Protein 4D5B (pdb70)

InterPro domains:
  IPR011250 Outer membrane protein/outer membrane enzyme PagP, beta-barrel [SSF56925] (208-346)
  IPR031609 Cyclodextrin porin CymA [PF16941] (1-346)

Organism: Klebsiella oxytoca (NCBI:txid571)

Nearest PDB structures (foldseek):
  4v3g-assembly1_A  TM=9.998E-01  e=4.866E-52  Klebsiella oxytoca
  4v3h-assembly2_B  TM=9.814E-01  e=3.059E-52  Klebsiella oxytoca
  2qom-assembly1_A  TM=5.970E-01  e=1.852E-05  Escherichia coli O157:H7
  6wil-assembly1_A  TM=4.357E-01  e=5.370E-06  Acinetobacter baumannii ACICU
  3efm-assembly1_A  TM=3.732E-01  e=3.223E-03  Bordetella pertussis

Sequence (621 aa):
AFDESFFSSFGGHVGTSVVEYEDKVTRGFNNTDKKEKTIITNEVVFNFFYNNPQWNFMGFYSFKIENREQKEPGYYENEDGIKQLFSLNKGHDLGNGWATGLIYELEYTRSKVYSPDVSGLRKNLAEHSIRPYLTYWNNDYNMGFYSNLEYLLSSKEDRNAWGKRQEQGYSALFKPYKRFGNWEVGVEFYYQIKTTNDEKQPDGTINEKSDFNERYIEPIVQYSFDDAGTLYTTRVVRVGKNETKNTDRSGGGNAGINYFKDIRKATVVGYEQSIGESWVAKAEYEYANEVEKKSRLSGWEARNKSELTQHTFYAQALYRFESFFSSFGGHVGTSVEYEEDKVTRGFNNTDKKEKTITNEVFNFFYNNPQWNFMGFYSFKIENREQKEPGYYENEDGIKQLFSLNKGHDLGNGWATGLIYELEYTRSKVYSPDVSGLRKNLAEHSIRPYLTYWNNDYNMGFYSNLEYLLSSKEDRNAWGKRQEQGYSALFKPYKRFGNWEVVGVEFYYQIKTNDEKQPDGTINEKSDFNERYIEPIVQYSFDDAGTLYTRVRVGKNETKNTDRSGGGNAGINYFKDIRKATVVGYEQSSIGESWVAKAEYEYANEVEKKSRLSGWEARNKSELTQHTFYAQALYRF

B-factor: mean 30.57, std 13.97, range [12.93, 87.49]

Foldseek 3Di:
DVVCLVVQKWWWKKWKKKWKWKWKCFLQRWIKTKIKMKTFPMKTWIQRVSQQKIKIKIKIWMWMWIDTVPWIKIKIKIKIKIKIWGKADPDPFKIKTKMKMKMWMWMFMDMPVDDGQIKIKIKIKIKIWMWGAHPVQQKIKIKIKIWMWMWMQRDQQFIKIKTWMKIKIKIWHDDDQKIKIKIKMKIKMWIWTAGPVGQTQFTKIKMKIKMKIKMWGQDPVWWIKMKIKMWMKMKIATDQRHDDQCHRKMKIKTKIKMKIKIKTDDPDWKIKMKMKMWMKMKMFMPDDSPSGPHRIMMMIMIMIMIMMITID/DLVPVKWWWKKWKKKWKWKWKLFLQRWTKTKIKIKTWPIWTWIARVVQQKIKIKIWIWMWMWIDTPPKIKIKIKIKMKIKIWGKADPDPFKIKTKMKMKMKMWMFMDMPVDDGQIKIKIKIKIKIWMWGAHPVQQKIKIKIKIWMWMWMQRDQAWIKIKTWMKIKMKIWGDDDQKIKIKIKMKIKMWIWTAGPVGQTAFTKIKMKIKMKIKMWGQDDVWWIKIKIKMWMKMKIATDQRHDPQCHRKMKIKTKIKMKIKIKTADPDWKIKMKMKMWMKMKMFMPDDRPSGPHRIMMMIMIMIMIMMITID

Secondary structure (DSSP, 8-state):
-HHHHTT--EEEEEEEEEEEEEEEE-TTS-EEEEEEEEEEEEEEEEEETTTTEEEEEEEEEEEEEEEETTEEEEEEEEEEEEEEEEEEEEETTEEEEEEEEEEEEEEEEE-SS-EEEEEEEEEEEEEEEEEEEETTTTEEEEEEEEEEEEEEE-GGG-EEEEEEEEEEEEEEEEETTEEEEEEEEEEEEEEEEE-TTS-EEEEEEEEEEEEEEEEEEE-TTS-EEEEEEEEEEEEEEE-TT--TT-TT-EEEEEEEEEEEEEEEEETTTEEEEEEEEEEEEEEEESS--SS-S-S-EEEEEEEEEEEEEEE-/--TT--EEEEEEEEEEEEEEEE-TTS-EEEEEEEEEEEEEEEEEETTTTEEEEEEEEEEEEEEEETTEEEEEEEEEEEEEEEEEEEEETTEEEEEEEEEEEEEEEEE-SS-EEEEEEEEEEEEEEEEEEEETTTTEEEEEEEEEEEEEEE-GGG-EEEEEEEEEEEEEEEEETTEEEEEEEEEEEEEEEEE-TTS-EEEEEEEEEEEEEEEEEEEPTTS-EEEEEEEEEEEEEEE-TT--TT-TT-EEEEEEEEEEEEEEEEETTTEEEEEEEEEEEEEEEESS--SS-S-S-EEEEEEEEEEEEEEE-

Solvent-accessible surface area: 33215 Å² total; per-residue (Å²): 99,173,94,90,8,72,12,43,7,18,13,33,7,11,64,10,73,48,70,44,36,52,45,25,109,12,20,74,72,54,36,72,100,12,84,18,73,15,63,10,41,3,3,19,52,27,41,0,97,124,81,57,41,77,9,61,34,1,1,51,26,34,69,48,88,17,118,54,97,87,62,97,23,52,26,59,6,29,46,44,30,83,12,93,31,106,5,108,103,93,31,144,37,96,28,46,14,86,13,86,39,37,40,42,13,63,7,78,0,81,13,79,119,32,107,18,19,144,39,29,41,15,55,44,8,67,49,61,26,68,34,50,64,38,113,138,156,65,82,8,41,64,21,15,108,24,63,49,34,9,109,29,50,33,72,76,98,2,134,48,69,38,75,6,126,9,39,32,89,58,43,35,96,110,98,82,52,110,30,50,2,40,32,83,40,99,21,76,45,54,4,40,26,88,75,97,121,39,69,26,43,35,72,1,77,24,29,25,140,19,87,11,59,38,57,46,62,42,95,129,148,54,5,34,73,22,56,64,77,42,94,5,121,19,44,22,91,13,42,121,143,8,22,79,42,41,41,42,3,36,36,72,51,70,7,162,46,42,9,65,3,74,60,64,52,96,61,166,34,126,11,36,53,57,34,69,35,74,4,22,28,46,33,117,13,62,154,60,68,66,157,19,73,58,62,79,15,48,28,40,18,66,10,96,47,46,29,38,15,49,110,57,165,27,100,33,55,37,23,13,30,7,8,71,10,56,55,96,37,40,47,48,24,108,13,20,70,72,54,37,72,108,13,92,22,80,14,65,6,38,3,12,19,54,53,37,0,99,140,102,57,39,81,2,43,29,1,0,48,21,38,60,44,86,17,115,52,95,86,61,90,21,43,26,64,6,11,31,4,32,80,13,81,31,106,5,106,104,95,31,147,38,96,30,42,13,89,12,83,38,36,38,13,11,26,6,80,0,79,12,80,119,31,104,22,18,55,32,12,42,19,56,50,9,69,51,59,26,68,34,51,50,34,117,138,160,48,90,9,40,66,20,15,108,24,60,47,34,12,92,29,41,40,72,75,92,2,131,43,69,38,69,5,124,9,42,30,93,41,44,39,104,106,96,83,52,109,33,46,3,37,33,89,38,103,20,76,38,58,4,41,25,86,73,98,118,37,68,40,43,34,90,3,73,26,30,26,141,22,74,11,57,29,52,46,60,48,89,112,158,54,5,33,77,21,55,61,72,44,63,3,121,14,55,22,98,14,40,124,105,8,21,79,47,41,40,32,5,38,35,84,52,59,7,119,46,43,5,71,4,73,62,60,59,97,66,168,38,118,17,33,55,42,31,82,36,80,4,30,27,41,34,101,14,60,149,71,66,72,152,20,72,60,38,76,14,50,29,40,23,78,14,97,43,30,24,38,17,58,111,62

Radius of gyration: 30.23 Å; Cα contacts (8 Å, |Δi|>4): 1893; chains: 2; bounding box: 74×42×84 Å

Structure (mmCIF, N/CA/C/O backbone):
data_4D5B
#
_entry.id   4D5B
#
_cell.length_a   140.559
_cell.length_b   77.397
_cell.length_c   110.792
_cell.angle_alpha   90.00
_cell.angle_beta   90.00
_cell.angle_gamma   90.00
#
_symmetry.space_group_name_H-M   'P 21 21 2'
#
loop_
_entity.id
_entity.type
_entity.pdbx_description
1 polymer CYMA
2 branched Cyclohexakis-(1-4)-(alpha-D-glucopyranose)
3 non-polymer (HYDROXYETHYLOXY)TRI(ETHYLOXY)OCTANE
4 water water
#
loop_
_atom_site.group_PDB
_atom_site.id
_atom_site.type_symbol
_atom_site.label_atom_id
_atom_site.label_alt_id
_atom_site.label_comp_id
_atom_site.label_asym_id
_atom_site.label_entity_id
_atom_site.label_seq_id
_atom_site.pdbx_PDB_ins_code
_atom_site.Cartn_x
_atom_site.Cartn_y
_atom_site.Cartn_z
_atom_site.occupancy
_atom_site.B_iso_or_equiv
_atom_site.auth_seq_id
_atom_site.auth_comp_id
_atom_site.auth_asym_id
_atom_site.auth_atom_id
_atom_site.pdbx_PDB_model_num
ATOM 1 N N . ALA A 1 28 ? 144.635 34.972 7.169 1.00 56.28 13 ALA A N 1
ATOM 2 C CA . ALA A 1 28 ? 143.497 35.716 7.699 1.00 59.05 13 ALA A CA 1
ATOM 3 C C . ALA A 1 28 ? 143.237 35.350 9.155 1.00 68.73 13 ALA A C 1
ATOM 4 O O . ALA A 1 28 ? 143.399 34.196 9.552 1.00 67.58 13 ALA A O 1
ATOM 6 N N . PHE A 1 29 ? 142.827 36.339 9.945 1.00 71.00 14 PHE A N 1
ATOM 7 C CA . PHE A 1 29 ? 142.623 36.151 11.378 1.00 65.63 14 PHE A CA 1
ATOM 8 C C . PHE A 1 29 ? 141.458 35.216 11.683 1.00 67.97 14 PHE A C 1
ATOM 9 O O . PHE A 1 29 ? 141.543 34.372 12.580 1.00 62.12 14 PHE A O 1
ATOM 17 N N . ASP A 1 30 ? 140.362 35.387 10.952 1.00 68.81 15 ASP A N 1
ATOM 18 C CA . ASP A 1 30 ? 139.155 34.619 11.218 1.00 64.04 15 ASP A CA 1
ATOM 19 C C . ASP A 1 30 ? 139.378 33.140 10.916 1.00 57.76 15 ASP A C 1
ATOM 20 O O . ASP A 1 30 ? 138.960 32.278 11.690 1.00 65.78 15 ASP A O 1
ATOM 25 N N . GLU A 1 31 ? 140.055 32.844 9.808 1.00 46.06 16 GLU A N 1
ATOM 26 C CA . GLU A 1 31 ? 140.290 31.457 9.427 1.00 43.75 16 GLU A CA 1
ATOM 27 C C . GLU A 1 31 ? 141.445 30.821 10.205 1.00 39.96 16 GLU A C 1
ATOM 28 O O . GLU A 1 31 ? 141.554 29.595 10.260 1.00 37.54 16 GLU A O 1
ATOM 34 N N . SER A 1 32 ? 142.305 31.641 10.805 1.00 42.93 17 SER A N 1
ATOM 35 C CA . SER A 1 32 ? 143.405 31.104 11.609 1.00 40.86 17 SER A CA 1
ATOM 36 C C . SER A 1 32 ? 142.837 30.391 12.828 1.00 37.27 17 SER A C 1
ATOM 37 O O . SER A 1 32 ? 143.425 29.448 13.349 1.00 33.94 17 SER A O 1
ATOM 40 N N . PHE A 1 33 ? 141.673 30.852 13.264 1.00 33.79 18 PHE A N 1
ATOM 41 C CA . PHE A 1 33 ? 140.984 30.282 14.407 1.00 36.18 18 PHE A CA 1
ATOM 42 C C . PHE A 1 33 ? 140.625 28.807 14.192 1.00 31.29 18 PHE A C 1
ATOM 43 O O . PHE A 1 33 ? 140.471 28.047 15.145 1.00 32.56 18 PHE A O 1
ATOM 51 N N . PHE A 1 34 ? 140.499 28.408 12.933 1.00 26.23 19 PHE A N 1
ATOM 52 C CA . PHE A 1 34 ? 140.076 27.051 12.600 1.00 27.96 19 PHE A CA 1
ATOM 53 C C . PHE A 1 34 ? 141.235 26.157 12.169 1.00 29.29 19 PHE A C 1
ATOM 54 O O . PHE A 1 34 ? 141.026 25.007 11.797 1.00 29.96 19 PHE A O 1
ATOM 62 N N . SER A 1 35 ? 142.452 26.690 12.216 1.00 25.45 20 SER A N 1
ATOM 63 C CA A SER A 1 35 ? 143.620 25.946 11.761 0.51 32.07 20 SER A CA 1
ATOM 64 C CA B SER A 1 35 ? 143.621 25.948 11.762 0.49 32.06 20 SER A CA 1
ATOM 65 C C . SER A 1 35 ? 144.319 25.267 12.925 1.00 34.13 20 SER A C 1
ATOM 66 O O . SER A 1 35 ? 145.484 25.546 13.212 1.00 40.11 20 SER A O 1
ATOM 71 N N . PHE A 1 36 ? 143.604 24.383 13.603 1.00 26.65 21 PHE A N 1
ATOM 72 C CA . PHE A 1 36 ? 144.201 23.683 14.723 1.00 22.72 21 PHE A CA 1
ATOM 73 C C . PHE A 1 36 ? 144.057 22.193 14.529 1.00 26.11 21 PHE A C 1
ATOM 74 O O . PHE A 1 36 ? 143.176 21.726 13.807 1.00 30.56 21 PHE A O 1
ATOM 82 N N . GLY A 1 37 ? 144.972 21.459 15.139 1.00 25.70 22 GLY A N 1
ATOM 83 C CA . GLY A 1 37 ? 144.863 20.027 15.253 1.00 23.52 22 GLY A CA 1
ATOM 84 C C . GLY A 1 37 ? 145.195 19.717 16.699 1.00 26.03 22 GLY A C 1
ATOM 85 O O . GLY A 1 37 ? 145.276 20.627 17.536 1.00 24.89 22 GLY A O 1
ATOM 86 N N . GLY A 1 38 ? 145.387 18.446 17.006 1.00 22.90 23 GLY A N 1
ATOM 87 C CA . GLY A 1 38 ? 145.747 18.075 18.361 1.00 20.28 23 GLY A CA 1
ATOM 88 C C . GLY A 1 38 ? 145.150 16.734 18.689 1.00 21.85 23 GLY A C 1
ATOM 89 O O . GLY A 1 38 ? 145.050 15.871 17.817 1.00 21.99 23 GLY A O 1
ATOM 90 N N . HIS A 1 39 ? 144.749 16.545 19.940 1.00 18.37 24 HIS A N 1
ATOM 91 C CA . HIS A 1 39 ? 144.112 15.290 20.313 1.00 18.47 24 HIS A CA 1
ATOM 92 C C . HIS A 1 39 ? 143.202 15.483 21.511 1.00 20.59 24 HIS A C 1
ATOM 93 O O . HIS A 1 39 ? 143.321 16.465 22.232 1.00 18.71 24 HIS A O 1
ATOM 100 N N . VAL A 1 40 ? 142.276 14.550 21.699 1.00 17.21 25 VAL A N 1
ATOM 101 C CA . VAL A 1 40 ? 141.562 14.455 22.960 1.00 16.96 25 VAL A CA 1
ATOM 102 C C . VAL A 1 40 ? 141.797 13.058 23.491 1.00 18.31 25 VAL A C 1
ATOM 103 O O . VAL A 1 40 ? 141.940 12.092 22.731 1.00 20.90 25 VAL A O 1
ATOM 107 N N . GLY A 1 41 ? 141.852 12.928 24.799 1.00 16.11 26 GLY A N 1
ATOM 108 C CA . GLY A 1 41 ? 142.231 11.638 25.331 1.00 21.28 26 GLY A CA 1
ATOM 109 C C . GLY A 1 41 ? 141.735 11.406 26.728 1.00 19.17 26 GLY A C 1
ATOM 110 O O . GLY A 1 41 ? 141.072 12.256 27.321 1.00 17.43 26 GLY A O 1
ATOM 111 N N . THR A 1 42 ? 142.058 10.224 27.235 1.00 18.02 27 THR A N 1
ATOM 112 C CA . THR A 1 42 ? 141.722 9.830 28.586 1.00 17.70 27 THR A CA 1
ATOM 113 C C . THR A 1 42 ? 142.870 8.964 29.094 1.00 20.42 27 THR A C 1
ATOM 114 O O . THR A 1 42 ? 143.615 8.381 28.307 1.00 17.98 27 THR A O 1
ATOM 118 N N . SER A 1 43 ? 143.056 8.905 30.404 1.00 15.67 28 SER A N 1
ATOM 119 C CA . SER A 1 43 ? 144.088 8.032 30.935 1.00 14.73 28 SER A CA 1
ATOM 120 C C . SER A 1 43 ? 143.730 7.571 32.328 1.00 17.62 28 SER A C 1
ATOM 121 O O . SER A 1 43 ? 142.815 8.094 32.964 1.00 16.06 28 SER A O 1
ATOM 124 N N . VAL A 1 44 ? 144.447 6.559 32.790 1.00 16.20 29 VAL A N 1
ATOM 125 C CA A VAL A 1 44 ? 144.309 6.104 34.166 0.68 17.24 29 VAL A CA 1
ATOM 126 C CA B VAL A 1 44 ? 144.306 6.069 34.157 0.32 17.34 29 VAL A CA 1
ATOM 127 C C . VAL A 1 44 ? 145.700 5.824 34.715 1.00 18.01 29 VAL A C 1
ATOM 128 O O . VAL A 1 44 ? 146.581 5.336 34.006 1.00 15.95 29 VAL A O 1
ATOM 135 N N . GLU A 1 45 ? 145.910 6.181 35.973 1.00 16.40 30 GLU A N 1
ATOM 136 C CA . GLU A 1 45 ? 147.200 5.985 36.599 1.00 17.01 30 GLU A CA 1
ATOM 137 C C . GLU A 1 45 ? 146.951 5.320 37.938 1.00 18.80 30 GLU A C 1
ATOM 138 O O . GLU A 1 45 ? 146.046 5.726 38.665 1.00 19.77 30 GLU A O 1
ATOM 144 N N . TYR A 1 46 ? 147.712 4.272 38.236 1.00 14.13 31 TYR A N 1
ATOM 145 C CA . TYR A 1 46 ? 147.595 3.589 39.525 1.00 14.73 31 TYR A CA 1
ATOM 146 C C . TYR A 1 46 ? 148.946 3.624 40.208 1.00 17.12 31 TYR A C 1
ATOM 147 O O . TYR A 1 46 ? 149.947 3.220 39.615 1.00 15.64 31 TYR A O 1
ATOM 156 N N . GLU A 1 47 ? 148.984 4.133 41.442 1.00 15.65 32 GLU A N 1
ATOM 157 C CA . GLU A 1 47 ? 150.233 4.206 42.186 1.00 15.18 32 GLU A CA 1
ATOM 158 C C . GLU A 1 47 ? 150.139 3.353 43.441 1.00 20.97 32 GLU A C 1
ATOM 159 O O . GLU A 1 47 ? 149.172 3.457 44.199 1.00 19.27 32 GLU A O 1
ATOM 165 N N . ASP A 1 48 ? 151.137 2.504 43.646 1.00 14.13 33 ASP A N 1
ATOM 166 C CA . ASP A 1 48 ? 151.214 1.669 44.841 1.00 16.13 33 ASP A CA 1
ATOM 167 C C . ASP A 1 48 ? 152.480 2.066 45.587 1.00 18.30 33 ASP A C 1
ATOM 168 O O . ASP A 1 48 ? 153.578 1.869 45.064 1.00 17.81 33 ASP A O 1
ATOM 173 N N . LYS A 1 49 ? 152.332 2.627 46.796 1.00 15.43 34 LYS A N 1
ATOM 174 C CA . LYS A 1 49 ? 153.467 3.138 47.558 1.00 17.10 34 LYS A CA 1
ATOM 175 C C . LYS A 1 49 ? 153.575 2.443 48.884 1.00 16.53 34 LYS A C 1
ATOM 176 O O . LYS A 1 49 ? 152.564 2.219 49.545 1.00 19.20 34 LYS A O 1
ATOM 182 N N . VAL A 1 50 ? 154.794 2.115 49.288 1.00 14.58 35 VAL A N 1
ATOM 183 C CA . VAL A 1 50 ? 155.013 1.710 50.673 1.00 16.21 35 VAL A CA 1
ATOM 184 C C . VAL A 1 50 ? 156.175 2.518 51.188 1.00 19.14 35 VAL A C 1
ATOM 185 O O . VAL A 1 50 ? 157.240 2.544 50.568 1.00 17.65 35 VAL A O 1
ATOM 189 N N . THR A 1 51 ? 155.968 3.195 52.313 1.00 15.76 36 THR A N 1
ATOM 190 C CA . THR A 1 51 ? 157.039 3.953 52.946 1.00 15.62 36 THR A CA 1
ATOM 191 C C . THR A 1 51 ? 157.302 3.344 54.310 1.00 18.64 36 THR A C 1
ATOM 192 O O . THR A 1 51 ? 156.406 3.308 55.154 1.00 20.55 36 THR A O 1
ATOM 196 N N . ARG A 1 52 ? 158.505 2.822 54.516 1.00 16.80 37 ARG A N 1
ATOM 197 C CA . ARG A 1 52 ? 158.867 2.368 55.846 1.00 17.12 37 ARG A CA 1
ATOM 198 C C . ARG A 1 52 ? 159.656 3.508 56.452 1.00 17.97 37 ARG A C 1
ATOM 199 O O . ARG A 1 52 ? 160.786 3.785 56.037 1.00 17.75 37 ARG A O 1
ATOM 207 N N . GLY A 1 53 ? 159.039 4.206 57.404 1.00 19.94 38 GLY A N 1
ATOM 208 C CA . GLY A 1 53 ? 159.570 5.482 57.864 1.00 20.26 38 GLY A CA 1
ATOM 209 C C . GLY A 1 53 ? 160.592 5.365 58.978 1.00 20.93 38 GLY A C 1
ATOM 210 O O . GLY A 1 53 ? 161.129 4.290 59.251 1.00 17.49 38 GLY A O 1
ATOM 211 N N . PHE A 1 54 ? 160.858 6.489 59.631 1.00 18.50 39 PHE A N 1
ATOM 212 C CA . PHE A 1 54 ? 161.812 6.529 60.738 1.00 17.54 39 PHE A CA 1
ATOM 213 C C . PHE A 1 54 ? 161.301 5.736 61.931 1.00 22.84 39 PHE A C 1
ATOM 214 O O . PHE A 1 54 ? 162.076 5.378 62.815 1.00 21.98 39 PHE A O 1
ATOM 222 N N . ASN A 1 55 ? 159.997 5.466 61.944 1.00 21.92 40 ASN A N 1
ATOM 223 C CA . ASN A 1 55 ? 159.407 4.636 62.995 1.00 24.38 40 ASN A CA 1
ATOM 224 C C . ASN A 1 55 ? 159.537 3.139 62.707 1.00 24.64 40 ASN A C 1
ATOM 225 O O . ASN A 1 55 ? 159.097 2.299 63.502 1.00 23.96 40 ASN A O 1
ATOM 230 N N . ASN A 1 56 ? 160.153 2.821 61.570 1.00 23.52 41 ASN A N 1
ATOM 231 C CA . ASN A 1 56 ? 160.346 1.450 61.097 1.00 20.43 41 ASN A CA 1
ATOM 232 C C . ASN A 1 56 ? 159.036 0.679 60.927 1.00 24.69 41 ASN A C 1
ATOM 233 O O . ASN A 1 56 ? 158.996 -0.545 61.068 1.00 28.67 41 ASN A O 1
ATOM 238 N N . THR A 1 57 ? 157.965 1.398 60.603 1.00 21.60 42 THR A N 1
ATOM 239 C CA . THR A 1 57 ? 156.704 0.751 60.260 1.00 24.92 42 THR A CA 1
ATOM 240 C C . THR A 1 57 ? 156.254 1.183 58.867 1.00 23.08 42 THR A C 1
ATOM 241 O O . THR A 1 57 ? 156.699 2.218 58.346 1.00 21.71 42 THR A O 1
ATOM 245 N N . ASP A 1 58 ? 155.369 0.395 58.261 1.00 20.49 43 ASP A N 1
ATOM 246 C CA . ASP A 1 58 ? 154.969 0.650 56.874 1.00 19.95 43 ASP A CA 1
ATOM 247 C C . ASP A 1 58 ? 153.722 1.522 56.743 1.00 22.76 43 ASP A C 1
ATOM 248 O O . ASP A 1 58 ? 152.669 1.221 57.318 1.00 24.47 43 ASP A O 1
ATOM 253 N N . LYS A 1 59 ? 153.855 2.600 55.980 1.00 17.77 44 LYS A N 1
ATOM 254 C CA . LYS A 1 59 ? 152.720 3.406 55.569 1.00 17.92 44 LYS A CA 1
ATOM 255 C C . LYS A 1 59 ? 152.411 3.023 54.122 1.00 20.29 44 LYS A C 1
ATOM 256 O O . LYS A 1 59 ? 153.250 3.206 53.239 1.00 20.45 44 LYS A O 1
ATOM 262 N N . LYS A 1 60 ? 151.227 2.464 53.891 1.00 16.09 45 LYS A N 1
ATOM 263 C CA . LYS A 1 60 ? 150.885 1.946 52.576 1.00 16.85 45 LYS A CA 1
ATOM 264 C C . LYS A 1 60 ? 149.861 2.851 51.927 1.00 19.77 45 LYS A C 1
ATOM 265 O O . LYS A 1 60 ? 148.836 3.177 52.521 1.00 21.71 45 LYS A O 1
ATOM 271 N N . GLU A 1 61 ? 150.142 3.270 50.700 1.00 15.36 46 GLU A N 1
ATOM 272 C CA . GLU A 1 61 ? 149.247 4.179 50.024 1.00 15.67 46 GLU A CA 1
ATOM 273 C C . GLU A 1 61 ? 148.949 3.676 48.632 1.00 20.02 46 GLU A C 1
ATOM 274 O O . GLU A 1 61 ? 149.849 3.228 47.922 1.00 20.83 46 GLU A O 1
ATOM 280 N N . LYS A 1 62 ? 147.684 3.761 48.251 1.00 15.95 47 LYS A N 1
ATOM 281 C CA . LYS A 1 62 ? 147.293 3.429 46.890 1.00 16.61 47 LYS A CA 1
ATOM 282 C C . LYS A 1 62 ? 146.523 4.600 46.321 1.00 17.90 47 LYS A C 1
ATOM 283 O O . LYS A 1 62 ? 145.630 5.134 46.982 1.00 18.02 47 LYS A O 1
ATOM 289 N N . THR A 1 63 ? 146.877 5.018 45.108 1.00 16.91 48 THR A N 1
ATOM 290 C CA . THR A 1 63 ? 146.222 6.163 44.491 1.00 15.21 48 THR A CA 1
ATOM 291 C C . THR A 1 63 ? 145.765 5.798 43.090 1.00 19.12 48 THR A C 1
ATOM 292 O O . THR A 1 63 ? 146.492 5.141 42.344 1.00 20.66 48 THR A O 1
ATOM 296 N N A ILE A 1 64 ? 144.562 6.232 42.740 0.42 15.98 49 ILE A N 1
ATOM 297 N N B ILE A 1 64 ? 144.549 6.187 42.743 0.58 16.01 49 ILE A N 1
ATOM 298 C CA A ILE A 1 64 ? 144.044 6.050 41.386 0.42 17.92 49 ILE A CA 1
ATOM 299 C CA B ILE A 1 64 ? 144.109 6.041 41.357 0.58 15.67 49 ILE A CA 1
ATOM 300 C C A ILE A 1 64 ? 143.693 7.414 40.809 0.42 22.29 49 ILE A C 1
ATOM 301 C C B ILE A 1 64 ? 143.756 7.425 40.835 0.58 22.48 49 ILE A C 1
ATOM 302 O O A ILE A 1 64 ? 142.952 8.180 41.432 0.42 19.53 49 ILE A O 1
ATOM 303 O O B ILE A 1 64 ? 143.100 8.219 41.519 0.58 18.48 49 ILE A O 1
ATOM 312 N N . THR A 1 65 ? 144.230 7.723 39.629 1.00 17.10 50 THR A N 1
ATOM 313 C CA . THR A 1 65 ? 143.969 9.010 39.001 1.00 14.97 50 THR A CA 1
ATOM 314 C C . THR A 1 65 ? 143.257 8.729 37.693 1.00 20.25 50 THR A C 1
ATOM 315 O O . THR A 1 65 ? 143.804 8.064 36.821 1.00 19.43 50 THR A O 1
ATOM 319 N N . ASN A 1 66 ? 142.022 9.198 37.592 1.00 16.94 51 ASN A N 1
ATOM 320 C CA . ASN A 1 66 ? 141.207 9.009 36.395 1.00 16.75 51 ASN A CA 1
ATOM 321 C C . ASN A 1 66 ? 141.192 10.314 35.621 1.00 18.06 51 ASN A C 1
ATOM 322 O O . ASN A 1 66 ? 140.566 11.290 36.037 1.00 17.26 51 ASN A O 1
ATOM 327 N N . GLU A 1 67 ? 141.922 10.351 34.509 1.00 15.97 52 GLU A N 1
ATOM 328 C CA . GLU A 1 67 ? 141.918 11.544 33.683 1.00 17.43 52 GLU A CA 1
ATOM 329 C C . GLU A 1 67 ? 140.753 11.422 32.720 1.00 20.83 52 GLU A C 1
ATOM 330 O O . GLU A 1 67 ? 140.832 10.734 31.702 1.00 19.81 52 GLU A O 1
ATOM 336 N N . VAL A 1 68 ? 139.648 12.061 33.082 1.00 17.82 53 VAL A N 1
ATOM 337 C CA A VAL A 1 68 ? 138.425 11.839 32.316 0.53 18.49 53 VAL A CA 1
ATOM 338 C CA B VAL A 1 68 ? 138.377 11.971 32.372 0.47 19.93 53 VAL A CA 1
ATOM 339 C C . VAL A 1 68 ? 138.478 12.533 30.962 1.00 19.48 53 VAL A C 1
ATOM 340 O O . VAL A 1 68 ? 137.797 12.094 30.016 1.00 23.64 53 VAL A O 1
ATOM 347 N N . PHE A 1 69 ? 139.298 13.568 30.838 1.00 17.19 54 PHE A N 1
ATOM 348 C CA . PHE A 1 69 ? 139.431 14.289 29.584 1.00 19.38 54 PHE A CA 1
ATOM 349 C C . PHE A 1 69 ? 140.743 15.028 29.554 1.00 22.13 54 PHE A C 1
ATOM 350 O O . PHE A 1 69 ? 141.115 15.715 30.512 1.00 19.28 54 PHE A O 1
ATOM 358 N N . ASN A 1 70 ? 141.468 14.879 28.459 1.00 18.73 55 ASN A N 1
ATOM 359 C CA . ASN A 1 70 ? 142.504 15.845 28.199 1.00 22.01 55 ASN A CA 1
ATOM 360 C C . ASN A 1 70 ? 142.368 16.308 26.766 1.00 23.38 55 ASN A C 1
ATOM 361 O O . ASN A 1 70 ? 141.780 15.622 25.911 1.00 22.48 55 ASN A O 1
ATOM 366 N N . PHE A 1 71 ? 142.872 17.503 26.521 1.00 20.63 56 PHE A N 1
ATOM 367 C CA . PHE A 1 71 ? 142.706 18.153 25.235 1.00 19.31 56 PHE A CA 1
ATOM 368 C C . PHE A 1 71 ? 144.008 18.862 24.921 1.00 19.94 56 PHE A C 1
ATOM 369 O O . PHE A 1 71 ? 144.396 19.786 25.632 1.00 18.27 56 PHE A O 1
ATOM 377 N N . PHE A 1 72 ? 144.697 18.388 23.885 1.00 18.58 57 PHE A N 1
ATOM 378 C CA . PHE A 1 72 ? 145.891 19.041 23.368 1.00 19.46 57 PHE A CA 1
ATOM 379 C C . PHE A 1 72 ? 145.513 19.803 22.110 1.00 18.46 57 PHE A C 1
ATOM 380 O O . PHE A 1 72 ? 144.924 19.239 21.192 1.00 18.95 57 PHE A O 1
ATOM 388 N N . TYR A 1 73 ? 145.851 21.089 22.084 1.00 17.23 58 TYR A N 1
ATOM 389 C CA . TYR A 1 73 ? 145.456 22.001 21.018 1.00 21.21 58 TYR A CA 1
ATOM 390 C C . TYR A 1 73 ? 146.723 22.545 20.364 1.00 22.37 58 TYR A C 1
ATOM 391 O O . TYR A 1 73 ? 147.595 23.072 21.044 1.00 22.52 58 TYR A O 1
ATOM 400 N N . ASN A 1 74 ? 146.849 22.396 19.053 1.00 20.77 59 ASN A N 1
ATOM 401 C CA . ASN A 1 74 ? 148.051 22.843 18.375 1.00 21.46 59 ASN A CA 1
ATOM 402 C C . ASN A 1 74 ? 147.690 23.680 17.155 1.00 24.35 59 ASN A C 1
ATOM 403 O O . ASN A 1 74 ? 147.093 23.189 16.214 1.00 25.71 59 ASN A O 1
ATOM 408 N N . ASN A 1 75 ? 148.040 24.955 17.198 1.00 25.78 60 ASN A N 1
ATOM 409 C CA . ASN A 1 75 ? 147.709 25.864 16.119 1.00 30.29 60 ASN A CA 1
ATOM 410 C C . ASN A 1 75 ? 148.997 26.396 15.543 1.00 27.27 60 ASN A C 1
ATOM 411 O O . ASN A 1 75 ? 149.535 27.389 16.030 1.00 30.04 60 ASN A O 1
ATOM 416 N N . PRO A 1 76 ? 149.504 25.729 14.500 1.00 32.68 61 PRO A N 1
ATOM 417 C CA . PRO A 1 76 ? 150.792 26.093 13.910 1.00 35.04 61 PRO A CA 1
ATOM 418 C C . PRO A 1 76 ? 150.736 27.473 13.273 1.00 37.07 61 PRO A C 1
ATOM 419 O O . PRO A 1 76 ? 151.771 28.102 13.103 1.00 42.02 61 PRO A O 1
ATOM 423 N N . GLN A 1 77 ? 149.533 27.932 12.940 1.00 38.21 62 GLN A N 1
ATOM 424 C CA . GLN A 1 77 ? 149.346 29.261 12.376 1.00 49.89 62 GLN A CA 1
ATOM 425 C C . GLN A 1 77 ? 149.707 30.312 13.415 1.00 46.70 62 GLN A C 1
ATOM 426 O O . GLN A 1 77 ? 150.328 31.323 13.096 1.00 43.85 62 GLN A O 1
ATOM 432 N N . TRP A 1 78 ? 149.310 30.063 14.660 1.00 36.89 63 TRP A N 1
ATOM 433 C CA . TRP A 1 78 ? 149.643 30.943 15.770 1.00 28.55 63 TRP A CA 1
ATOM 434 C C . TRP A 1 78 ? 150.981 30.559 16.438 1.00 34.90 63 TRP A C 1
ATOM 435 O O . TRP A 1 78 ? 151.489 31.308 17.268 1.00 36.77 63 TRP A O 1
ATOM 446 N N . ASN A 1 79 ? 151.535 29.401 16.069 1.00 32.52 64 ASN A N 1
ATOM 447 C CA . ASN A 1 79 ? 152.605 28.734 16.829 1.00 35.98 64 ASN A CA 1
ATOM 448 C C . ASN A 1 79 ? 152.270 28.745 18.312 1.00 31.76 64 ASN A C 1
ATOM 449 O O . ASN A 1 79 ? 153.049 29.210 19.158 1.00 31.60 64 ASN A O 1
ATOM 454 N N . PHE A 1 80 ? 151.076 28.253 18.599 1.00 27.57 65 PHE A N 1
ATOM 455 C CA . PHE A 1 80 ? 150.558 28.196 19.947 1.00 26.12 65 PHE A CA 1
ATOM 456 C C . PHE A 1 80 ? 150.089 26.781 20.229 1.00 30.95 65 PHE A C 1
ATOM 457 O O . PHE A 1 80 ? 149.425 26.163 19.393 1.00 27.85 65 PHE A O 1
ATOM 465 N N . MET A 1 81 ? 150.436 26.269 21.406 1.00 22.19 66 MET A N 1
ATOM 466 C CA . MET A 1 81 ? 149.944 24.978 21.851 1.00 22.03 66 MET A CA 1
ATOM 467 C C . MET A 1 81 ? 149.241 25.179 23.193 1.00 26.83 66 MET A C 1
ATOM 468 O O . MET A 1 81 ? 149.699 25.963 24.028 1.00 25.80 66 MET A O 1
ATOM 473 N N . GLY A 1 82 ? 148.129 24.485 23.400 1.00 22.03 67 GLY A N 1
ATOM 474 C CA . GLY A 1 82 ? 147.436 24.561 24.678 1.00 21.76 67 GLY A CA 1
ATOM 475 C C . GLY A 1 82 ? 147.099 23.170 25.165 1.00 22.67 67 GLY A C 1
ATOM 476 O O . GLY A 1 82 ? 147.015 22.228 24.368 1.00 20.00 67 GLY A O 1
ATOM 477 N N . PHE A 1 83 ? 146.920 23.025 26.473 1.00 17.26 68 PHE A N 1
ATOM 478 C CA . PHE A 1 83 ? 146.560 21.737 27.026 1.00 16.32 68 PHE A CA 1
ATOM 479 C C . PHE A 1 83 ? 145.610 21.927 28.187 1.00 20.70 68 PHE A C 1
ATOM 480 O O . PHE A 1 83 ? 145.795 22.829 29.003 1.00 22.27 68 PHE A O 1
ATOM 488 N N . TYR A 1 84 ? 144.578 21.090 28.242 1.00 17.04 69 TYR A N 1
ATOM 489 C CA . TYR A 1 84 ? 143.651 21.085 29.361 1.00 16.13 69 TYR A CA 1
ATOM 490 C C . TYR A 1 84 ? 143.453 19.663 29.826 1.00 18.60 69 TYR A C 1
ATOM 491 O O . TYR A 1 84 ? 143.328 18.760 29.003 1.00 19.90 69 TYR A O 1
ATOM 500 N N . SER A 1 85 ? 143.393 19.471 31.140 1.00 16.73 70 SER A N 1
ATOM 501 C CA . SER A 1 85 ? 143.127 18.156 31.702 1.00 15.03 70 SER A CA 1
ATOM 502 C C . SER A 1 85 ? 142.189 18.255 32.892 1.00 17.19 70 SER A C 1
ATOM 503 O O . SER A 1 85 ? 142.342 19.148 33.726 1.00 17.13 70 SER A O 1
ATOM 506 N N . PHE A 1 86 ? 141.248 17.319 32.976 1.00 15.11 71 PHE A N 1
ATOM 507 C CA . PHE A 1 86 ? 140.370 17.181 34.136 1.00 14.86 71 PHE A CA 1
ATOM 508 C C . PHE A 1 86 ? 140.607 15.804 34.756 1.00 16.82 71 PHE A C 1
ATOM 509 O O . PHE A 1 86 ? 140.381 14.781 34.096 1.00 15.85 71 PHE A O 1
ATOM 517 N N . LYS A 1 87 ? 141.064 15.767 36.010 1.00 14.10 72 LYS A N 1
ATOM 518 C CA . LYS A 1 87 ? 141.356 14.499 36.697 1.00 14.37 72 LYS A CA 1
ATOM 519 C C . LYS A 1 87 ? 140.559 14.321 37.991 1.00 19.73 72 LYS A C 1
ATOM 520 O O . LYS A 1 87 ? 140.356 15.272 38.739 1.00 18.69 72 LYS A O 1
ATOM 526 N N . ILE A 1 88 ? 140.157 13.083 38.254 1.00 14.71 73 ILE A N 1
ATOM 527 C CA . ILE A 1 88 ? 139.568 12.707 39.535 1.00 15.74 73 ILE A CA 1
ATOM 528 C C . ILE A 1 88 ? 140.570 11.815 40.245 1.00 19.78 73 ILE A C 1
ATOM 529 O O . ILE A 1 88 ? 141.037 10.839 39.662 1.00 19.58 73 ILE A O 1
ATOM 534 N N . GLU A 1 89 ? 140.921 12.168 41.485 1.00 16.69 74 GLU A N 1
ATOM 535 C CA . GLU A 1 89 ? 141.960 11.466 42.232 1.00 18.15 74 GLU A CA 1
ATOM 536 C C . GLU A 1 89 ? 141.401 10.846 43.507 1.00 19.87 74 GLU A C 1
ATOM 537 O O . GLU A 1 89 ? 140.622 11.479 44.214 1.00 20.26 74 GLU A O 1
ATOM 543 N N . ASN A 1 90 ? 141.817 9.617 43.801 1.00 15.68 75 ASN A N 1
ATOM 544 C CA . ASN A 1 90 ? 141.442 8.960 45.051 1.00 16.84 75 ASN A CA 1
ATOM 545 C C . ASN A 1 90 ? 142.648 8.290 45.670 1.00 19.84 75 ASN A C 1
ATOM 546 O O . ASN A 1 90 ? 143.317 7.490 45.015 1.00 19.08 75 ASN A O 1
ATOM 551 N N . ARG A 1 91 ? 142.926 8.621 46.924 1.00 14.96 76 ARG A N 1
ATOM 552 C CA . ARG A 1 91 ? 144.071 8.053 47.634 1.00 14.87 76 ARG A CA 1
ATOM 553 C C . ARG A 1 91 ? 143.606 7.365 48.911 1.00 19.15 76 ARG A C 1
ATOM 554 O O . ARG A 1 91 ? 142.740 7.880 49.624 1.00 18.12 76 ARG A O 1
ATOM 562 N N . GLU A 1 92 ? 144.173 6.197 49.191 1.00 15.50 77 GLU A N 1
ATOM 563 C CA . GLU A 1 92 ? 143.906 5.505 50.452 1.00 16.05 77 GLU A CA 1
ATOM 564 C C . GLU A 1 92 ? 145.218 5.216 51.148 1.00 19.36 77 GLU A C 1
ATOM 565 O O . GLU A 1 92 ? 146.111 4.612 50.562 1.00 18.49 77 GLU A O 1
ATOM 571 N N . GLN A 1 93 ? 145.330 5.669 52.396 1.00 17.14 78 GLN A N 1
ATOM 572 C CA . GLN A 1 93 ? 146.521 5.475 53.211 1.00 16.65 78 GLN A CA 1
ATOM 573 C C . GLN A 1 93 ? 146.207 4.571 54.395 1.00 17.66 78 GLN A C 1
ATOM 574 O O . GLN A 1 93 ? 145.188 4.762 55.080 1.00 18.65 78 GLN A O 1
ATOM 580 N N . LYS A 1 94 ? 147.065 3.577 54.629 1.00 17.09 79 LYS A N 1
ATOM 581 C CA . LYS A 1 94 ? 146.892 2.655 55.753 1.00 18.70 79 LYS A CA 1
ATOM 582 C C . LYS A 1 94 ? 148.202 2.443 56.482 1.00 20.37 79 LYS A C 1
ATOM 583 O O . LYS A 1 94 ? 149.243 2.280 55.860 1.00 20.61 79 LYS A O 1
ATOM 589 N N . GLU A 1 95 ? 148.143 2.415 57.806 1.00 20.37 80 GLU A N 1
ATOM 590 C CA . GLU A 1 95 ? 149.318 2.111 58.608 1.00 19.84 80 GLU A CA 1
ATOM 591 C C . GLU A 1 95 ? 148.841 1.632 59.969 1.00 23.70 80 GLU A C 1
ATOM 592 O O . GLU A 1 95 ? 147.648 1.685 60.237 1.00 23.63 80 GLU A O 1
ATOM 598 N N . PRO A 1 96 ? 149.763 1.144 60.820 1.00 24.76 81 PRO A N 1
ATOM 599 C CA . PRO A 1 96 ? 149.322 0.739 62.164 1.00 32.88 81 PRO A CA 1
ATOM 600 C C . PRO A 1 96 ? 148.591 1.853 62.911 1.00 26.67 81 PRO A C 1
ATOM 601 O O . PRO A 1 96 ? 149.142 2.941 63.108 1.00 27.77 81 PRO A O 1
ATOM 605 N N . GLY A 1 97 ? 147.342 1.588 63.272 1.00 27.08 82 GLY A N 1
ATOM 606 C CA . GLY A 1 97 ? 146.578 2.499 64.105 1.00 33.63 82 GLY A CA 1
ATOM 607 C C . GLY A 1 97 ? 146.034 3.742 63.431 1.00 33.04 82 GLY A C 1
ATOM 608 O O . GLY A 1 97 ? 145.552 4.650 64.111 1.00 29.02 82 GLY A O 1
ATOM 609 N N . TYR A 1 98 ? 146.098 3.798 62.103 1.00 26.06 83 TYR A N 1
ATOM 610 C CA . TYR A 1 98 ? 145.645 4.991 61.402 1.00 23.33 83 TYR A CA 1
ATOM 611 C C . TYR A 1 98 ? 145.269 4.692 59.958 1.00 24.05 83 TYR A C 1
ATOM 612 O O . TYR A 1 98 ? 145.835 3.802 59.325 1.00 24.63 83 TYR A O 1
ATOM 621 N N . TYR A 1 99 ? 144.284 5.425 59.457 1.00 19.91 84 TYR A N 1
ATOM 622 C CA . TYR A 1 99 ? 143.998 5.420 58.027 1.00 18.96 84 TYR A CA 1
ATOM 623 C C . TYR A 1 99 ? 143.608 6.822 57.603 1.00 20.42 84 TYR A C 1
ATOM 624 O O . TYR A 1 99 ? 143.176 7.637 58.414 1.00 20.00 84 TYR A O 1
ATOM 633 N N . GLU A 1 100 ? 143.695 7.073 56.309 1.00 18.28 85 GLU A N 1
ATOM 634 C CA . GLU A 1 100 ? 143.312 8.349 55.763 1.00 19.83 85 GLU A CA 1
ATOM 635 C C . GLU A 1 100 ? 142.875 8.137 54.318 1.00 20.22 85 GLU A C 1
ATOM 636 O O . GLU A 1 100 ? 143.562 7.453 53.562 1.00 21.43 85 GLU A O 1
ATOM 642 N N . ASN A 1 101 ? 141.723 8.689 53.946 1.00 17.42 86 ASN A N 1
ATOM 643 C CA . ASN A 1 101 ? 141.289 8.658 52.549 1.00 19.09 86 ASN A CA 1
ATOM 644 C C . ASN A 1 101 ? 141.161 10.072 52.029 1.00 18.84 86 ASN A C 1
ATOM 645 O O . ASN A 1 101 ? 140.703 10.956 52.752 1.00 21.74 86 ASN A O 1
ATOM 650 N N . GLU A 1 102 ? 141.587 10.302 50.790 1.00 16.64 87 GLU A N 1
ATOM 651 C CA . GLU A 1 102 ? 141.509 11.638 50.229 1.00 15.92 87 GLU A CA 1
ATOM 652 C C . GLU A 1 102 ? 140.953 11.544 48.824 1.00 21.66 87 GLU A C 1
ATOM 653 O O . GLU A 1 102 ? 141.457 10.771 48.002 1.00 22.58 87 GLU A O 1
ATOM 659 N N . ASP A 1 103 ? 139.910 12.317 48.541 1.00 17.86 88 ASP A N 1
ATOM 660 C CA . ASP A 1 103 ? 139.397 12.332 47.179 1.00 20.98 88 ASP A CA 1
ATOM 661 C C . ASP A 1 103 ? 139.447 13.751 46.638 1.00 21.07 88 ASP A C 1
ATOM 662 O O . ASP A 1 103 ? 139.157 14.711 47.347 1.00 19.98 88 ASP A O 1
ATOM 667 N N . GLY A 1 104 ? 139.845 13.883 45.378 1.00 18.44 89 GLY A N 1
ATOM 668 C CA . GLY A 1 104 ? 140.094 15.201 44.831 1.00 19.16 89 GLY A CA 1
ATOM 669 C C . GLY A 1 104 ? 139.745 15.349 43.365 1.00 18.85 89 GLY A C 1
ATOM 670 O O . GLY A 1 104 ? 139.504 14.370 42.653 1.00 19.64 89 GLY A O 1
ATOM 671 N N . ILE A 1 105 ? 139.684 16.600 42.939 1.00 14.81 90 ILE A N 1
ATOM 672 C CA . ILE A 1 105 ? 139.529 16.952 41.522 1.00 14.72 90 ILE A CA 1
ATOM 673 C C . ILE A 1 105 ? 140.669 17.895 41.150 1.00 17.84 90 ILE A C 1
ATOM 674 O O . ILE A 1 105 ? 140.959 18.863 41.880 1.00 16.86 90 ILE A O 1
ATOM 679 N N . LYS A 1 106 ? 141.328 17.607 40.031 1.00 15.14 91 LYS A N 1
ATOM 680 C CA . LYS A 1 106 ? 142.482 18.381 39.607 1.00 18.84 91 LYS A CA 1
ATOM 681 C C . LYS A 1 106 ? 142.287 18.881 38.182 1.00 19.36 91 LYS A C 1
ATOM 682 O O . LYS A 1 106 ? 141.971 18.103 37.274 1.00 18.84 91 LYS A O 1
ATOM 688 N N . GLN A 1 107 ? 142.444 20.187 37.983 1.00 15.01 92 GLN A N 1
ATOM 689 C CA . GLN A 1 107 ? 142.399 20.731 36.630 1.00 15.48 92 GLN A CA 1
ATOM 690 C C . GLN A 1 107 ? 143.715 21.378 36.264 1.00 18.09 92 GLN A C 1
ATOM 691 O O . GLN A 1 107 ? 144.283 22.136 37.057 1.00 17.74 92 GLN A O 1
ATOM 697 N N . LEU A 1 108 ? 144.171 21.096 35.047 1.00 15.10 93 LEU A N 1
ATOM 698 C CA . LEU A 1 108 ? 145.411 21.666 34.528 1.00 14.21 93 LEU A CA 1
ATOM 699 C C . LEU A 1 108 ? 145.135 22.500 33.287 1.00 17.07 93 LEU A C 1
ATOM 700 O O . LEU A 1 108 ? 144.420 22.054 32.373 1.00 15.55 93 LEU A O 1
ATOM 705 N N . PHE A 1 109 ? 145.706 23.703 33.272 1.00 15.89 94 PHE A N 1
ATOM 706 C CA . PHE A 1 109 ? 145.632 24.643 32.148 1.00 16.56 94 PHE A CA 1
ATOM 707 C C . PHE A 1 109 ? 147.052 24.980 31.728 1.00 20.04 94 PHE A C 1
ATOM 708 O O . PHE A 1 109 ? 147.836 25.468 32.541 1.00 20.91 94 PHE A O 1
ATOM 716 N N . SER A 1 110 ? 147.389 24.727 30.472 1.00 17.45 95 SER A N 1
ATOM 717 C CA . SER A 1 110 ? 148.755 24.935 30.013 1.00 19.96 95 SER A CA 1
ATOM 718 C C . SER A 1 110 ? 148.757 25.700 28.698 1.00 22.29 95 SER A C 1
ATOM 719 O O . SER A 1 110 ? 148.067 25.317 27.750 1.00 21.59 95 SER A O 1
ATOM 722 N N . LEU A 1 111 ? 149.534 26.777 28.653 1.00 18.50 96 LEU A N 1
ATOM 723 C CA . LEU A 1 111 ? 149.659 27.599 27.452 1.00 18.84 96 LEU A CA 1
ATOM 724 C C . LEU A 1 111 ? 151.112 27.634 27.022 1.00 25.49 96 LEU A C 1
ATOM 725 O O . LEU A 1 111 ? 152.001 27.839 27.844 1.00 24.31 96 LEU A O 1
ATOM 730 N N . ASN A 1 112 ? 151.358 27.445 25.732 1.00 21.11 97 ASN A N 1
ATOM 731 C CA . ASN A 1 112 ? 152.720 27.452 25.219 1.00 20.23 97 ASN A CA 1
ATOM 732 C C . ASN A 1 112 ? 152.793 28.298 23.958 1.00 24.08 97 ASN A C 1
ATOM 733 O O . ASN A 1 112 ? 152.292 27.897 22.913 1.00 24.57 97 ASN A O 1
ATOM 738 N N . LYS A 1 113 ? 153.409 29.468 24.058 1.00 20.87 98 LYS A N 1
ATOM 739 C CA . LYS A 1 113 ? 153.590 30.313 22.884 1.00 21.92 98 LYS A CA 1
ATOM 740 C C . LYS A 1 113 ? 155.013 30.179 22.416 1.00 27.42 98 LYS A C 1
ATOM 741 O O . LYS A 1 113 ? 155.957 30.516 23.140 1.00 23.29 98 LYS A O 1
ATOM 747 N N . GLY A 1 114 ? 155.174 29.675 21.202 1.00 28.18 99 GLY A N 1
ATOM 748 C CA . GLY A 1 114 ? 156.498 29.405 20.705 1.00 27.35 99 GLY A CA 1
ATOM 749 C C . GLY A 1 114 ? 156.882 30.327 19.585 1.00 36.02 99 GLY A C 1
ATOM 750 O O . GLY A 1 114 ? 156.058 31.060 19.031 1.00 31.41 99 GLY A O 1
ATOM 751 N N . HIS A 1 115 ? 158.158 30.289 19.250 1.00 29.24 100 HIS A N 1
ATOM 752 C CA . HIS A 1 115 ? 158.634 31.077 18.156 1.00 37.34 100 HIS A CA 1
ATOM 753 C C . HIS A 1 115 ? 159.787 30.410 17.439 1.00 31.62 100 HIS A C 1
ATOM 754 O O . HIS A 1 115 ? 160.818 30.106 18.046 1.00 27.85 100 HIS A O 1
ATOM 761 N N . ASP A 1 116 ? 159.604 30.197 16.138 1.00 29.11 101 ASP A N 1
ATOM 762 C CA . ASP A 1 116 ? 160.639 29.620 15.304 1.00 32.37 101 ASP A CA 1
ATOM 763 C C . ASP A 1 116 ? 161.692 30.673 14.983 1.00 37.65 101 ASP A C 1
ATOM 764 O O . ASP A 1 116 ? 161.392 31.714 14.392 1.00 38.38 101 ASP A O 1
ATOM 769 N N . LEU A 1 117 ? 162.929 30.398 15.376 1.00 28.83 102 LEU A N 1
ATOM 770 C CA . LEU A 1 117 ? 164.013 31.348 15.183 1.00 29.45 102 LEU A CA 1
ATOM 771 C C . LEU A 1 117 ? 164.825 31.081 13.921 1.00 34.67 102 LEU A C 1
ATOM 772 O O . LEU A 1 117 ? 165.689 31.876 13.564 1.00 37.03 102 LEU A O 1
ATOM 777 N N . GLY A 1 118 ? 164.551 29.968 13.250 1.00 32.29 103 GLY A N 1
ATOM 778 C CA . GLY A 1 118 ? 165.303 29.607 12.059 1.00 35.24 103 GLY A CA 1
ATOM 779 C C . GLY A 1 118 ? 166.567 28.820 12.373 1.00 38.78 103 GLY A C 1
ATOM 780 O O . GLY A 1 118 ? 167.052 28.825 13.506 1.00 35.99 103 GLY A O 1
ATOM 781 N N . ASN A 1 119 ? 167.086 28.128 11.362 1.00 32.43 104 ASN A N 1
ATOM 782 C CA . ASN A 1 119 ? 168.333 27.370 11.471 1.00 31.38 104 ASN A CA 1
ATOM 783 C C . ASN A 1 119 ? 168.328 26.329 12.595 1.00 28.99 104 ASN A C 1
ATOM 784 O O . ASN A 1 119 ? 169.373 26.021 13.161 1.00 34.68 104 ASN A O 1
ATOM 789 N N . GLY A 1 120 ? 167.151 25.801 12.903 1.00 27.02 105 GLY A N 1
ATOM 790 C CA . GLY A 1 120 ? 167.018 24.745 13.895 1.00 25.35 105 GLY A CA 1
ATOM 791 C C . GLY A 1 120 ? 166.765 25.232 15.307 1.00 27.78 105 GLY A C 1
ATOM 792 O O . GLY A 1 120 ? 166.571 24.415 16.219 1.00 24.73 105 GLY A O 1
ATOM 793 N N . TRP A 1 121 ? 166.771 26.549 15.500 1.00 27.07 106 TRP A N 1
ATOM 794 C CA . TRP A 1 121 ? 166.536 27.129 16.828 1.00 25.00 106 TRP A CA 1
ATOM 795 C C . TRP A 1 121 ? 165.083 27.538 17.039 1.00 24.58 106 TRP A C 1
ATOM 796 O O . TRP A 1 121 ? 164.414 28.006 16.118 1.00 25.84 106 TRP A O 1
ATOM 807 N N . ALA A 1 122 ? 164.595 27.388 18.263 1.00 22.85 107 ALA A N 1
ATOM 808 C CA . ALA A 1 122 ? 163.283 27.908 18.592 1.00 22.68 107 ALA A CA 1
ATOM 809 C C . ALA A 1 122 ? 163.229 28.257 20.072 1.00 24.08 107 ALA A C 1
ATOM 810 O O . ALA A 1 122 ? 164.038 27.783 20.869 1.00 22.10 107 ALA A O 1
ATOM 812 N N . THR A 1 123 ? 162.276 29.097 20.435 1.00 23.24 108 THR A N 1
ATOM 813 C CA . THR A 1 123 ? 162.155 29.513 21.826 1.00 21.79 108 THR A CA 1
ATOM 814 C C . THR A 1 123 ? 160.697 29.705 22.141 1.00 23.27 108 THR A C 1
ATOM 815 O O . THR A 1 123 ? 159.842 29.555 21.275 1.00 30.70 108 THR A O 1
ATOM 819 N N . GLY A 1 124 ? 160.393 30.005 23.394 1.00 23.32 109 GLY A N 1
ATOM 820 C CA . GLY A 1 124 ? 159.017 30.261 23.727 1.00 18.13 109 GLY A CA 1
ATOM 821 C C . GLY A 1 124 ? 158.820 30.355 25.217 1.00 18.09 109 GLY A C 1
ATOM 822 O O . GLY A 1 124 ? 159.787 30.343 25.984 1.00 17.55 109 GLY A O 1
ATOM 823 N N . LEU A 1 125 ? 157.557 30.449 25.611 1.00 17.25 110 LEU A N 1
ATOM 824 C CA . LEU A 1 125 ? 157.202 30.543 27.019 1.00 18.80 110 LEU A CA 1
ATOM 825 C C . LEU A 1 125 ? 156.025 29.644 27.321 1.00 19.33 110 LEU A C 1
ATOM 826 O O . LEU A 1 125 ? 155.014 29.660 26.612 1.00 20.36 110 LEU A O 1
ATOM 831 N N . ILE A 1 126 ? 156.158 28.873 28.390 1.00 17.86 111 ILE A N 1
ATOM 832 C CA . ILE A 1 126 ? 155.075 28.055 28.892 1.00 17.85 111 ILE A CA 1
ATOM 833 C C . ILE A 1 126 ? 154.532 28.671 30.168 1.00 19.00 111 ILE A C 1
ATOM 834 O O . ILE A 1 126 ? 155.298 29.106 31.035 1.00 19.38 111 ILE A O 1
ATOM 839 N N . TYR A 1 127 ? 153.214 28.728 30.273 1.00 16.95 112 TYR A N 1
ATOM 840 C CA . TYR A 1 127 ? 152.560 29.148 31.502 1.00 18.88 112 TYR A CA 1
ATOM 841 C C . TYR A 1 127 ? 151.575 28.060 31.873 1.00 24.93 112 TYR A C 1
ATOM 842 O O . TYR A 1 127 ? 150.670 27.750 31.094 1.00 20.79 112 TYR A O 1
ATOM 851 N N . GLU A 1 128 ? 151.764 27.471 33.048 1.00 18.43 113 GLU A N 1
ATOM 852 C CA . GLU A 1 128 ? 150.935 26.353 33.483 1.00 18.70 113 GLU A CA 1
ATOM 853 C C . GLU A 1 128 ? 150.302 26.640 34.831 1.00 21.32 113 GLU A C 1
ATOM 854 O O . GLU A 1 128 ? 150.982 27.102 35.752 1.00 19.62 113 GLU A O 1
ATOM 860 N N . LEU A 1 129 ? 149.003 26.369 34.939 1.00 18.07 114 LEU A N 1
ATOM 861 C CA . LEU A 1 129 ? 148.271 26.527 36.189 1.00 18.25 114 LEU A CA 1
ATOM 862 C C . LEU A 1 129 ? 147.600 25.215 36.525 1.00 19.81 114 LEU A C 1
ATOM 863 O O . LEU A 1 129 ? 146.880 24.671 35.693 1.00 18.20 114 LEU A O 1
ATOM 868 N N . GLU A 1 130 ? 147.799 24.712 37.736 1.00 18.04 115 GLU A N 1
ATOM 869 C CA . GLU A 1 130 ? 147.151 23.456 38.114 1.00 17.47 115 GLU A CA 1
ATOM 870 C C . GLU A 1 130 ? 146.436 23.661 39.439 1.00 18.48 115 GLU A C 1
ATOM 871 O O . GLU A 1 130 ? 147.052 24.104 40.409 1.00 17.95 115 GLU A O 1
ATOM 877 N N . TYR A 1 131 ? 145.136 23.379 39.465 1.00 16.38 116 TYR A N 1
ATOM 878 C CA . TYR A 1 131 ? 144.332 23.568 40.680 1.00 15.58 116 TYR A CA 1
ATOM 879 C C . TYR A 1 131 ? 143.749 22.251 41.163 1.00 18.57 116 TYR A C 1
ATOM 880 O O . TYR A 1 131 ? 143.170 21.493 40.381 1.00 17.97 116 TYR A O 1
ATOM 889 N N . THR A 1 132 ? 143.888 21.987 42.455 1.00 15.66 117 THR A N 1
ATOM 890 C CA . THR A 1 132 ? 143.353 20.771 43.049 1.00 15.36 117 THR A CA 1
ATOM 891 C C . THR A 1 132 ? 142.466 21.111 44.242 1.00 20.33 117 THR A C 1
ATOM 892 O O . THR A 1 132 ? 142.812 21.935 45.087 1.00 19.46 117 THR A O 1
ATOM 896 N N . ARG A 1 133 ? 141.303 20.486 44.293 1.00 15.21 118 ARG A N 1
ATOM 897 C CA . ARG A 1 133 ? 140.432 20.605 45.449 1.00 18.06 118 ARG A CA 1
ATOM 898 C C . ARG A 1 133 ? 140.208 19.212 45.994 1.00 17.20 118 ARG A C 1
ATOM 899 O O . ARG A 1 133 ? 139.866 18.309 45.219 1.00 19.80 118 ARG A O 1
ATOM 907 N N . SER A 1 134 ? 140.412 18.998 47.294 1.00 15.60 119 SER A N 1
ATOM 908 C CA . SER A 1 134 ? 140.188 17.664 47.833 1.00 17.54 119 SER A CA 1
ATOM 909 C C . SER A 1 134 ? 139.611 17.683 49.244 1.00 19.55 119 SER A C 1
ATOM 910 O O . SER A 1 134 ? 139.548 18.739 49.891 1.00 19.18 119 SER A O 1
ATOM 913 N N . LYS A 1 135 ? 139.181 16.507 49.693 1.00 18.56 120 LYS A N 1
ATOM 914 C CA . LYS A 1 135 ? 138.661 16.321 51.044 1.00 18.23 120 LYS A CA 1
ATOM 915 C C . LYS A 1 135 ? 139.323 15.109 51.668 1.00 19.01 120 LYS A C 1
ATOM 916 O O . LYS A 1 135 ? 139.523 14.096 50.995 1.00 19.54 120 LYS A O 1
ATOM 922 N N . VAL A 1 136 ? 139.644 15.220 52.952 1.00 19.42 121 VAL A N 1
ATOM 923 C CA . VAL A 1 136 ? 140.347 14.171 53.675 1.00 19.22 121 VAL A CA 1
ATOM 924 C C . VAL A 1 136 ? 139.460 13.589 54.766 1.00 21.65 121 VAL A C 1
ATOM 925 O O . VAL A 1 136 ? 138.764 14.325 55.464 1.00 20.33 121 VAL A O 1
ATOM 929 N N . TYR A 1 137 ? 139.493 12.264 54.896 1.00 19.82 122 TYR A N 1
ATOM 930 C CA . TYR A 1 137 ? 138.708 11.541 55.893 1.00 21.10 122 TYR A CA 1
ATOM 931 C C . TYR A 1 137 ? 139.621 10.629 56.690 1.00 23.84 122 TYR A C 1
ATOM 932 O O . TYR A 1 137 ? 140.430 9.902 56.117 1.00 23.07 122 TYR A O 1
ATOM 941 N N . SER A 1 138 ? 139.486 10.663 58.011 1.00 20.83 123 SER A N 1
ATOM 942 C CA . SER A 1 138 ? 140.338 9.870 58.885 1.00 20.34 123 SER A CA 1
ATOM 943 C C . SER A 1 138 ? 139.570 9.598 60.173 1.00 25.51 123 SER A C 1
ATOM 944 O O . SER A 1 138 ? 138.430 10.041 60.309 1.00 27.14 123 SER A O 1
ATOM 947 N N . PRO A 1 139 ? 140.175 8.871 61.124 1.00 22.97 124 PRO A N 1
ATOM 948 C CA . PRO A 1 139 ? 139.439 8.769 62.397 1.00 25.88 124 PRO A CA 1
ATOM 949 C C . PRO A 1 139 ? 139.321 10.103 63.137 1.00 29.15 124 PRO A C 1
ATOM 950 O O . PRO A 1 139 ? 138.540 10.196 64.087 1.00 30.16 124 PRO A O 1
ATOM 954 N N . ASP A 1 140 ? 140.065 11.116 62.700 1.00 26.49 125 ASP A N 1
ATOM 955 C CA . ASP A 1 140 ? 140.169 12.375 63.428 1.00 28.67 125 ASP A CA 1
ATOM 956 C C . ASP A 1 140 ? 139.558 13.572 62.689 1.00 31.28 125 ASP A C 1
ATOM 957 O O . ASP A 1 140 ? 139.252 14.598 63.309 1.00 29.71 125 ASP A O 1
ATOM 962 N N . VAL A 1 141 ? 139.395 13.459 61.375 1.00 26.79 126 VAL A N 1
ATOM 963 C CA . VAL A 1 141 ? 138.738 14.517 60.607 1.00 23.75 126 VAL A CA 1
ATOM 964 C C . VAL A 1 141 ? 137.737 13.918 59.635 1.00 29.96 126 VAL A C 1
ATOM 965 O O . VAL A 1 141 ? 137.888 12.783 59.175 1.00 26.21 126 VAL A O 1
ATOM 969 N N . SER A 1 142 ? 136.700 14.686 59.335 1.00 25.22 127 SER A N 1
ATOM 970 C CA . SER A 1 142 ? 135.669 14.223 58.427 1.00 26.52 127 SER A CA 1
ATOM 971 C C . SER A 1 142 ? 135.433 15.261 57.348 1.00 26.84 127 SER A C 1
ATOM 972 O O . SER A 1 142 ? 134.685 16.212 57.549 1.00 30.64 127 SER A O 1
ATOM 975 N N . GLY A 1 143 ? 136.090 15.086 56.208 1.00 25.79 128 GLY A N 1
ATOM 976 C CA . GLY A 1 143 ? 135.924 16.005 55.100 1.00 28.55 128 GLY A CA 1
ATOM 977 C C . GLY A 1 143 ? 136.711 17.296 55.215 1.00 27.69 128 GLY A C 1
ATOM 978 O O . GLY A 1 143 ? 136.259 18.347 54.752 1.00 26.66 128 GLY A O 1
ATOM 979 N N . LEU A 1 144 ? 137.895 17.227 55.818 1.00 20.01 129 LEU A N 1
ATOM 980 C CA . LEU A 1 144 ? 138.771 18.390 55.858 1.00 21.37 129 LEU A CA 1
ATOM 981 C C . LEU A 1 144 ? 139.136 18.800 54.439 1.00 23.35 129 LEU A C 1
ATOM 982 O O . LEU A 1 144 ? 139.578 17.964 53.636 1.00 20.93 129 LEU A O 1
ATOM 987 N N . ARG A 1 145 ? 138.965 20.085 54.142 1.00 19.23 130 ARG A N 1
ATOM 988 C CA . ARG A 1 145 ? 139.140 20.589 52.775 1.00 18.62 130 ARG A CA 1
ATOM 989 C C . ARG A 1 145 ? 140.539 21.126 52.504 1.00 20.27 130 ARG A C 1
ATOM 990 O O . ARG A 1 145 ? 141.121 21.860 53.316 1.00 20.04 130 ARG A O 1
ATOM 998 N N . LYS A 1 146 ? 141.077 20.741 51.351 1.00 17.86 131 LYS A N 1
ATOM 999 C CA . LYS A 1 146 ? 142.363 21.237 50.883 1.00 20.46 131 LYS A CA 1
ATOM 1000 C C . LYS A 1 146 ? 142.205 21.885 49.510 1.00 21.74 131 LYS A C 1
ATOM 1001 O O . LYS A 1 146 ? 141.588 21.308 48.607 1.00 21.36 131 LYS A O 1
ATOM 1007 N N . ASN A 1 147 ? 142.748 23.088 49.370 1.00 17.26 132 ASN A N 1
ATOM 1008 C CA . ASN A 1 147 ? 142.797 23.787 48.091 1.00 17.97 132 ASN A CA 1
ATOM 1009 C C . ASN A 1 147 ? 144.251 24.035 47.712 1.00 20.66 132 ASN A C 1
ATOM 1010 O O . ASN A 1 147 ? 145.008 24.642 48.485 1.00 19.38 132 ASN A O 1
ATOM 1015 N N . LEU A 1 148 ? 144.633 23.587 46.522 1.00 17.20 133 LEU A N 1
ATOM 1016 C CA . LEU A 1 148 ? 146.011 23.726 46.056 1.00 17.45 133 LEU A CA 1
ATOM 1017 C C . LEU A 1 148 ? 146.056 24.456 44.723 1.00 19.12 133 LEU A C 1
ATOM 1018 O O . LEU A 1 148 ? 145.305 24.119 43.794 1.00 18.47 133 LEU A O 1
ATOM 1023 N N . ALA A 1 149 ? 146.957 25.433 44.616 1.00 16.09 134 ALA A N 1
ATOM 1024 C CA . ALA A 1 149 ? 147.174 26.130 43.354 1.00 19.01 134 ALA A CA 1
ATOM 1025 C C . ALA A 1 149 ? 148.664 26.113 43.045 1.00 18.93 134 ALA A C 1
ATOM 1026 O O . ALA A 1 149 ? 149.480 26.509 43.882 1.00 18.97 134 ALA A O 1
ATOM 1028 N N . GLU A 1 150 ? 149.021 25.630 41.860 1.00 17.01 135 GLU A N 1
ATOM 1029 C CA . GLU A 1 150 ? 150.424 25.578 41.464 1.00 17.13 135 GLU A CA 1
ATOM 1030 C C . GLU A 1 150 ? 150.602 26.328 40.155 1.00 20.27 135 GLU A C 1
ATOM 1031 O O . GLU A 1 150 ? 149.820 26.138 39.222 1.00 22.71 135 GLU A O 1
ATOM 1037 N N . HIS A 1 151 ? 151.613 27.193 40.099 1.00 15.94 136 HIS A N 1
ATOM 1038 C CA . HIS A 1 151 ? 151.870 27.994 38.897 1.00 17.14 136 HIS A CA 1
ATOM 1039 C C . HIS A 1 151 ? 153.278 27.719 38.428 1.00 19.96 136 HIS A C 1
ATOM 1040 O O . HIS A 1 151 ? 154.209 27.779 39.231 1.00 21.27 136 HIS A O 1
ATOM 1047 N N . SER A 1 152 ? 153.443 27.440 37.134 1.00 15.54 137 SER A N 1
ATOM 1048 C CA . SER A 1 152 ? 154.762 27.188 36.573 1.00 14.19 137 SER A CA 1
ATOM 1049 C C . SER A 1 152 ? 154.965 28.121 35.390 1.00 21.40 137 SER A C 1
ATOM 1050 O O . SER A 1 152 ? 154.137 28.148 34.490 1.00 20.20 137 SER A O 1
ATOM 1053 N N . ILE A 1 153 ? 156.048 28.888 35.396 1.00 13.91 138 ILE A N 1
ATOM 1054 C CA . ILE A 1 153 ? 156.391 29.717 34.235 1.00 14.85 138 ILE A CA 1
ATOM 1055 C C . ILE A 1 153 ? 157.736 29.279 33.693 1.00 17.34 138 ILE A C 1
ATOM 1056 O O . ILE A 1 153 ? 158.741 29.294 34.417 1.00 14.89 138 ILE A O 1
ATOM 1061 N N . ARG A 1 154 ? 157.766 28.859 32.422 1.00 14.57 139 ARG A N 1
ATOM 1062 C CA . ARG A 1 154 ? 158.960 28.225 31.877 1.00 14.65 139 ARG A CA 1
ATOM 1063 C C . ARG A 1 154 ? 159.364 28.775 30.513 1.00 18.28 139 ARG A C 1
ATOM 1064 O O . ARG A 1 154 ? 158.847 28.345 29.484 1.00 18.32 139 ARG A O 1
ATOM 1072 N N . PRO A 1 155 ? 160.324 29.703 30.505 1.00 15.51 140 PRO A N 1
ATOM 1073 C CA . PRO A 1 155 ? 160.955 30.065 29.235 1.00 16.06 140 PRO A CA 1
ATOM 1074 C C . PRO A 1 155 ? 161.803 28.896 28.752 1.00 19.87 140 PRO A C 1
ATOM 1075 O O . PRO A 1 155 ? 162.482 28.233 29.548 1.00 18.16 140 PRO A O 1
ATOM 1079 N N . TYR A 1 156 ? 161.749 28.619 27.460 1.00 16.74 141 TYR A N 1
ATOM 1080 C CA . TYR A 1 156 ? 162.501 27.488 26.945 1.00 16.87 141 TYR A CA 1
ATOM 1081 C C . TYR A 1 156 ? 163.239 27.829 25.664 1.00 19.10 141 TYR A C 1
ATOM 1082 O O . TYR A 1 156 ? 162.929 28.808 24.977 1.00 19.16 141 TYR A O 1
ATOM 1091 N N . LEU A 1 157 ? 164.236 27.004 25.371 1.00 17.23 142 LEU A N 1
ATOM 1092 C CA . LEU A 1 157 ? 165.079 27.155 24.200 1.00 19.06 142 LEU A CA 1
ATOM 1093 C C . LEU A 1 157 ? 165.365 25.771 23.634 1.00 21.21 142 LEU A C 1
ATOM 1094 O O . LEU A 1 157 ? 165.848 24.880 24.358 1.00 18.10 142 LEU A O 1
ATOM 1099 N N . THR A 1 158 ? 165.060 25.578 22.352 1.00 18.37 143 THR A N 1
ATOM 1100 C CA . THR A 1 158 ? 165.290 24.279 21.716 1.00 20.07 143 THR A CA 1
ATOM 1101 C C . THR A 1 158 ? 166.177 24.420 20.491 1.00 22.72 143 THR A C 1
ATOM 1102 O O . THR A 1 158 ? 166.212 25.467 19.833 1.00 19.87 143 THR A O 1
ATOM 1106 N N . TYR A 1 159 ? 166.893 23.349 20.187 1.00 19.34 144 TYR A N 1
ATOM 1107 C CA . TYR A 1 159 ? 167.751 23.324 19.012 1.00 20.17 144 TYR A CA 1
ATOM 1108 C C . TYR A 1 159 ? 167.670 21.963 18.365 1.00 26.78 144 TYR A C 1
ATOM 1109 O O . TYR A 1 159 ? 167.668 20.938 19.045 1.00 21.49 144 TYR A O 1
ATOM 1118 N N . TRP A 1 160 ? 167.600 21.950 17.043 1.00 21.84 145 TRP A N 1
ATOM 1119 C CA . TRP A 1 160 ? 167.682 20.696 16.319 1.00 23.72 145 TRP A CA 1
ATOM 1120 C C . TRP A 1 160 ? 168.570 20.881 15.107 1.00 26.61 145 TRP A C 1
ATOM 1121 O O . TRP A 1 160 ? 168.334 21.766 14.281 1.00 26.07 145 TRP A O 1
ATOM 1132 N N . ASN A 1 161 ? 169.604 20.056 15.020 1.00 22.28 146 ASN A N 1
ATOM 1133 C CA . ASN A 1 161 ? 170.506 20.093 13.877 1.00 23.31 146 ASN A CA 1
ATOM 1134 C C . ASN A 1 161 ? 170.217 18.920 12.960 1.00 26.95 146 ASN A C 1
ATOM 1135 O O . ASN A 1 161 ? 170.449 17.761 13.323 1.00 24.58 146 ASN A O 1
ATOM 1140 N N . ASN A 1 162 ? 169.709 19.217 11.770 1.00 26.41 147 ASN A N 1
ATOM 1141 C CA . ASN A 1 162 ? 169.267 18.161 10.879 1.00 28.87 147 ASN A CA 1
ATOM 1142 C C . ASN A 1 162 ? 170.422 17.380 10.270 1.00 33.91 147 ASN A C 1
ATOM 1143 O O . ASN A 1 162 ? 170.266 16.210 9.932 1.00 36.97 147 ASN A O 1
ATOM 1148 N N . ASP A 1 163 ? 171.578 18.025 10.120 1.00 28.43 148 ASP A N 1
ATOM 1149 C CA . ASP A 1 163 ? 172.736 17.369 9.520 1.00 27.41 148 ASP A CA 1
ATOM 1150 C C . ASP A 1 163 ? 173.375 16.353 10.467 1.00 25.70 148 ASP A C 1
ATOM 1151 O O . ASP A 1 163 ? 173.875 15.319 10.025 1.00 27.87 148 ASP A O 1
ATOM 1156 N N . TYR A 1 164 ? 173.373 16.663 11.760 1.00 24.70 149 TYR A N 1
ATOM 1157 C CA . TYR A 1 164 ? 173.923 15.765 12.777 1.00 23.83 149 TYR A CA 1
ATOM 1158 C C . TYR A 1 164 ? 172.871 14.839 13.390 1.00 25.77 149 TYR A C 1
ATOM 1159 O O . TYR A 1 164 ? 173.222 13.862 14.068 1.00 25.17 149 TYR A O 1
ATOM 1168 N N . ASN A 1 165 ? 171.596 15.141 13.139 1.00 23.74 150 ASN A N 1
ATOM 1169 C CA . ASN A 1 165 ? 170.475 14.467 13.804 1.00 23.00 150 ASN A CA 1
ATOM 1170 C C . ASN A 1 165 ? 170.658 14.487 15.317 1.00 25.33 150 ASN A C 1
ATOM 1171 O O . ASN A 1 165 ? 170.467 13.472 16.009 1.00 25.62 150 ASN A O 1
ATOM 1176 N N . MET A 1 166 ? 171.008 15.666 15.825 1.00 21.62 151 MET A N 1
ATOM 1177 C CA . MET A 1 166 ? 171.22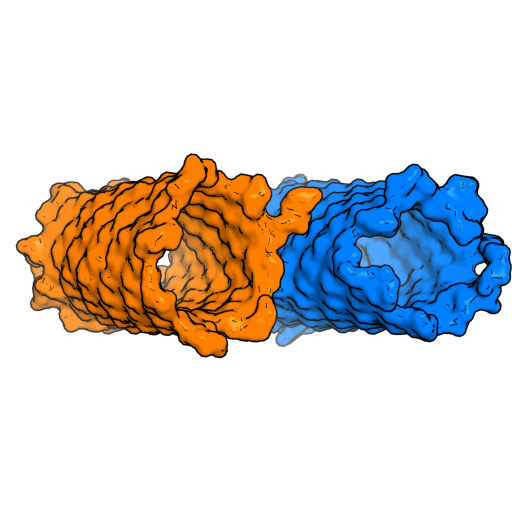8 15.883 17.255 1.00 20.29 151 MET A CA 1
ATOM 1178 C C . MET A 1 166 ? 170.604 17.210 17.654 1.00 21.05 151 MET A C 1
ATOM 1179 O O . MET A 1 166 ? 170.513 18.138 16.841 1.00 22.45 151 MET A O 1
ATOM 1184 N N . GLY A 1 167 ? 170.211 17.328 18.909 1.00 20.97 152 GLY A N 1
ATOM 1185 C CA . GLY A 1 167 ? 169.671 18.588 19.371 1.00 23.48 152 GLY A CA 1
ATOM 1186 C C . GLY A 1 167 ? 169.566 18.630 20.868 1.00 22.04 152 GLY A C 1
ATOM 1187 O O . GLY A 1 167 ? 170.137 17.784 21.571 1.00 19.19 152 GLY A O 1
ATOM 1188 N N . PHE A 1 168 ? 168.856 19.631 21.376 1.00 18.89 153 PHE A N 1
ATOM 1189 C CA . PHE A 1 168 ? 168.559 19.647 22.803 1.00 18.34 153 PHE A CA 1
ATOM 1190 C C . PHE A 1 168 ? 167.272 20.392 23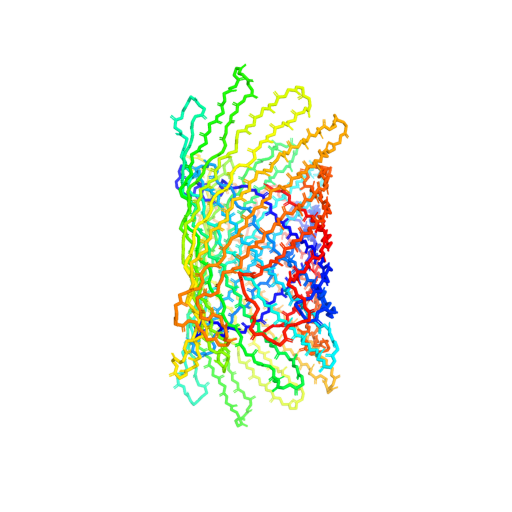.100 1.00 18.93 153 PHE A C 1
ATOM 1191 O O . PHE A 1 168 ? 166.817 21.227 22.315 1.00 20.61 153 PHE A O 1
ATOM 1199 N N . TYR A 1 169 ? 166.687 20.045 24.243 1.00 19.42 154 TYR A N 1
ATOM 1200 C CA . TYR A 1 169 ? 165.620 20.813 24.864 1.00 19.99 154 TYR A CA 1
ATOM 1201 C C . TYR A 1 169 ? 166.206 21.456 26.112 1.00 18.10 154 TYR A C 1
ATOM 1202 O O . TYR A 1 169 ? 166.994 20.833 26.807 1.00 18.73 154 TYR A O 1
ATOM 1211 N N . SER A 1 170 ? 165.850 22.703 26.397 1.00 16.78 155 SER A N 1
ATOM 1212 C CA . SER A 1 170 ? 166.285 23.301 27.650 1.00 16.41 155 SER A CA 1
ATOM 1213 C C . SER A 1 170 ? 165.230 24.279 28.134 1.00 19.01 155 SER A C 1
ATOM 1214 O O . SER A 1 170 ? 164.511 24.868 27.335 1.00 18.87 155 SER A O 1
ATOM 1217 N N . ASN A 1 171 ? 165.113 24.434 29.447 1.00 17.25 156 ASN A N 1
ATOM 1218 C CA . ASN A 1 171 ? 164.221 25.456 29.969 1.00 17.80 156 ASN A CA 1
ATOM 1219 C C . ASN A 1 171 ? 164.661 25.922 31.348 1.00 16.68 156 ASN A C 1
ATOM 1220 O O . ASN A 1 171 ? 165.442 25.264 32.035 1.00 17.34 156 ASN A O 1
ATOM 1225 N N . LEU A 1 172 ? 164.152 27.078 31.725 1.00 15.03 157 LEU A N 1
ATOM 1226 C CA . LEU A 1 172 ? 164.185 27.519 33.113 1.00 14.74 157 LEU A CA 1
ATOM 1227 C C . LEU A 1 172 ? 162.768 27.456 33.651 1.00 19.43 157 LEU A C 1
ATOM 1228 O O . LEU A 1 172 ? 161.814 27.297 32.888 1.00 17.30 157 LEU A O 1
ATOM 1233 N N . GLU A 1 173 ? 162.617 27.584 34.964 1.00 15.69 158 GLU A N 1
ATOM 1234 C CA . GLU A 1 173 ? 161.283 27.524 35.556 1.00 15.50 158 GLU A CA 1
ATOM 1235 C C . GLU A 1 173 ? 161.211 28.343 36.822 1.00 17.81 158 GLU A C 1
ATOM 1236 O O . GLU A 1 173 ? 162.131 28.302 37.643 1.00 16.62 158 GLU A O 1
ATOM 1242 N N . TYR A 1 174 ? 160.118 29.091 36.966 1.00 14.35 159 TYR A N 1
ATOM 1243 C CA . TYR A 1 174 ? 159.702 29.600 38.260 1.00 14.88 159 TYR A CA 1
ATOM 1244 C C . TYR A 1 174 ? 158.468 28.826 38.671 1.00 16.66 159 TYR A C 1
ATOM 1245 O O . TYR A 1 174 ? 157.537 28.696 37.884 1.00 15.40 159 TYR A O 1
ATOM 1254 N N . LEU A 1 175 ? 158.467 28.305 39.893 1.00 13.91 160 LEU A N 1
ATOM 1255 C CA . LEU A 1 175 ? 157.356 27.467 40.361 1.00 14.56 160 LEU A CA 1
ATOM 1256 C C . LEU A 1 175 ? 156.843 27.966 41.691 1.00 20.72 160 LEU A C 1
ATOM 1257 O O . LEU A 1 175 ? 157.624 28.170 42.619 1.00 18.62 160 LEU A O 1
ATOM 1262 N N . LEU A 1 176 ? 155.537 28.199 41.777 1.00 15.77 161 LEU A N 1
ATOM 1263 C CA . LEU A 1 176 ? 154.928 28.665 43.020 1.00 14.18 161 LEU A CA 1
ATOM 1264 C C . LEU A 1 176 ? 153.788 27.730 43.365 1.00 17.88 161 LEU A C 1
ATOM 1265 O O . LEU A 1 176 ? 152.920 27.478 42.532 1.00 19.06 161 LEU A O 1
ATOM 1270 N N A SER A 1 177 ? 153.780 27.216 44.589 0.28 16.62 162 SER A N 1
ATOM 1271 N N B SER A 1 177 ? 153.794 27.228 44.597 0.72 15.87 162 SER A N 1
ATOM 1272 C CA A SER A 1 177 ? 152.702 26.337 45.019 0.28 16.98 162 SER A CA 1
ATOM 1273 C CA B SER A 1 177 ? 152.752 26.328 45.068 0.72 17.03 162 SER A CA 1
ATOM 1274 C C A SER A 1 177 ? 152.128 26.819 46.342 0.28 19.23 162 SER A C 1
ATOM 1275 C C B SER A 1 177 ? 152.141 26.910 46.333 0.72 20.74 162 SER A C 1
ATOM 1276 O O A SER A 1 177 ? 152.857 26.986 47.316 0.28 19.09 162 SER A O 1
ATOM 1277 O O B SER A 1 177 ? 152.864 27.257 47.259 0.72 19.14 162 SER A O 1
ATOM 1282 N N . LYS A 1 178 ? 150.818 27.043 46.363 1.00 17.25 163 LYS A N 1
ATOM 1283 C CA . LYS A 1 178 ? 150.140 27.548 47.546 1.00 15.92 163 LYS A CA 1
ATOM 1284 C C . LYS A 1 178 ? 149.001 26.613 47.908 1.00 19.68 163 LYS A C 1
ATOM 1285 O O . LYS A 1 178 ? 148.127 26.356 47.085 1.00 19.42 163 LYS A O 1
ATOM 1291 N N . GLU A 1 179 ? 149.016 26.116 49.139 1.00 19.05 164 GLU A N 1
ATOM 1292 C CA . GLU A 1 179 ? 148.009 25.173 49.595 1.00 18.45 164 GLU A CA 1
ATOM 1293 C C . GLU A 1 179 ? 147.351 25.649 50.882 1.00 19.98 164 GLU A C 1
ATOM 1294 O O . GLU A 1 179 ? 148.029 26.026 51.843 1.00 19.58 164 GLU A O 1
ATOM 1300 N N . ASP A 1 180 ? 146.028 25.624 50.903 1.00 16.71 165 ASP A N 1
ATOM 1301 C CA . ASP A 1 180 ? 145.275 25.972 52.108 1.00 18.27 165 ASP A CA 1
ATOM 1302 C C . ASP A 1 180 ? 144.616 24.696 52.607 1.00 19.51 165 ASP A C 1
ATOM 1303 O O . ASP A 1 180 ? 143.816 24.096 51.889 1.00 22.16 165 ASP A O 1
ATOM 1308 N N . ARG A 1 181 ? 144.973 24.271 53.820 1.00 18.46 166 ARG A N 1
ATOM 1309 C CA . ARG A 1 181 ? 144.456 23.022 54.380 1.00 18.61 166 ARG A CA 1
ATOM 1310 C C . ARG A 1 181 ? 143.575 23.299 55.587 1.00 22.03 166 ARG A C 1
ATOM 1311 O O . ARG A 1 181 ? 143.404 22.439 56.449 1.00 20.91 166 ARG A O 1
ATOM 1319 N N . ASN A 1 182 ? 143.027 24.508 55.632 1.00 20.80 167 ASN A N 1
ATOM 1320 C CA . ASN A 1 182 ? 142.091 24.910 56.679 1.00 22.49 167 ASN A CA 1
ATOM 1321 C C . ASN A 1 182 ? 142.644 24.607 58.063 1.00 24.16 167 ASN A C 1
ATOM 1322 O O . ASN A 1 182 ? 143.679 25.164 58.421 1.00 24.06 167 ASN A O 1
ATOM 1327 N N . ALA A 1 183 ? 142.009 23.722 58.830 1.00 20.91 168 ALA A N 1
ATOM 1328 C CA . ALA A 1 183 ? 142.480 23.483 60.209 1.00 25.37 168 ALA A CA 1
ATOM 1329 C C . ALA A 1 183 ? 143.935 23.015 60.280 1.00 27.47 168 ALA A C 1
ATOM 1330 O O . ALA A 1 183 ? 144.591 23.192 61.307 1.00 26.01 168 ALA A O 1
ATOM 1332 N N . TRP A 1 184 ? 144.452 22.433 59.199 1.00 20.90 169 TRP A N 1
ATOM 1333 C CA . TRP A 1 184 ? 145.847 21.987 59.195 1.00 24.12 169 TRP A CA 1
ATOM 1334 C C . TRP A 1 184 ? 146.800 23.065 58.694 1.00 28.27 169 TRP A C 1
ATOM 1335 O O . TRP A 1 184 ? 147.992 22.810 58.537 1.00 30.95 169 TRP A O 1
ATOM 1346 N N . GLY A 1 185 ? 146.281 24.265 58.445 1.00 21.45 170 GLY A N 1
ATOM 1347 C CA . GLY A 1 185 ? 147.146 25.393 58.135 1.00 22.20 170 GLY A CA 1
ATOM 1348 C C . GLY A 1 185 ? 147.422 25.602 56.658 1.00 23.33 170 GLY A C 1
ATOM 1349 O O . GLY A 1 185 ? 146.718 25.058 55.802 1.00 22.60 170 GLY A O 1
ATOM 1350 N N . LYS A 1 186 ? 148.441 26.406 56.368 1.00 18.05 171 LYS A N 1
ATOM 1351 C CA . LYS A 1 186 ? 148.798 26.771 54.996 1.00 18.31 171 LYS A CA 1
ATOM 1352 C C . LYS A 1 186 ? 150.238 26.414 54.670 1.00 18.78 171 LYS A C 1
ATOM 1353 O O . LYS A 1 186 ? 151.112 26.450 55.536 1.00 18.22 171 LYS A O 1
ATOM 1359 N N . ARG A 1 187 ? 150.497 26.090 53.409 1.00 16.54 172 ARG A N 1
ATOM 1360 C CA . ARG A 1 187 ? 151.856 25.780 52.991 1.00 16.71 172 ARG A CA 1
ATOM 1361 C C . ARG A 1 187 ? 152.163 26.455 51.657 1.00 19.30 172 ARG A C 1
ATOM 1362 O O . ARG A 1 187 ? 151.354 26.438 50.720 1.00 20.61 172 ARG A O 1
ATOM 1370 N N . GLN A 1 188 ? 153.336 27.064 51.575 1.00 14.54 173 GLN A N 1
ATOM 1371 C CA . GLN A 1 188 ? 153.745 27.698 50.330 1.00 16.31 173 GLN A CA 1
ATOM 1372 C C . GLN A 1 188 ? 155.137 27.222 49.962 1.00 20.00 173 GLN A C 1
ATOM 1373 O O . GLN A 1 188 ? 156.038 27.221 50.805 1.00 18.41 173 GLN A O 1
ATOM 1379 N N . GLU A 1 189 ? 155.317 26.814 48.713 1.00 17.23 174 GLU A N 1
ATOM 1380 C CA . GLU A 1 189 ? 156.645 26.489 48.217 1.00 16.85 174 GLU A CA 1
ATOM 1381 C C . GLU A 1 189 ? 156.937 27.383 47.020 1.00 18.34 174 GLU A C 1
ATOM 1382 O O . GLU A 1 189 ? 156.061 27.609 46.179 1.00 18.19 174 GLU A O 1
ATOM 1388 N N . GLN A 1 190 ? 158.156 27.899 46.944 1.00 14.96 175 GLN A N 1
ATOM 1389 C CA . GLN A 1 190 ? 158.498 28.803 45.856 1.00 13.98 175 GLN A CA 1
ATOM 1390 C C . GLN A 1 190 ? 159.927 28.558 45.420 1.00 17.19 175 GLN A C 1
ATOM 1391 O O . GLN A 1 190 ? 160.814 28.419 46.250 1.00 17.06 175 GLN A O 1
ATOM 1397 N N . GLY A 1 191 ? 160.172 28.518 44.121 1.00 16.60 176 GLY A N 1
ATOM 1398 C CA . GLY A 1 191 ? 161.541 28.275 43.695 1.00 17.61 176 GLY A CA 1
ATOM 1399 C C . GLY A 1 191 ? 161.738 28.214 42.202 1.00 19.00 176 GLY A C 1
ATOM 1400 O O . GLY A 1 191 ? 160.900 28.680 41.437 1.00 16.97 176 GLY A O 1
ATOM 1401 N N . TYR A 1 192 ? 162.863 27.633 41.802 1.00 13.01 177 TYR A N 1
ATOM 1402 C CA . TYR A 1 192 ? 163.305 27.671 40.413 1.00 13.30 177 TYR A CA 1
ATOM 1403 C C . TYR A 1 192 ? 163.859 26.330 40.008 1.00 18.37 177 TYR A C 1
ATOM 1404 O O . TYR A 1 192 ? 164.349 25.564 40.848 1.00 17.56 177 TYR A O 1
ATOM 1413 N N . SER A 1 193 ? 163.822 26.054 38.713 1.00 15.21 178 SER A N 1
ATOM 1414 C CA . SER A 1 193 ? 164.542 24.895 38.216 1.00 14.75 178 SER A CA 1
ATOM 1415 C C . SER A 1 193 ? 165.115 25.173 36.839 1.00 16.22 178 SER A C 1
ATOM 1416 O O . SER A 1 193 ? 164.791 26.175 36.182 1.00 16.20 178 SER A O 1
ATOM 1419 N N . ALA A 1 194 ? 166.008 24.283 36.430 1.00 17.47 179 ALA A N 1
ATOM 1420 C CA . ALA A 1 194 ? 166.650 24.369 35.133 1.00 14.81 179 ALA A CA 1
ATOM 1421 C C . ALA A 1 194 ? 166.777 22.955 34.611 1.00 17.17 179 ALA A C 1
ATOM 1422 O O . ALA A 1 194 ? 167.055 22.019 35.376 1.00 17.75 179 ALA A O 1
ATOM 1424 N N . LEU A 1 195 ? 166.535 22.792 33.317 1.00 17.00 180 LEU A N 1
ATOM 1425 C CA . LEU A 1 195 ? 166.602 21.475 32.709 1.00 14.94 180 LEU A CA 1
ATOM 1426 C C . LEU A 1 195 ? 167.332 21.569 31.381 1.00 15.68 180 LEU A C 1
ATOM 1427 O O . LEU A 1 195 ? 167.112 22.500 30.603 1.00 16.74 180 LEU A O 1
ATOM 1432 N N . PHE A 1 196 ? 168.209 20.602 31.135 1.00 17.21 181 PHE A N 1
ATOM 1433 C CA . PHE A 1 196 ? 168.935 20.534 29.862 1.00 16.53 181 PHE A CA 1
ATOM 1434 C C . PHE A 1 196 ? 168.917 19.086 29.388 1.00 17.99 181 PHE A C 1
ATOM 1435 O O . PHE A 1 196 ? 169.324 18.191 30.127 1.00 17.96 181 PHE A O 1
ATOM 1443 N N . LYS A 1 197 ? 168.419 18.853 28.173 1.00 16.88 182 LYS A N 1
ATOM 1444 C CA . LYS A 1 197 ? 168.265 17.487 27.662 1.00 16.60 182 LYS A CA 1
ATOM 1445 C C . LYS A 1 197 ? 168.787 17.411 26.234 1.00 17.89 182 LYS A C 1
ATOM 1446 O O . LYS A 1 197 ? 168.042 17.635 25.278 1.00 18.74 182 LYS A O 1
ATOM 1452 N N . PRO A 1 198 ? 170.082 17.114 26.085 1.00 18.96 183 PRO A N 1
ATOM 1453 C CA . PRO A 1 198 ? 170.623 16.814 24.757 1.00 19.23 183 PRO A CA 1
ATOM 1454 C C . PRO A 1 198 ? 170.166 15.433 24.303 1.00 17.69 183 PRO A C 1
ATOM 1455 O O . PRO A 1 198 ? 169.940 14.546 25.133 1.00 19.80 183 PRO A O 1
ATOM 1459 N N . TYR A 1 199 ? 169.990 15.262 22.999 1.00 18.57 184 TYR A N 1
ATOM 1460 C CA . TYR A 1 199 ? 169.570 13.971 22.469 1.00 21.72 184 TYR A CA 1
ATOM 1461 C C . TYR A 1 199 ? 170.069 13.789 21.046 1.00 22.18 184 TYR A C 1
ATOM 1462 O O . TYR A 1 199 ? 170.422 14.753 20.361 1.00 21.01 184 TYR A O 1
ATOM 1471 N N . LYS A 1 200 ? 170.111 12.530 20.619 1.00 21.05 185 LYS A N 1
ATOM 1472 C CA . LYS A 1 200 ? 170.632 12.166 19.312 1.00 23.04 185 LYS A CA 1
ATOM 1473 C C . LYS A 1 200 ? 169.765 11.071 18.703 1.00 24.31 185 LYS A C 1
ATOM 1474 O O . LYS A 1 200 ? 169.285 10.179 19.415 1.00 25.49 185 LYS A O 1
ATOM 1480 N N . ARG A 1 201 ? 169.547 11.145 17.394 1.00 21.99 186 ARG A N 1
ATOM 1481 C CA . ARG A 1 201 ? 168.819 10.101 16.687 1.00 26.14 186 ARG A CA 1
ATOM 1482 C C . ARG A 1 201 ? 169.732 9.408 15.698 1.00 27.40 186 ARG A C 1
ATOM 1483 O O . ARG A 1 201 ? 170.544 10.055 15.033 1.00 30.28 186 ARG A O 1
ATOM 1491 N N . PHE A 1 202 ? 169.601 8.093 15.600 1.00 25.49 187 PHE A N 1
ATOM 1492 C CA . PHE A 1 202 ? 170.360 7.336 14.616 1.00 29.59 187 PHE A CA 1
ATOM 1493 C C . PHE A 1 202 ? 169.577 6.084 14.250 1.00 32.22 187 PHE A C 1
ATOM 1494 O O . PHE A 1 202 ? 169.248 5.272 15.112 1.00 30.15 187 PHE A O 1
ATOM 1502 N N . GLY A 1 203 ? 169.260 5.948 12.965 1.00 36.02 188 GLY A N 1
ATOM 1503 C CA . GLY A 1 203 ? 168.388 4.880 12.510 1.00 34.44 188 GLY A CA 1
ATOM 1504 C C . GLY A 1 203 ? 167.054 4.977 13.227 1.00 30.44 188 GLY A C 1
ATOM 1505 O O . GLY A 1 203 ? 166.436 6.036 13.258 1.00 32.46 188 GLY A O 1
ATOM 1506 N N . ASN A 1 204 ? 166.618 3.878 13.827 1.00 25.08 189 ASN A N 1
ATOM 1507 C CA . ASN A 1 204 ? 165.356 3.883 14.553 1.00 26.22 189 ASN A CA 1
ATOM 1508 C C . ASN A 1 204 ? 165.522 4.193 16.043 1.00 25.33 189 ASN A C 1
ATOM 1509 O O . ASN A 1 204 ? 164.559 4.106 16.813 1.00 22.79 189 ASN A O 1
ATOM 1514 N N . TRP A 1 205 ? 166.742 4.543 16.441 1.00 22.82 190 TRP A N 1
ATOM 1515 C CA . TRP A 1 205 ? 167.058 4.818 17.845 1.00 22.98 190 TRP A CA 1
ATOM 1516 C C . TRP A 1 205 ? 167.024 6.302 18.190 1.00 25.34 190 TRP A C 1
ATOM 1517 O O . TRP A 1 205 ? 167.362 7.150 17.371 1.00 24.11 190 TRP A O 1
ATOM 1528 N N . GLU A 1 206 ? 166.653 6.611 19.423 1.00 20.91 191 GLU A N 1
ATOM 1529 C CA . GLU A 1 206 ? 166.922 7.938 19.947 1.00 21.08 191 GLU A CA 1
ATOM 1530 C C . GLU A 1 206 ? 167.464 7.780 21.362 1.00 23.88 191 GLU A C 1
ATOM 1531 O O . GLU A 1 206 ? 166.950 6.978 22.157 1.00 22.67 191 GLU A O 1
ATOM 1537 N N . VAL A 1 207 ? 168.530 8.507 21.665 1.00 20.87 192 VAL A N 1
ATOM 1538 C CA . VAL A 1 207 ? 169.090 8.474 23.006 1.00 20.01 192 VAL A CA 1
ATOM 1539 C C . VAL A 1 207 ? 169.213 9.899 23.511 1.00 20.74 192 VAL A C 1
ATOM 1540 O O . VAL A 1 207 ? 169.593 10.792 22.763 1.00 23.33 192 VAL A O 1
ATOM 1544 N N . GLY A 1 208 ? 168.871 10.119 24.775 1.00 19.14 193 GLY A N 1
ATOM 1545 C CA . GLY A 1 208 ? 169.011 11.443 25.356 1.00 19.44 193 GLY A CA 1
ATOM 1546 C C . GLY A 1 208 ? 169.396 11.348 26.821 1.00 21.27 193 GLY A C 1
ATOM 1547 O O . GLY A 1 208 ? 169.366 10.265 27.411 1.00 19.45 193 GLY A O 1
ATOM 1548 N N . VAL A 1 209 ? 169.771 12.477 27.410 1.00 19.09 194 VAL A N 1
ATOM 1549 C CA . VAL A 1 209 ? 170.038 12.514 28.842 1.00 18.45 194 VAL A CA 1
ATOM 1550 C C . VAL A 1 209 ? 169.468 13.799 29.403 1.00 18.38 194 VAL A C 1
ATOM 1551 O O . VAL A 1 209 ? 169.806 14.884 28.946 1.00 20.46 194 VAL A O 1
ATOM 1555 N N . GLU A 1 210 ? 168.604 13.674 30.401 1.00 17.22 195 GLU A N 1
ATOM 1556 C CA . GLU A 1 210 ? 168.028 14.837 31.033 1.00 17.84 195 GLU A CA 1
ATOM 1557 C C . GLU A 1 210 ? 168.849 15.198 32.278 1.00 20.97 195 GLU A C 1
ATOM 1558 O O . GLU A 1 210 ? 169.087 14.340 33.135 1.00 21.54 195 GLU A O 1
ATOM 1564 N N . PHE A 1 211 ? 169.308 16.445 32.346 1.00 18.15 196 PHE A N 1
ATOM 1565 C CA . PHE A 1 211 ? 169.982 16.980 33.526 1.00 18.38 196 PHE A CA 1
ATOM 1566 C C . PHE A 1 211 ? 169.052 17.985 34.175 1.00 19.67 196 PHE A C 1
ATOM 1567 O O . PHE A 1 211 ? 168.543 18.858 33.484 1.00 20.92 196 PHE A O 1
ATOM 1575 N N . TYR A 1 212 ? 168.844 17.885 35.485 1.00 17.20 197 TYR A N 1
ATOM 1576 C CA . TYR A 1 212 ? 167.860 18.730 36.165 1.00 17.61 197 TYR A CA 1
ATOM 1577 C C . TYR A 1 212 ? 168.379 19.260 37.496 1.00 16.90 197 TYR A C 1
ATOM 1578 O O . TYR A 1 212 ? 169.038 18.535 38.227 1.00 16.70 197 TYR A O 1
ATOM 1587 N N . TYR A 1 213 ? 168.071 20.517 37.795 1.00 17.40 198 TYR A N 1
ATOM 1588 C CA . TYR A 1 213 ? 168.446 21.135 39.069 1.00 17.58 198 TYR A CA 1
ATOM 1589 C C . TYR A 1 213 ? 167.289 21.986 39.547 1.00 19.65 198 TYR A C 1
ATOM 1590 O O . TYR A 1 213 ? 166.702 22.722 38.763 1.00 18.80 198 TYR A O 1
ATOM 1599 N N . GLN A 1 214 ? 166.955 21.894 40.826 1.00 16.53 199 GLN A N 1
ATOM 1600 C CA . GLN A 1 214 ? 165.850 22.678 41.373 1.00 16.32 199 GLN A CA 1
ATOM 1601 C C . GLN A 1 214 ? 166.228 23.236 42.732 1.00 19.04 199 GLN A C 1
ATOM 1602 O O . GLN A 1 214 ? 166.902 22.552 43.500 1.00 16.21 199 GLN A O 1
ATOM 1608 N N . ILE A 1 215 ? 165.813 24.472 43.022 1.00 17.07 200 ILE A N 1
ATOM 1609 C CA . ILE A 1 215 ? 165.950 25.003 44.377 1.00 17.14 200 ILE A CA 1
ATOM 1610 C C . ILE A 1 215 ? 164.590 25.522 44.813 1.00 20.63 200 ILE A C 1
ATOM 1611 O O . ILE A 1 215 ? 163.818 26.003 43.984 1.00 21.59 200 ILE A O 1
ATOM 1616 N N . LYS A 1 216 ? 164.261 25.417 46.095 1.00 16.28 201 LYS A N 1
ATOM 1617 C CA . LYS A 1 216 ? 163.012 26.016 46.535 1.00 16.24 201 LYS A CA 1
ATOM 1618 C C . LYS A 1 216 ? 163.026 26.280 48.025 1.00 16.90 201 LYS A C 1
ATOM 1619 O O . LYS A 1 216 ? 163.856 25.735 48.771 1.00 18.23 201 LYS A O 1
ATOM 1625 N N A THR A 1 217 ? 162.085 27.108 48.461 0.43 16.46 202 THR A N 1
ATOM 1626 N N B THR A 1 217 ? 162.128 27.159 48.449 0.57 16.51 202 THR A N 1
ATOM 1627 C CA A THR A 1 217 ? 161.924 27.416 49.872 0.43 18.28 202 THR A CA 1
ATOM 1628 C CA B THR A 1 217 ? 161.905 27.406 49.863 0.57 16.43 202 THR A CA 1
ATOM 1629 C C A THR A 1 217 ? 160.536 26.973 50.326 0.43 18.38 202 THR A C 1
ATOM 1630 C C B THR A 1 217 ? 160.571 26.779 50.235 0.57 17.49 202 THR A C 1
ATOM 1631 O O A THR A 1 217 ? 159.542 27.253 49.651 0.43 20.62 202 THR A O 1
ATOM 1632 O O B THR A 1 217 ? 159.650 26.747 49.418 0.57 19.49 202 THR A O 1
ATOM 1639 N N . ASN A 1 218 ? 160.482 26.273 51.457 1.00 16.62 203 ASN A N 1
ATOM 1640 C CA . ASN A 1 218 ? 159.230 25.744 51.993 1.00 16.07 203 ASN A CA 1
ATOM 1641 C C . ASN A 1 218 ? 158.794 26.544 53.192 1.00 19.12 203 ASN A C 1
ATOM 1642 O O . ASN A 1 218 ? 159.600 26.773 54.108 1.00 19.04 203 ASN A O 1
ATOM 1647 N N . ASP A 1 219 ? 157.524 26.932 53.223 1.00 16.19 204 ASP A N 1
ATOM 1648 C CA . ASP A 1 219 ? 156.992 27.639 54.392 1.00 18.04 204 ASP A CA 1
ATOM 1649 C C . ASP A 1 219 ? 155.640 27.070 54.774 1.00 19.78 204 ASP A C 1
ATOM 1650 O O . ASP A 1 219 ? 154.693 27.135 53.988 1.00 20.94 204 ASP A O 1
ATOM 1655 N N . GLU A 1 220 ? 155.545 26.505 55.974 1.00 16.96 205 GLU A N 1
ATOM 1656 C CA . GLU A 1 220 ? 154.272 25.938 56.408 1.00 17.50 205 GLU A CA 1
ATOM 1657 C C . GLU A 1 220 ? 153.926 26.459 57.794 1.00 18.15 205 GLU A C 1
ATOM 1658 O O . GLU A 1 220 ? 154.765 26.442 58.684 1.00 18.38 205 GLU A O 1
ATOM 1664 N N . LYS A 1 221 ? 152.700 26.940 57.960 1.00 19.13 206 LYS A N 1
ATOM 1665 C CA . LYS A 1 221 ? 152.258 27.484 59.244 1.00 21.01 206 LYS A CA 1
ATOM 1666 C C . LYS A 1 221 ? 150.903 26.934 59.644 1.00 22.05 206 LYS A C 1
ATOM 1667 O O . LYS A 1 221 ? 150.081 26.583 58.798 1.00 22.40 206 LYS A O 1
ATOM 1673 N N . GLN A 1 222 ? 150.679 26.864 60.950 1.00 21.61 207 GLN A N 1
ATOM 1674 C CA . GLN A 1 222 ? 149.373 26.557 61.503 1.00 25.12 207 GLN A CA 1
ATOM 1675 C C . GLN A 1 222 ? 148.448 27.763 61.364 1.00 24.60 207 GLN A C 1
ATOM 1676 O O . GLN A 1 222 ? 148.919 28.864 61.084 1.00 26.62 207 GLN A O 1
ATOM 1682 N N . PRO A 1 223 ? 147.132 27.567 61.557 1.00 26.49 208 PRO A N 1
ATOM 1683 C CA . PRO A 1 223 ? 146.224 28.713 61.441 1.00 29.55 208 PRO A CA 1
ATOM 1684 C C . PRO A 1 223 ? 146.564 29.879 62.377 1.00 34.43 208 PRO A C 1
ATOM 1685 O O . PRO A 1 223 ? 146.337 31.024 61.992 1.00 38.36 208 PRO A O 1
ATOM 1689 N N . ASP A 1 224 ? 147.120 29.613 63.558 1.00 30.46 209 ASP A N 1
ATOM 1690 C CA . ASP A 1 224 ? 147.435 30.714 64.471 1.00 36.79 209 ASP A CA 1
ATOM 1691 C C . ASP A 1 224 ? 148.817 31.319 64.211 1.00 37.06 209 ASP A C 1
ATOM 1692 O O . ASP A 1 224 ? 149.274 32.177 64.961 1.00 36.93 209 ASP A O 1
ATOM 1697 N N . GLY A 1 225 ? 149.478 30.858 63.153 1.00 31.56 210 GLY A N 1
ATOM 1698 C CA . GLY A 1 225 ? 150.753 31.418 62.744 1.00 33.77 210 GLY A CA 1
ATOM 1699 C C . GLY A 1 225 ? 151.974 30.633 63.196 1.00 30.67 210 GLY A C 1
ATOM 1700 O O . GLY A 1 225 ? 153.095 30.944 62.794 1.00 29.59 210 GLY A O 1
ATOM 1701 N N . THR A 1 226 ? 151.762 29.630 64.046 1.00 26.71 211 THR A N 1
ATOM 1702 C CA . THR A 1 226 ? 152.852 28.776 64.504 1.00 25.12 211 THR A CA 1
ATOM 1703 C C . THR A 1 226 ? 153.544 28.136 63.312 1.00 26.75 211 THR A C 1
ATOM 1704 O O . THR A 1 226 ? 152.883 27.574 62.444 1.00 22.67 211 THR A O 1
ATOM 1708 N N . ILE A 1 227 ? 154.870 28.229 63.262 1.00 22.39 212 ILE A N 1
ATOM 1709 C CA . ILE A 1 227 ? 155.611 27.664 62.129 1.00 19.41 212 ILE A CA 1
ATOM 1710 C C . ILE A 1 227 ? 155.815 26.162 62.280 1.00 23.72 212 ILE A C 1
ATOM 1711 O O . ILE A 1 227 ? 156.380 25.684 63.271 1.00 23.92 212 ILE A O 1
ATOM 1716 N N . ASN A 1 228 ? 155.332 25.413 61.294 1.00 18.58 213 ASN A N 1
ATOM 1717 C CA . ASN A 1 228 ? 155.622 23.992 61.210 1.00 20.19 213 ASN A CA 1
ATOM 1718 C C . ASN A 1 228 ? 156.949 23.756 60.514 1.00 23.23 213 ASN A C 1
ATOM 1719 O O . ASN A 1 228 ? 157.740 22.924 60.948 1.00 21.55 213 ASN A O 1
ATOM 1724 N N . GLU A 1 229 ? 157.172 24.466 59.411 1.00 18.13 214 GLU A N 1
ATOM 1725 C CA . GLU A 1 229 ? 158.393 24.293 58.642 1.00 19.03 214 GLU A CA 1
ATOM 1726 C C . GLU A 1 229 ? 158.822 25.591 57.981 1.00 19.06 214 GLU A C 1
ATOM 1727 O O . GLU A 1 229 ? 158.008 26.334 57.432 1.00 19.23 214 GLU A O 1
ATOM 1733 N N . LYS A 1 230 ? 160.116 25.861 58.054 1.00 16.42 215 LYS A N 1
ATOM 1734 C CA . LYS A 1 230 ? 160.739 26.884 57.233 1.00 16.53 215 LYS A CA 1
ATOM 1735 C C . LYS A 1 230 ? 162.061 26.288 56.794 1.00 20.94 215 LYS A C 1
ATOM 1736 O O . LYS A 1 230 ? 162.952 26.086 57.620 1.00 19.87 215 LYS A O 1
ATOM 1742 N N . SER A 1 231 ? 162.190 25.969 55.513 1.00 16.66 216 SER A N 1
ATOM 1743 C CA . SER A 1 231 ? 163.347 25.203 55.064 1.00 16.90 216 SER A CA 1
ATOM 1744 C C . SER A 1 231 ? 163.732 25.547 53.638 1.00 16.98 216 SER A C 1
ATOM 1745 O O . SER A 1 231 ? 162.941 26.130 52.894 1.00 18.49 216 SER A O 1
ATOM 1748 N N . ASP A 1 232 ? 164.969 25.204 53.291 1.00 16.32 217 ASP A N 1
ATOM 1749 C CA . ASP A 1 232 ? 165.491 25.374 51.942 1.00 17.77 217 ASP A CA 1
ATOM 1750 C C . ASP A 1 232 ? 165.752 24.011 51.331 1.00 20.68 217 ASP A C 1
ATOM 1751 O O . ASP A 1 232 ? 166.268 23.122 51.998 1.00 20.14 217 ASP A O 1
ATOM 1756 N N . PHE A 1 233 ? 165.425 23.864 50.054 1.00 15.60 218 PHE A N 1
ATOM 1757 C CA . PHE A 1 233 ? 165.498 22.573 49.387 1.00 15.99 218 PHE A CA 1
ATOM 1758 C C . PHE A 1 233 ? 166.282 22.683 48.088 1.00 17.20 218 PHE A C 1
ATOM 1759 O O . PHE A 1 233 ? 166.223 23.715 47.403 1.00 15.97 218 PHE A O 1
ATOM 1767 N N . ASN A 1 234 ? 167.023 21.635 47.743 1.00 15.48 219 ASN A N 1
ATOM 1768 C CA . ASN A 1 234 ? 167.527 21.546 46.380 1.00 16.13 219 ASN A CA 1
ATOM 1769 C C . ASN A 1 234 ? 167.557 20.096 45.915 1.00 16.63 219 ASN A C 1
ATOM 1770 O O . ASN A 1 234 ? 167.660 19.177 46.723 1.00 15.64 219 ASN A O 1
ATOM 1775 N N . GLU A 1 235 ? 167.414 19.902 44.611 1.00 15.08 220 GLU A N 1
ATOM 1776 C CA . GLU A 1 235 ? 167.380 18.563 44.031 1.00 15.15 220 GLU A CA 1
ATOM 1777 C C . GLU A 1 235 ? 168.173 18.578 42.742 1.00 17.37 220 GLU A C 1
ATOM 1778 O O . GLU A 1 235 ? 168.172 19.578 42.024 1.00 17.48 220 GLU A O 1
ATOM 1784 N N . ARG A 1 236 ? 168.869 17.486 42.450 1.00 15.41 221 ARG A N 1
ATOM 1785 C CA . ARG A 1 236 ? 169.464 17.325 41.133 1.00 15.93 221 ARG A CA 1
ATOM 1786 C C . ARG A 1 236 ? 169.242 15.901 40.671 1.00 15.51 221 ARG A C 1
ATOM 1787 O O . ARG A 1 236 ? 169.196 14.977 41.489 1.00 17.60 221 ARG A O 1
ATOM 1795 N N . TYR A 1 237 ? 169.093 15.700 39.367 1.00 15.35 222 TYR A N 1
ATOM 1796 C CA . TYR A 1 237 ? 169.104 14.322 38.871 1.00 15.10 222 TYR A CA 1
ATOM 1797 C C . TYR A 1 237 ? 169.668 14.283 37.465 1.00 15.71 222 TYR A C 1
ATOM 1798 O O . TYR A 1 237 ? 169.777 15.313 36.782 1.00 16.25 222 TYR A O 1
ATOM 1807 N N . ILE A 1 238 ? 170.056 13.077 37.073 1.00 15.83 223 ILE A N 1
ATOM 1808 C CA . ILE A 1 238 ? 170.474 12.777 35.708 1.00 16.34 223 ILE A CA 1
ATOM 1809 C C . ILE A 1 238 ? 169.616 11.605 35.264 1.00 16.79 223 ILE A C 1
ATOM 1810 O O . ILE A 1 238 ? 169.458 10.621 36.006 1.00 16.62 223 ILE A O 1
ATOM 1815 N N . GLU A 1 239 ? 169.060 11.699 34.064 1.00 15.44 224 GLU A N 1
ATOM 1816 C CA . GLU A 1 239 ? 168.140 10.669 33.585 1.00 14.83 224 GLU A CA 1
ATOM 1817 C C . GLU A 1 239 ? 168.341 10.345 32.108 1.00 16.48 224 GLU A C 1
ATOM 1818 O O . GLU A 1 239 ? 167.759 11.003 31.242 1.00 16.82 224 GLU A O 1
ATOM 1824 N N . PRO A 1 240 ? 169.163 9.327 31.823 1.00 17.16 225 PRO A N 1
ATOM 1825 C CA . PRO A 1 240 ? 169.284 8.811 30.453 1.00 17.96 225 PRO A CA 1
ATOM 1826 C C . PRO A 1 240 ? 167.972 8.220 29.957 1.00 17.34 225 PRO A C 1
ATOM 1827 O O . PRO A 1 240 ? 167.191 7.660 30.749 1.00 17.39 225 PRO A O 1
ATOM 1831 N N . ILE A 1 241 ? 167.735 8.349 28.657 1.00 17.44 226 ILE A N 1
ATOM 1832 C CA . ILE A 1 241 ? 166.546 7.794 28.029 1.00 15.68 226 ILE A CA 1
ATOM 1833 C C . ILE A 1 241 ? 166.956 7.132 26.725 1.00 17.70 226 ILE A C 1
ATOM 1834 O O . ILE A 1 241 ? 167.753 7.676 25.962 1.00 19.55 226 ILE A O 1
ATOM 1839 N N . VAL A 1 242 ? 166.430 5.939 26.492 1.00 16.18 227 VAL A N 1
ATOM 1840 C CA . VAL A 1 242 ? 166.694 5.229 25.247 1.00 18.00 227 VAL A CA 1
ATOM 1841 C C . VAL A 1 242 ? 165.363 4.835 24.630 1.00 21.24 227 VAL A C 1
ATOM 1842 O O . VAL A 1 242 ? 164.506 4.290 25.319 1.00 20.00 227 VAL A O 1
ATOM 1846 N N . GLN A 1 243 ? 165.171 5.116 23.343 1.00 17.76 228 GLN A N 1
ATOM 1847 C CA . GLN A 1 243 ? 163.958 4.644 22.699 1.00 18.90 228 GLN A CA 1
ATOM 1848 C C . GLN A 1 243 ? 164.247 4.023 21.348 1.00 18.68 228 GLN A C 1
ATOM 1849 O O . GLN A 1 243 ? 165.237 4.357 20.686 1.00 20.15 228 GLN A O 1
ATOM 1855 N N . TYR A 1 244 ? 163.372 3.106 20.954 1.00 18.85 229 TYR A N 1
ATOM 1856 C CA . TYR A 1 244 ? 163.487 2.438 19.671 1.00 19.69 229 TYR A CA 1
ATOM 1857 C C . TYR A 1 244 ? 162.128 2.416 18.988 1.00 21.55 229 TYR A C 1
ATOM 1858 O O . TYR A 1 244 ? 161.138 1.993 19.578 1.00 20.66 229 TYR A O 1
ATOM 1867 N N . SER A 1 245 ? 162.081 2.868 17.739 1.00 21.46 230 SER A N 1
ATOM 1868 C CA . SER A 1 245 ? 160.840 2.870 16.983 1.00 23.49 230 SER A CA 1
ATOM 1869 C C . SER A 1 245 ? 160.813 1.731 15.980 1.00 24.78 230 SER A C 1
ATOM 1870 O O . SER A 1 245 ? 161.632 1.678 15.060 1.00 26.87 230 SER A O 1
ATOM 1873 N N . PHE A 1 246 ? 159.867 0.819 16.158 1.00 23.51 231 PHE A N 1
ATOM 1874 C CA . PHE A 1 246 ? 159.743 -0.330 15.270 1.00 24.83 231 PHE A CA 1
ATOM 1875 C C . PHE A 1 246 ? 159.090 0.096 13.967 1.00 29.84 231 PHE A C 1
ATOM 1876 O O . PHE A 1 246 ? 158.128 0.865 13.978 1.00 33.86 231 PHE A O 1
ATOM 1884 N N . ASP A 1 247 ? 159.615 -0.401 12.850 1.00 31.27 232 ASP A N 1
ATOM 1885 C CA . ASP A 1 247 ? 159.072 -0.069 11.534 1.00 32.85 232 ASP A CA 1
ATOM 1886 C C . ASP A 1 247 ? 157.586 -0.379 11.431 1.00 40.44 232 ASP A C 1
ATOM 1887 O O . ASP A 1 247 ? 156.796 0.459 11.001 1.00 47.06 232 ASP A O 1
ATOM 1892 N N . ASP A 1 248 ? 157.191 -1.581 11.830 1.00 34.58 233 ASP A N 1
ATOM 1893 C CA . ASP A 1 248 ? 155.804 -1.964 11.594 1.00 57.19 233 ASP A CA 1
ATOM 1894 C C . ASP A 1 248 ? 154.871 -1.590 12.739 1.00 51.86 233 ASP A C 1
ATOM 1895 O O . ASP A 1 248 ? 153.715 -2.018 12.756 1.00 52.41 233 ASP A O 1
ATOM 1900 N N . ALA A 1 249 ? 155.353 -0.782 13.680 1.00 44.58 234 ALA A N 1
ATOM 1901 C CA . ALA A 1 249 ? 154.537 -0.478 14.851 1.00 45.90 234 ALA A CA 1
ATOM 1902 C C . ALA A 1 249 ? 155.002 0.725 15.675 1.00 39.48 234 ALA A C 1
ATOM 1903 O O . ALA A 1 249 ? 155.294 1.793 15.135 1.00 43.76 234 ALA A O 1
ATOM 1905 N N . GLY A 1 250 ? 155.056 0.556 16.994 1.00 32.68 235 GLY A N 1
ATOM 1906 C CA . GLY A 1 250 ? 155.225 1.693 17.866 1.00 26.02 235 GLY A CA 1
ATOM 1907 C C . GLY A 1 250 ? 156.631 1.957 18.362 1.00 28.43 235 GLY A C 1
ATOM 1908 O O . GLY A 1 250 ? 157.625 1.504 17.782 1.00 28.70 235 GLY A O 1
ATOM 1909 N N . THR A 1 251 ? 156.699 2.703 19.454 1.00 23.06 236 THR A N 1
ATOM 1910 C CA . THR A 1 251 ? 157.952 3.125 20.049 1.00 21.62 236 THR A CA 1
ATOM 1911 C C . THR A 1 251 ? 158.086 2.592 21.469 1.00 20.53 236 THR A C 1
ATOM 1912 O O . THR A 1 251 ? 157.245 2.867 22.315 1.00 20.54 236 THR A O 1
ATOM 1916 N N . LEU A 1 252 ? 159.162 1.850 21.704 1.00 19.80 237 LEU A N 1
ATOM 1917 C CA . LEU A 1 252 ? 159.493 1.324 23.027 1.00 18.97 237 LEU A CA 1
ATOM 1918 C C . LEU A 1 252 ? 160.543 2.209 23.687 1.00 18.53 237 LEU A C 1
ATOM 1919 O O . LEU A 1 252 ? 161.517 2.595 23.036 1.00 19.91 237 LEU A O 1
ATOM 1924 N N . TYR A 1 253 ? 160.375 2.538 24.969 1.00 17.40 238 TYR A N 1
ATOM 1925 C CA . TYR A 1 253 ? 161.352 3.410 25.598 1.00 16.66 238 TYR A CA 1
ATOM 1926 C C . TYR A 1 253 ? 161.612 3.041 27.052 1.00 17.63 238 TYR A C 1
ATOM 1927 O O . TYR A 1 253 ? 160.784 2.410 27.716 1.00 16.82 238 TYR A O 1
ATOM 1936 N N . THR A 1 254 ? 162.798 3.412 27.514 1.00 18.52 239 THR A N 1
ATOM 1937 C CA A THR A 1 254 ? 163.212 3.205 28.897 0.37 16.98 239 THR A CA 1
ATOM 1938 C CA B THR A 1 254 ? 163.143 3.233 28.917 0.63 15.68 239 THR A CA 1
ATOM 1939 C C . THR A 1 254 ? 163.911 4.453 29.415 1.00 20.10 239 THR A C 1
ATOM 1940 O O . THR A 1 254 ? 164.654 5.097 28.664 1.00 19.65 239 THR A O 1
ATOM 1947 N N . ARG A 1 255 ? 163.680 4.799 30.679 1.00 17.01 240 ARG A N 1
ATOM 1948 C CA . ARG A 1 255 ? 164.349 5.937 31.304 1.00 17.57 240 ARG A CA 1
ATOM 1949 C C . ARG A 1 255 ? 164.841 5.461 32.651 1.00 19.31 240 ARG A C 1
ATOM 1950 O O . ARG A 1 255 ? 164.148 4.716 33.331 1.00 20.10 240 ARG A O 1
ATOM 1958 N N . VAL A 1 256 ? 166.037 5.866 33.033 1.00 15.62 241 VAL A N 1
ATOM 1959 C CA A VAL A 1 256 ? 166.553 5.544 34.356 0.67 14.46 241 VAL A CA 1
ATOM 1960 C CA B VAL A 1 256 ? 166.522 5.558 34.374 0.33 14.46 241 VAL A CA 1
ATOM 1961 C C . VAL A 1 256 ? 167.034 6.836 35.011 1.00 17.64 241 VAL A C 1
ATOM 1962 O O . VAL A 1 256 ? 167.818 7.575 34.408 1.00 18.13 241 VAL A O 1
ATOM 1969 N N . ARG A 1 257 ? 166.572 7.107 36.228 1.00 14.60 242 ARG A N 1
ATOM 1970 C CA . ARG A 1 257 ? 166.943 8.345 36.908 1.00 14.58 242 ARG A CA 1
ATOM 1971 C C . ARG A 1 257 ? 167.788 8.042 38.132 1.00 15.31 242 ARG A C 1
ATOM 1972 O O . ARG A 1 257 ? 167.468 7.145 38.912 1.00 16.21 242 ARG A O 1
ATOM 1980 N N . VAL A 1 258 ? 168.863 8.795 38.301 1.00 14.98 243 VAL A N 1
ATOM 1981 C CA . VAL A 1 258 ? 169.595 8.787 39.562 1.00 15.67 243 VAL A CA 1
ATOM 1982 C C . VAL A 1 258 ? 169.634 10.220 40.064 1.00 16.76 243 VAL A C 1
ATOM 1983 O O . VAL A 1 258 ? 170.040 11.131 39.332 1.00 16.61 243 VAL A O 1
ATOM 1987 N N . GLY A 1 259 ? 169.191 10.429 41.297 1.00 15.28 244 GLY A N 1
ATOM 1988 C CA . GLY A 1 259 ? 169.096 11.784 41.821 1.00 20.14 244 GLY A CA 1
ATOM 1989 C C . GLY A 1 259 ? 169.357 11.889 43.308 1.00 17.52 244 GLY A C 1
ATOM 1990 O O . GLY A 1 259 ? 169.495 10.886 44.012 1.00 16.07 244 GLY A O 1
ATOM 1991 N N . LYS A 1 260 ? 169.441 13.126 43.781 1.00 15.75 245 LYS A N 1
ATOM 1992 C CA . LYS A 1 260 ? 169.612 13.399 45.209 1.00 16.01 245 LYS A CA 1
ATOM 1993 C C . LYS A 1 260 ? 168.860 14.664 45.526 1.00 18.77 245 LYS A C 1
ATOM 1994 O O . LYS A 1 260 ? 168.803 15.589 44.693 1.00 16.65 245 LYS A O 1
ATOM 2000 N N . ASN A 1 261 ? 168.280 14.740 46.721 1.00 16.40 246 ASN A N 1
ATOM 2001 C CA . ASN A 1 261 ? 167.850 16.047 47.184 1.00 15.22 246 ASN A CA 1
ATOM 2002 C C . ASN A 1 261 ? 168.118 16.227 48.677 1.00 16.97 246 ASN A C 1
ATOM 2003 O O . ASN A 1 261 ? 168.526 15.291 49.377 1.00 16.24 246 ASN A O 1
ATOM 2008 N N . GLU A 1 262 ? 167.964 17.460 49.135 1.00 15.57 247 GLU A N 1
ATOM 2009 C CA . GLU A 1 262 ? 168.207 17.766 50.533 1.00 16.21 247 GLU A CA 1
ATOM 2010 C C . GLU A 1 262 ? 167.308 18.899 50.967 1.00 19.55 247 GLU A C 1
ATOM 2011 O O . GLU A 1 262 ? 167.026 19.828 50.201 1.00 18.58 247 GLU A O 1
ATOM 2017 N N . THR A 1 263 ? 166.831 18.789 52.196 1.00 15.83 248 THR A N 1
ATOM 2018 C CA . THR A 1 263 ? 165.967 19.797 52.783 1.00 16.95 248 THR A CA 1
ATOM 2019 C C . THR A 1 263 ? 166.651 20.269 54.049 1.00 18.16 248 THR A C 1
ATOM 2020 O O . THR A 1 263 ? 166.907 19.459 54.948 1.00 18.57 248 THR A O 1
ATOM 2024 N N . LYS A 1 264 ? 166.956 21.561 54.133 1.00 16.80 249 LYS A N 1
ATOM 2025 C CA . LYS A 1 264 ? 167.672 22.084 55.298 1.00 17.88 249 LYS A CA 1
ATOM 2026 C C . LYS A 1 264 ? 166.770 23.024 56.073 1.00 17.65 249 LYS A C 1
ATOM 2027 O O . LYS A 1 264 ? 166.414 24.099 55.588 1.00 17.43 249 LYS A O 1
ATOM 2033 N N . ASN A 1 265 ? 166.386 22.614 57.278 1.00 17.90 250 ASN A N 1
ATOM 2034 C CA . ASN A 1 265 ? 165.483 23.412 58.091 1.00 17.92 250 ASN A CA 1
ATOM 2035 C C . ASN A 1 265 ? 166.201 24.542 58.809 1.00 18.75 250 ASN A C 1
ATOM 2036 O O . ASN A 1 265 ? 167.286 24.338 59.340 1.00 21.46 250 ASN A O 1
ATOM 2041 N N . THR A 1 266 ? 165.584 25.719 58.842 1.00 19.49 251 THR A N 1
ATOM 2042 C CA . THR A 1 266 ? 166.078 26.807 59.678 1.00 20.78 251 THR A CA 1
ATOM 2043 C C . THR A 1 266 ? 165.779 26.490 61.140 1.00 20.62 251 THR A C 1
ATOM 2044 O O . THR A 1 266 ? 165.119 25.494 61.447 1.00 22.70 251 THR A O 1
ATOM 2048 N N . ASP A 1 267 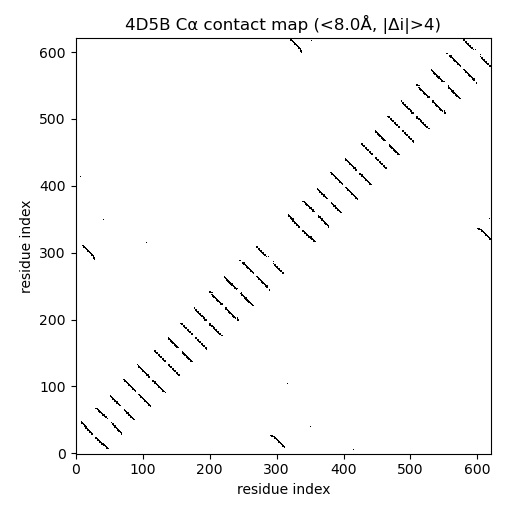? 166.244 27.347 62.041 1.00 22.04 252 ASP A N 1
ATOM 2049 C CA . ASP A 1 267 ? 166.008 27.111 63.456 1.00 27.31 252 ASP A CA 1
ATOM 2050 C C . ASP A 1 267 ? 164.564 27.436 63.856 1.00 30.72 252 ASP A C 1
ATOM 2051 O O . ASP A 1 267 ? 164.195 27.276 65.015 1.00 27.74 252 ASP A O 1
ATOM 2056 N N . ARG A 1 268 ? 163.742 27.867 62.897 1.00 27.12 253 ARG A N 1
ATOM 2057 C CA . ARG A 1 268 ? 162.346 28.187 63.192 1.00 26.76 253 ARG A CA 1
ATOM 2058 C C . ARG A 1 268 ? 161.360 27.036 62.960 1.00 26.94 253 ARG A C 1
ATOM 2059 O O . ARG A 1 268 ? 160.202 27.131 63.374 1.00 25.98 253 ARG A O 1
ATOM 2067 N N . SER A 1 269 ? 161.799 25.960 62.302 1.00 21.93 254 SER A N 1
ATOM 2068 C CA . SER A 1 269 ? 160.914 24.815 62.072 1.00 21.67 254 SER A CA 1
ATOM 2069 C C . SER A 1 269 ? 160.456 24.188 63.369 1.00 21.06 254 SER A C 1
ATOM 2070 O O . SER A 1 269 ? 161.175 24.224 64.374 1.00 23.68 254 SER A O 1
ATOM 2073 N N . GLY A 1 270 ? 159.252 23.629 63.347 1.00 21.65 255 GLY A N 1
ATOM 2074 C CA . GLY A 1 270 ? 158.660 23.047 64.536 1.00 26.27 255 GLY A CA 1
ATOM 2075 C C . GLY A 1 270 ? 158.807 21.540 64.571 1.00 23.64 255 GLY A C 1
ATOM 2076 O O . GLY A 1 270 ? 159.464 20.959 63.701 1.00 24.62 255 GLY A O 1
ATOM 2077 N N . GLY A 1 271 ? 158.225 20.918 65.598 1.00 27.66 256 GLY A N 1
ATOM 2078 C CA . GLY A 1 271 ? 158.103 19.468 65.661 1.00 33.40 256 GLY A CA 1
ATOM 2079 C C . GLY A 1 271 ? 159.408 18.703 65.766 1.00 30.96 256 GLY A C 1
ATOM 2080 O O . GLY A 1 271 ? 159.479 17.523 65.418 1.00 29.73 256 GLY A O 1
ATOM 2081 N N . GLY A 1 272 ? 160.449 19.379 66.238 1.00 26.79 257 GLY A N 1
ATOM 2082 C CA . GLY A 1 272 ? 161.740 18.748 66.420 1.00 24.73 257 GLY A CA 1
ATOM 2083 C C . GLY A 1 272 ? 162.635 18.902 65.210 1.00 23.08 257 GLY A C 1
ATOM 2084 O O . GLY A 1 272 ? 163.760 18.402 65.195 1.00 25.18 257 GLY A O 1
ATOM 2085 N N . ASN A 1 273 ? 162.147 19.600 64.191 1.00 19.39 258 ASN A N 1
ATOM 2086 C CA . ASN A 1 273 ? 162.928 19.764 62.973 1.00 18.56 258 ASN A CA 1
ATOM 2087 C C . ASN A 1 273 ? 163.785 21.029 62.903 1.00 18.78 258 ASN A C 1
ATOM 2088 O O . ASN A 1 273 ? 164.461 21.241 61.900 1.00 18.79 258 ASN A O 1
ATOM 2093 N N . ALA A 1 274 ? 163.788 21.845 63.958 1.00 20.44 259 ALA A N 1
ATOM 2094 C CA . ALA A 1 274 ? 164.633 23.044 63.959 1.00 20.39 259 ALA A CA 1
ATOM 2095 C C . ALA A 1 274 ? 166.093 22.654 63.692 1.00 20.51 259 ALA A C 1
ATOM 2096 O O . ALA A 1 274 ? 166.661 21.828 64.408 1.00 21.25 259 ALA A O 1
ATOM 2098 N N . GLY A 1 275 ? 166.675 23.234 62.644 1.00 20.22 260 GLY A N 1
ATOM 2099 C CA . GLY A 1 275 ? 168.067 22.994 62.296 1.00 22.04 260 GLY A CA 1
ATOM 2100 C C . GLY A 1 275 ? 168.398 21.608 61.775 1.00 22.75 260 GLY A C 1
ATOM 2101 O O . GLY A 1 275 ? 169.572 21.261 61.626 1.00 23.71 260 GLY A O 1
ATOM 2102 N N . ILE A 1 276 ? 167.371 20.815 61.482 1.00 18.09 261 ILE A N 1
ATOM 2103 C CA . ILE A 1 276 ? 167.575 19.448 61.010 1.00 17.53 261 ILE A CA 1
ATOM 2104 C C . ILE A 1 276 ? 167.635 19.396 59.489 1.00 19.55 261 ILE A C 1
ATOM 2105 O O . ILE A 1 276 ? 166.842 20.057 58.815 1.00 18.50 261 ILE A O 1
ATOM 2110 N N . ASN A 1 277 ? 168.579 18.621 58.961 1.00 16.78 262 ASN A N 1
ATOM 2111 C CA . ASN A 1 277 ? 168.699 18.431 57.519 1.00 17.82 262 ASN A CA 1
ATOM 2112 C C . ASN A 1 277 ? 168.281 17.024 57.113 1.00 17.58 262 ASN A C 1
ATOM 2113 O O . ASN A 1 277 ? 168.590 16.049 57.797 1.00 17.31 262 ASN A O 1
ATOM 2118 N N . TYR A 1 278 ? 167.582 16.935 55.983 1.00 16.33 263 TYR A N 1
ATOM 2119 C CA . TYR A 1 278 ? 167.166 15.664 55.408 1.00 14.80 263 TYR A CA 1
ATOM 2120 C C . TYR A 1 278 ? 167.908 15.449 54.099 1.00 18.65 263 TYR A C 1
ATOM 2121 O O . TYR A 1 278 ? 167.989 16.366 53.278 1.00 19.12 263 TYR A O 1
ATOM 2130 N N . PHE A 1 279 ? 168.446 14.250 53.910 1.00 16.26 264 PHE A N 1
ATOM 2131 C CA . PHE A 1 279 ? 169.179 13.923 52.689 1.00 17.36 264 PHE A CA 1
ATOM 2132 C C . PHE A 1 279 ? 168.542 12.707 52.031 1.00 17.01 264 PHE A C 1
ATOM 2133 O O . PHE A 1 279 ? 168.388 11.665 52.669 1.00 17.56 264 PHE A O 1
ATOM 2141 N N . LYS A 1 280 ? 168.188 12.828 50.755 1.00 15.46 265 LYS A N 1
ATOM 2142 C CA . LYS A 1 280 ? 167.478 11.751 50.076 1.00 15.17 265 LYS A CA 1
ATOM 2143 C C . LYS A 1 280 ? 168.203 11.304 48.808 1.00 16.32 265 LYS A C 1
ATOM 2144 O O . LYS A 1 280 ? 168.630 12.139 48.009 1.00 16.93 265 LYS A O 1
ATOM 2150 N N . ASP A 1 281 ? 168.339 9.987 48.644 1.00 14.97 266 ASP A N 1
ATOM 2151 C CA . ASP A 1 281 ? 168.839 9.381 47.403 1.00 15.47 266 ASP A CA 1
ATOM 2152 C C . ASP A 1 281 ? 167.683 8.829 46.590 1.00 16.57 266 ASP A C 1
ATOM 2153 O O . ASP A 1 281 ? 166.824 8.134 47.136 1.00 16.55 266 ASP A O 1
ATOM 2158 N N . ILE A 1 282 ? 167.678 9.105 45.286 1.00 14.25 267 ILE A N 1
ATOM 2159 C CA . ILE A 1 282 ? 166.531 8.779 44.426 1.00 14.41 267 ILE A CA 1
ATOM 2160 C C . ILE A 1 282 ? 166.959 7.877 43.263 1.00 15.81 267 ILE A C 1
ATOM 2161 O O . ILE A 1 282 ? 167.949 8.163 42.588 1.00 15.16 267 ILE A O 1
ATOM 2166 N N . ARG A 1 283 ? 166.228 6.784 43.046 1.00 12.93 268 ARG A N 1
ATOM 2167 C CA . ARG A 1 283 ? 166.459 5.928 41.876 1.00 14.56 268 ARG A CA 1
ATOM 2168 C C . ARG A 1 283 ? 165.126 5.597 41.244 1.00 16.09 268 ARG A C 1
ATOM 2169 O O . ARG A 1 283 ? 164.194 5.216 41.949 1.00 16.27 268 ARG A O 1
ATOM 2177 N N . LYS A 1 284 ? 165.019 5.764 39.925 1.00 13.82 269 LYS A N 1
ATOM 2178 C CA . LYS A 1 284 ? 163.793 5.394 39.217 1.00 14.02 269 LYS A CA 1
ATOM 2179 C C . LYS A 1 284 ? 164.123 4.665 37.926 1.00 16.00 269 LYS A C 1
ATOM 2180 O O . LYS A 1 284 ? 165.178 4.884 37.316 1.00 15.62 269 LYS A O 1
ATOM 2186 N N . ALA A 1 285 ? 163.216 3.790 37.513 1.00 13.84 270 ALA A N 1
ATOM 2187 C CA . ALA A 1 285 ? 163.335 3.147 36.214 1.00 13.02 270 ALA A CA 1
ATOM 2188 C C . ALA A 1 285 ? 161.958 3.074 35.598 1.00 19.94 270 ALA A C 1
ATOM 2189 O O . ALA A 1 285 ? 161.001 2.678 36.263 1.00 18.10 270 ALA A O 1
ATOM 2191 N N . THR A 1 286 ? 161.865 3.456 34.326 1.00 15.48 271 THR A N 1
ATOM 2192 C CA . THR A 1 286 ? 160.605 3.500 33.604 1.00 15.43 271 THR A CA 1
ATOM 2193 C C . THR A 1 286 ? 160.710 2.691 32.324 1.00 15.25 271 THR A C 1
ATOM 2194 O O . THR A 1 286 ? 161.745 2.727 31.678 1.00 17.20 271 THR A O 1
ATOM 2198 N N . VAL A 1 287 ? 159.661 1.952 31.975 1.00 14.26 272 VAL A N 1
ATOM 2199 C CA A VAL A 1 287 ? 159.585 1.347 30.651 0.31 14.04 272 VAL A CA 1
ATOM 2200 C CA B VAL A 1 287 ? 159.572 1.294 30.670 0.69 14.30 272 VAL A CA 1
ATOM 2201 C C . VAL A 1 287 ? 158.191 1.590 30.098 1.00 16.99 272 VAL A C 1
ATOM 2202 O O . VAL A 1 287 ? 157.184 1.469 30.808 1.00 16.82 272 VAL A O 1
ATOM 2209 N N . GLY A 1 288 ? 158.127 1.976 28.828 1.00 13.79 273 GLY A N 1
ATOM 2210 C CA . GLY A 1 288 ? 156.850 2.316 28.247 1.00 16.62 273 GLY A CA 1
ATOM 2211 C C . GLY A 1 288 ? 156.789 1.988 26.771 1.00 18.26 273 GLY A C 1
ATOM 2212 O O . GLY A 1 288 ? 157.801 1.713 26.139 1.00 16.69 273 GLY A O 1
ATOM 2213 N N . TYR A 1 289 ? 155.582 2.008 26.230 1.00 15.32 274 TYR A N 1
ATOM 2214 C CA . TYR A 1 289 ? 155.390 1.707 24.816 1.00 15.16 274 TYR A CA 1
ATOM 2215 C C . TYR A 1 289 ? 154.217 2.514 24.311 1.00 17.91 274 TYR A C 1
ATOM 2216 O O . TYR A 1 289 ? 153.179 2.591 24.971 1.00 18.65 274 TYR A O 1
ATOM 2225 N N . GLU A 1 290 ? 154.386 3.124 23.141 1.00 17.15 275 GLU A N 1
ATOM 2226 C CA . GLU A 1 290 ? 153.326 3.919 22.528 1.00 19.77 275 GLU A CA 1
ATOM 2227 C C . GLU A 1 290 ? 153.164 3.469 21.088 1.00 24.42 275 GLU A C 1
ATOM 2228 O O . GLU A 1 290 ? 154.151 3.223 20.401 1.00 22.64 275 GLU A O 1
ATOM 2234 N N . GLN A 1 291 ? 151.923 3.329 20.637 1.00 19.67 276 GLN A N 1
ATOM 2235 C CA . GLN A 1 291 ? 151.688 2.897 19.263 1.00 22.73 276 GLN A CA 1
ATOM 2236 C C . GLN A 1 291 ? 150.438 3.510 18.657 1.00 22.94 276 GLN A C 1
ATOM 2237 O O . GLN A 1 291 ? 149.397 3.608 19.318 1.00 21.11 276 GLN A O 1
ATOM 2243 N N . SER A 1 292 ? 150.536 3.904 17.388 1.00 20.53 277 SER A N 1
ATOM 2244 C CA . SER A 1 292 ? 149.370 4.366 16.650 1.00 25.46 277 SER A CA 1
ATOM 2245 C C . SER A 1 292 ? 148.470 3.193 16.310 1.00 31.04 277 SER A C 1
ATOM 2246 O O . SER A 1 292 ? 148.937 2.075 16.071 1.00 32.37 277 SER A O 1
ATOM 2249 N N . ILE A 1 293 ? 147.172 3.455 16.292 1.00 27.19 278 ILE A N 1
ATOM 2250 C CA . ILE A 1 293 ? 146.187 2.458 15.915 1.00 33.28 278 ILE A CA 1
ATOM 2251 C C . ILE A 1 293 ? 145.325 3.088 14.839 1.00 34.90 278 ILE A C 1
ATOM 2252 O O . ILE A 1 293 ? 144.434 3.881 15.128 1.00 34.37 278 ILE A O 1
ATOM 2257 N N . GLY A 1 294 ? 145.614 2.758 13.586 1.00 36.45 279 GLY A N 1
ATOM 2258 C CA . GLY A 1 294 ? 144.937 3.405 12.479 1.00 39.93 279 GLY A CA 1
ATOM 2259 C C . GLY A 1 294 ? 145.454 4.821 12.328 1.00 36.85 279 GLY A C 1
ATOM 2260 O O . GLY A 1 294 ? 146.545 5.146 12.800 1.00 43.54 279 GLY A O 1
ATOM 2261 N N . GLU A 1 295 ? 144.664 5.679 11.696 1.00 34.89 280 GLU A N 1
ATOM 2262 C CA . GLU A 1 295 ? 145.118 7.033 11.417 1.00 36.29 280 GLU A CA 1
ATOM 2263 C C . GLU A 1 295 ? 144.848 7.986 12.576 1.00 38.62 280 GLU A C 1
ATOM 2264 O O . GLU A 1 295 ? 145.488 9.033 12.685 1.00 44.72 280 GLU A O 1
ATOM 2270 N N . SER A 1 296 ? 143.926 7.622 13.460 1.00 30.42 281 SER A N 1
ATOM 2271 C CA . SER A 1 296 ? 143.441 8.595 14.425 1.00 24.76 281 SER A CA 1
ATOM 2272 C C . SER A 1 296 ? 143.784 8.277 15.875 1.00 25.48 281 SER A C 1
ATOM 2273 O O . SER A 1 296 ? 143.909 9.184 16.683 1.00 30.24 281 SER A O 1
ATOM 2276 N N . TRP A 1 297 ? 143.952 7.003 16.210 1.00 21.26 282 TRP A N 1
ATOM 2277 C CA . TRP A 1 297 ? 144.136 6.656 17.622 1.00 19.62 282 TRP A CA 1
ATOM 2278 C C . TRP A 1 297 ? 145.593 6.404 17.994 1.00 22.32 282 TRP A C 1
ATOM 2279 O O . TRP A 1 297 ? 146.403 5.957 17.170 1.00 23.52 282 TRP A O 1
ATOM 2290 N N . VAL A 1 298 ? 145.935 6.697 19.247 1.00 17.48 283 VAL A N 1
ATOM 2291 C CA . VAL A 1 298 ? 147.254 6.349 19.753 1.00 18.74 283 VAL A CA 1
ATOM 2292 C C . VAL A 1 298 ? 147.095 5.832 21.173 1.00 21.56 283 VAL A C 1
ATOM 2293 O O . VAL A 1 298 ? 146.376 6.437 21.976 1.00 23.94 283 VAL A O 1
ATOM 2297 N N . ALA A 1 299 ? 147.748 4.717 21.486 1.00 17.74 284 ALA A N 1
ATOM 2298 C CA . ALA A 1 299 ? 147.674 4.187 22.842 1.00 18.94 284 ALA A CA 1
ATOM 2299 C C . ALA A 1 299 ? 149.057 4.118 23.474 1.00 21.55 284 ALA A C 1
ATOM 2300 O O . ALA A 1 299 ? 150.051 3.936 22.780 1.00 18.67 284 ALA A O 1
ATOM 2302 N N . LYS A 1 300 ? 149.117 4.249 24.798 1.00 16.91 285 LYS A N 1
ATOM 2303 C CA . LYS A 1 300 ? 150.394 4.226 25.495 1.00 17.25 285 LYS A CA 1
ATOM 2304 C C . LYS A 1 300 ? 150.262 3.529 26.838 1.00 17.64 285 LYS A C 1
ATOM 2305 O O . LYS A 1 300 ? 149.249 3.670 27.529 1.00 17.83 285 LYS A O 1
ATOM 2311 N N . ALA A 1 301 ? 151.273 2.756 27.203 1.00 15.57 286 ALA A N 1
ATOM 2312 C CA . ALA A 1 301 ? 151.278 2.148 28.528 1.00 18.28 286 ALA A CA 1
ATOM 2313 C C . ALA A 1 301 ? 152.660 2.301 29.108 1.00 19.77 286 ALA A C 1
ATOM 2314 O O . ALA A 1 301 ? 153.652 2.218 28.383 1.00 20.33 286 ALA A O 1
ATOM 2316 N N . GLU A 1 302 ? 152.736 2.514 30.417 1.00 14.65 287 GLU A N 1
ATOM 2317 C CA . GLU A 1 302 ? 154.017 2.772 31.034 1.00 14.94 287 GLU A CA 1
ATOM 2318 C C . GLU A 1 302 ? 154.064 2.218 32.442 1.00 18.82 287 GLU A C 1
ATOM 2319 O O . GLU A 1 302 ? 153.062 2.267 33.167 1.00 18.92 287 GLU A O 1
ATOM 2325 N N . TYR A 1 303 ? 155.222 1.684 32.820 1.00 14.74 288 TYR A N 1
ATOM 2326 C CA . TYR A 1 303 ? 155.455 1.256 34.201 1.00 14.70 288 TYR A CA 1
ATOM 2327 C C . TYR A 1 303 ? 156.622 2.039 34.773 1.00 18.26 288 TYR A C 1
ATOM 2328 O O . TYR A 1 303 ? 157.650 2.181 34.111 1.00 16.40 288 TYR A O 1
ATOM 2337 N N . GLU A 1 304 ? 156.486 2.523 36.003 1.00 13.80 289 GLU A N 1
ATOM 2338 C CA . GLU A 1 304 ? 157.613 3.191 36.657 1.00 14.65 289 GLU A CA 1
ATOM 2339 C C . GLU A 1 304 ? 157.859 2.621 38.037 1.00 17.68 289 GLU A C 1
ATOM 2340 O O . GLU A 1 304 ? 156.927 2.470 38.828 1.00 16.14 289 GLU A O 1
ATOM 2346 N N . TYR A 1 305 ? 159.123 2.336 38.320 1.00 14.45 290 TYR A N 1
ATOM 2347 C CA . TYR A 1 305 ? 159.573 1.960 39.650 1.00 14.92 290 TYR A CA 1
ATOM 2348 C C . TYR A 1 305 ? 160.311 3.131 40.269 1.00 16.15 290 TYR A C 1
ATOM 2349 O O . TYR A 1 305 ? 161.135 3.754 39.596 1.00 16.15 290 TYR A O 1
ATOM 2358 N N . ALA A 1 306 ? 160.049 3.431 41.539 1.00 13.13 291 ALA A N 1
ATOM 2359 C CA . ALA A 1 306 ? 160.844 4.446 42.236 1.00 15.83 291 ALA A CA 1
ATOM 2360 C C . ALA A 1 306 ? 161.253 3.954 43.608 1.00 17.44 291 ALA A C 1
ATOM 2361 O O . ALA A 1 306 ? 160.458 3.331 44.296 1.00 16.65 291 ALA A O 1
ATOM 2363 N N . ASN A 1 307 ? 162.490 4.252 44.002 1.00 13.79 292 ASN A N 1
ATOM 2364 C CA . ASN A 1 307 ? 162.972 3.932 45.339 1.00 14.60 292 ASN A CA 1
ATOM 2365 C C . ASN A 1 307 ? 163.695 5.160 45.867 1.00 16.80 292 ASN A C 1
ATOM 2366 O O . ASN A 1 307 ? 164.599 5.681 45.209 1.00 16.23 292 ASN A O 1
ATOM 2371 N N . GLU A 1 308 ? 163.269 5.654 47.024 1.00 14.20 293 GLU A N 1
ATOM 2372 C CA . GLU A 1 308 ? 163.866 6.862 47.582 1.00 15.35 293 GLU A CA 1
ATOM 2373 C C . GLU A 1 308 ? 164.208 6.597 49.039 1.00 18.01 293 GLU A C 1
ATOM 2374 O O . GLU A 1 308 ? 163.363 6.130 49.798 1.00 17.39 293 GLU A O 1
ATOM 2380 N N . VAL A 1 309 ? 165.453 6.848 49.411 1.00 13.43 294 VAL A N 1
ATOM 2381 C CA . VAL A 1 309 ? 165.891 6.573 50.790 1.00 14.03 294 VAL A CA 1
ATOM 2382 C C . VAL A 1 309 ? 166.411 7.852 51.402 1.00 15.97 294 VAL A C 1
ATOM 2383 O O . VAL A 1 309 ? 167.280 8.503 50.822 1.00 16.91 294 VAL A O 1
ATOM 2387 N N . GLU A 1 310 ? 165.895 8.178 52.587 1.00 15.50 295 GLU A N 1
ATOM 2388 C CA . GLU A 1 310 ? 166.138 9.456 53.245 1.00 16.02 295 GLU A CA 1
ATOM 2389 C C . GLU A 1 310 ? 166.759 9.223 54.615 1.00 19.31 295 GLU A C 1
ATOM 2390 O O . GLU A 1 310 ? 166.423 8.246 55.280 1.00 18.87 295 GLU A O 1
ATOM 2396 N N . LYS A 1 311 ? 167.663 10.105 55.020 1.00 15.54 296 LYS A N 1
ATOM 2397 C CA . LYS A 1 311 ? 168.163 10.117 56.400 1.00 16.05 296 LYS A CA 1
ATOM 2398 C C . LYS A 1 311 ? 168.223 11.543 56.910 1.00 18.72 296 LYS A C 1
ATOM 2399 O O . LYS A 1 311 ? 168.229 12.498 56.122 1.00 18.01 296 LYS A O 1
ATOM 2405 N N . LYS A 1 312 ? 168.250 11.680 58.238 1.00 15.80 297 LYS A N 1
ATOM 2406 C CA . LYS A 1 312 ? 168.362 12.970 58.903 1.00 14.95 297 LYS A CA 1
ATOM 2407 C C . LYS A 1 312 ? 169.767 13.234 59.417 1.00 17.08 297 LYS A C 1
ATOM 2408 O O . LYS A 1 312 ? 170.521 12.309 59.702 1.00 21.20 297 LYS A O 1
ATOM 2414 N N . SER A 1 313 ? 170.089 14.506 59.576 1.00 17.88 298 SER A N 1
ATOM 2415 C CA . SER A 1 313 ? 171.357 14.899 60.194 1.00 17.62 298 SER A CA 1
ATOM 2416 C C . SER A 1 313 ? 171.442 14.473 61.663 1.00 21.69 298 SER A C 1
ATOM 2417 O O . SER A 1 313 ? 172.533 14.206 62.177 1.00 21.74 298 SER A O 1
ATOM 2420 N N . ARG A 1 314 ? 170.290 14.429 62.329 1.00 18.53 299 ARG A N 1
ATOM 2421 C CA . ARG A 1 314 ? 170.189 14.078 63.754 1.00 19.51 299 ARG A CA 1
ATOM 2422 C C . ARG A 1 314 ? 168.751 13.652 64.044 1.00 22.97 299 ARG A C 1
ATOM 2423 O O . ARG A 1 314 ? 167.815 14.270 63.533 1.00 22.77 299 ARG A O 1
ATOM 2431 N N . LEU A 1 315 ? 168.582 12.586 64.821 1.00 18.38 300 LEU A N 1
ATOM 2432 C CA . LEU A 1 315 ? 167.263 12.115 65.229 1.00 17.97 300 LEU A CA 1
ATOM 2433 C C . LEU A 1 315 ? 166.806 12.875 66.457 1.00 22.10 300 LEU A C 1
ATOM 2434 O O . LEU A 1 315 ? 167.606 13.252 67.312 1.00 24.67 300 LEU A O 1
ATOM 2439 N N . SER A 1 316 ? 165.506 13.090 66.547 1.00 18.29 301 SER A N 1
ATOM 2440 C CA . SER A 1 316 ? 164.932 13.863 67.636 1.00 19.30 301 SER A CA 1
ATOM 2441 C C . SER A 1 316 ? 164.864 13.014 68.897 1.00 25.97 301 SER A C 1
ATOM 2442 O O . SER A 1 316 ? 165.044 13.520 70.012 1.00 27.20 301 SER A O 1
ATOM 2445 N N . GLY A 1 317 ? 164.622 11.718 68.723 1.00 23.06 302 GLY A N 1
ATOM 2446 C CA . GLY A 1 317 ? 164.579 10.806 69.854 1.00 25.35 302 GLY A CA 1
ATOM 2447 C C . GLY A 1 317 ? 163.442 9.801 69.809 1.00 28.16 302 GLY A C 1
ATOM 2448 O O . GLY A 1 317 ? 163.514 8.750 70.452 1.00 29.86 302 GLY A O 1
ATOM 2449 N N . TRP A 1 318 ? 162.388 10.119 69.063 1.00 22.99 303 TRP A N 1
ATOM 2450 C CA . TRP A 1 318 ? 161.239 9.225 68.940 1.00 22.75 303 TRP A CA 1
ATOM 2451 C C . TRP A 1 318 ? 161.443 8.150 67.884 1.00 22.06 303 TRP A C 1
ATOM 2452 O O . TRP A 1 318 ? 160.743 7.143 67.882 1.00 25.03 303 TRP A O 1
ATOM 2463 N N . GLU A 1 3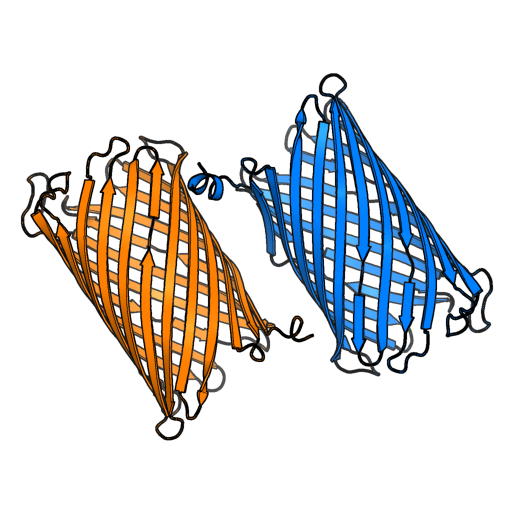19 ? 162.378 8.388 66.966 1.00 19.93 304 GLU A N 1
ATOM 2464 C CA . GLU A 1 319 ? 162.599 7.505 65.821 1.00 20.00 304 GLU A CA 1
ATOM 2465 C C . GLU A 1 319 ? 163.187 6.153 66.217 1.00 20.38 304 GLU A C 1
ATOM 2466 O O . GLU A 1 319 ? 163.959 6.063 67.167 1.00 23.34 304 GLU A O 1
ATOM 2472 N N . ALA A 1 320 ? 162.851 5.115 65.457 1.00 20.49 305 ALA A N 1
ATOM 2473 C CA . ALA A 1 320 ? 163.410 3.787 65.696 1.00 22.75 305 ALA A CA 1
ATOM 2474 C C . ALA A 1 320 ? 164.695 3.561 64.897 1.00 23.61 305 ALA A C 1
ATOM 2475 O O . ALA A 1 320 ? 165.460 2.652 65.200 1.00 23.13 305 ALA A O 1
ATOM 2477 N N . ARG A 1 321 ? 164.919 4.377 63.868 1.00 19.54 306 ARG A N 1
ATOM 2478 C CA . ARG A 1 321 ? 166.100 4.229 63.015 1.00 20.24 306 ARG A CA 1
ATOM 2479 C C . ARG A 1 321 ? 166.330 5.513 62.225 1.00 20.81 306 ARG A C 1
ATOM 2480 O O . ARG A 1 321 ? 165.420 6.328 62.119 1.00 19.71 306 ARG A O 1
ATOM 2488 N N . ASN A 1 322 ? 167.528 5.697 61.674 1.00 19.19 307 ASN A N 1
ATOM 2489 C CA . ASN A 1 322 ? 167.770 6.874 60.832 1.00 17.22 307 ASN A CA 1
ATOM 2490 C C . ASN A 1 322 ? 167.667 6.481 59.370 1.00 18.55 307 ASN A C 1
ATOM 2491 O O . ASN A 1 322 ? 168.655 6.489 58.633 1.00 18.93 307 ASN A O 1
ATOM 2496 N N . LYS A 1 323 ? 166.454 6.127 58.965 1.00 16.13 308 LYS A N 1
ATOM 2497 C CA . LYS A 1 323 ? 166.190 5.707 57.597 1.00 18.21 308 LYS A CA 1
ATOM 2498 C C . LYS A 1 323 ? 164.704 5.787 57.326 1.00 18.07 308 LYS A C 1
ATOM 2499 O O . LYS A 1 323 ? 163.895 5.332 58.138 1.00 17.90 308 LYS A O 1
ATOM 2505 N N . SER A 1 324 ? 164.350 6.365 56.184 1.00 15.89 309 SER A N 1
ATOM 2506 C CA . SER A 1 324 ? 162.969 6.359 55.732 1.00 16.15 309 SER A CA 1
ATOM 2507 C C . SER A 1 324 ? 163.007 6.009 54.249 1.00 17.05 309 SER A C 1
ATOM 2508 O O . SER A 1 324 ? 163.711 6.666 53.483 1.00 18.42 309 SER A O 1
ATOM 2511 N N . GLU A 1 325 ? 162.293 4.960 53.865 1.00 14.59 310 GLU A N 1
ATOM 2512 C CA . GLU A 1 325 ? 162.415 4.415 52.510 1.00 14.05 310 GLU A CA 1
ATOM 2513 C C . GLU A 1 325 ? 161.068 4.277 51.810 1.00 14.20 310 GLU A C 1
ATOM 2514 O O . GLU A 1 325 ? 160.165 3.613 52.312 1.00 17.96 310 GLU A O 1
ATOM 2520 N N . LEU A 1 326 ? 160.951 4.916 50.650 1.00 13.98 311 LEU A N 1
ATOM 2521 C CA . LEU A 1 326 ? 159.780 4.782 49.785 1.00 14.92 311 LEU A CA 1
ATOM 2522 C C . LEU A 1 326 ? 160.066 3.805 48.661 1.00 17.45 311 LEU A C 1
ATOM 2523 O O . LEU A 1 326 ? 161.102 3.905 48.004 1.00 15.97 311 LEU A O 1
ATOM 2528 N N . THR A 1 327 ? 159.150 2.870 48.435 1.00 14.05 312 THR A N 1
ATOM 2529 C CA . THR A 1 327 ? 159.196 2.031 47.239 1.00 14.10 312 THR A CA 1
ATOM 2530 C C . THR A 1 327 ? 157.864 2.197 46.542 1.00 17.09 312 THR A C 1
ATOM 2531 O O . THR A 1 327 ? 156.817 1.976 47.150 1.00 15.47 312 THR A O 1
ATOM 2535 N N . GLN A 1 328 ? 157.898 2.594 45.271 1.00 14.06 313 GLN A N 1
ATOM 2536 C CA . GLN A 1 328 ? 156.674 2.927 44.557 1.00 13.20 313 GLN A CA 1
ATOM 2537 C C . GLN A 1 328 ? 156.631 2.237 43.196 1.00 15.58 313 GLN A C 1
ATOM 2538 O O . GLN A 1 328 ? 157.635 2.196 42.479 1.00 16.93 313 GLN A O 1
ATOM 2544 N N . HIS A 1 329 ? 155.472 1.679 42.869 1.00 14.04 314 HIS A N 1
ATOM 2545 C CA . HIS A 1 329 ? 155.220 1.129 41.546 1.00 15.01 314 HIS A CA 1
ATOM 2546 C C . HIS A 1 329 ? 154.070 1.891 40.934 1.00 19.33 314 HIS A C 1
ATOM 2547 O O . HIS A 1 329 ? 153.016 2.032 41.562 1.00 16.78 314 HIS A O 1
ATOM 2554 N N . THR A 1 330 ? 154.251 2.376 39.709 1.00 14.09 315 THR A N 1
ATOM 2555 C CA . THR A 1 330 ? 153.210 3.169 39.073 1.00 14.80 315 THR A CA 1
ATOM 2556 C C . THR A 1 330 ? 152.881 2.555 37.719 1.00 17.31 315 THR A C 1
ATOM 2557 O O . THR A 1 330 ? 153.791 2.168 36.977 1.00 17.07 315 THR A O 1
ATOM 2561 N N . PHE A 1 331 ? 151.587 2.454 37.409 1.00 13.95 316 PHE A N 1
ATOM 2562 C CA . PHE A 1 331 ? 151.110 1.928 36.124 1.00 16.00 316 PHE A CA 1
ATOM 2563 C C . PHE A 1 331 ? 150.250 2.978 35.452 1.00 18.54 316 PHE A C 1
ATOM 2564 O O . PHE A 1 331 ? 149.370 3.567 36.084 1.00 18.37 316 PHE A O 1
ATOM 2572 N N . TYR A 1 332 ? 150.509 3.228 34.179 1.00 15.67 317 TYR A N 1
ATOM 2573 C CA . TYR A 1 332 ? 149.823 4.292 33.462 1.00 15.41 317 TYR A CA 1
ATOM 2574 C C . TYR A 1 332 ? 149.359 3.785 32.109 1.00 17.89 317 TYR A C 1
ATOM 2575 O O . TYR A 1 332 ? 150.114 3.107 31.428 1.00 16.71 317 TYR A O 1
ATOM 2584 N N . ALA A 1 333 ? 148.118 4.094 31.736 1.00 15.22 318 ALA A N 1
ATOM 2585 C CA . ALA A 1 333 ? 147.611 3.745 30.411 1.00 16.88 318 ALA A CA 1
ATOM 2586 C C . ALA A 1 333 ? 146.813 4.920 29.859 1.00 19.44 318 ALA A C 1
ATOM 2587 O O . ALA A 1 333 ? 146.061 5.576 30.596 1.00 18.70 318 ALA A O 1
ATOM 2589 N N . GLN A 1 334 ? 146.977 5.173 28.563 1.00 15.74 319 GLN A N 1
ATOM 2590 C CA . GLN A 1 334 ? 146.425 6.355 27.911 1.00 16.17 319 GLN A CA 1
ATOM 2591 C C . GLN A 1 334 ? 145.913 6.001 26.525 1.00 18.67 319 GLN A C 1
ATOM 2592 O O . GLN A 1 334 ? 146.523 5.192 25.828 1.00 17.79 319 GLN A O 1
ATOM 2598 N N . ALA A 1 335 ? 144.789 6.595 26.133 1.00 17.31 320 ALA A N 1
ATOM 2599 C CA . ALA A 1 335 ? 144.287 6.442 24.764 1.00 17.73 320 ALA A CA 1
ATOM 2600 C C . ALA A 1 335 ? 143.946 7.816 24.228 1.00 18.09 320 ALA A C 1
ATOM 2601 O O . ALA A 1 335 ? 143.249 8.571 24.896 1.00 18.97 320 ALA A O 1
ATOM 2603 N N . LEU A 1 336 ? 144.448 8.149 23.043 1.00 17.24 321 LEU A N 1
ATOM 2604 C CA . LEU A 1 336 ? 144.214 9.469 22.453 1.00 19.15 321 LEU A CA 1
ATOM 2605 C C . LEU A 1 336 ? 143.583 9.347 21.085 1.00 21.95 321 LEU A C 1
ATOM 2606 O O . LEU A 1 336 ? 143.883 8.419 20.337 1.00 21.09 321 LEU A O 1
ATOM 2611 N N . TYR A 1 337 ? 142.727 10.306 20.767 1.00 18.96 322 TYR A N 1
ATOM 2612 C CA . TYR A 1 337 ? 142.155 10.433 19.437 1.00 17.77 322 TYR A CA 1
ATOM 2613 C C . TYR A 1 337 ? 142.690 11.711 18.817 1.00 20.95 322 TYR A C 1
ATOM 2614 O O . TYR A 1 337 ? 142.435 12.806 19.323 1.00 20.71 322 TYR A O 1
ATOM 2623 N N . ARG A 1 338 ? 143.444 11.575 17.728 1.00 18.92 323 ARG A N 1
ATOM 2624 C CA . ARG A 1 338 ? 144.037 12.736 17.067 1.00 22.55 323 ARG A CA 1
ATOM 2625 C C . ARG A 1 338 ? 143.151 13.298 15.975 1.00 24.44 323 ARG A C 1
ATOM 2626 O O . ARG A 1 338 ? 142.446 12.564 15.275 1.00 27.12 323 ARG A O 1
ATOM 2634 N N . PHE A 1 339 ? 143.227 14.612 15.804 1.00 24.80 324 PHE A N 1
ATOM 2635 C CA . PHE A 1 339 ? 142.516 15.294 14.734 1.00 29.98 324 PHE A CA 1
ATOM 2636 C C . PHE A 1 339 ? 143.368 16.441 14.204 1.00 31.25 324 PHE A C 1
ATOM 2637 O O . PHE A 1 339 ? 144.456 16.710 14.720 1.00 25.56 324 PHE A O 1
ATOM 2646 N N . GLU B 1 31 ? 139.281 30.589 46.748 1.00 63.99 16 GLU B N 1
ATOM 2647 C CA . GLU B 1 31 ? 138.317 30.512 47.841 1.00 63.64 16 GLU B CA 1
ATOM 2648 C C . GLU B 1 31 ? 136.944 30.129 47.304 1.00 63.03 16 GLU B C 1
ATOM 2649 O O . GLU B 1 31 ? 136.562 28.958 47.321 1.00 64.50 16 GLU B O 1
ATOM 2655 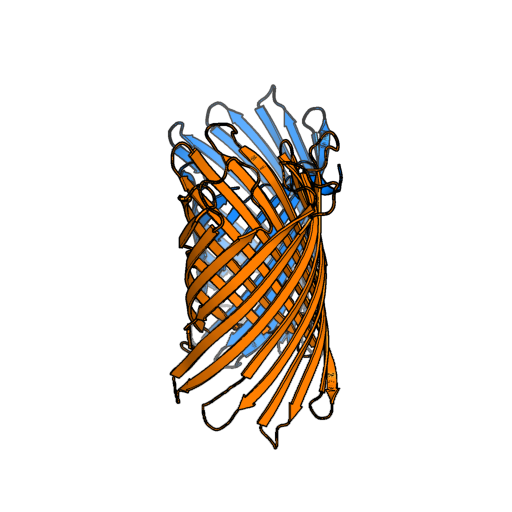N N . SER B 1 32 ? 136.201 31.127 46.833 1.00 63.06 17 SER B N 1
ATOM 2656 C CA . SER B 1 32 ? 134.970 30.879 46.089 1.00 61.90 17 SER B CA 1
ATOM 2657 C C . SER B 1 32 ? 135.348 30.298 44.735 1.00 49.70 17 SER B C 1
ATOM 2658 O O . SER B 1 32 ? 134.568 29.592 44.096 1.00 39.25 17 SER B O 1
ATOM 2661 N N . PHE B 1 33 ? 136.566 30.626 44.317 1.00 45.92 18 PHE B N 1
ATOM 2662 C CA . PHE B 1 33 ? 137.191 30.099 43.113 1.00 41.95 18 PHE B CA 1
ATOM 2663 C C . PHE B 1 33 ? 137.238 28.571 43.148 1.00 38.27 18 PHE B C 1
ATOM 2664 O O . PHE B 1 33 ? 137.158 27.906 42.114 1.00 38.01 18 PHE B O 1
ATOM 2672 N N . PHE B 1 34 ? 137.367 28.027 44.356 1.00 40.19 19 PHE B N 1
ATOM 2673 C CA . PHE B 1 34 ? 137.447 26.586 44.567 1.00 28.33 19 PHE B CA 1
ATOM 2674 C C . PHE B 1 34 ? 136.097 25.961 44.931 1.00 33.61 19 PHE B C 1
ATOM 2675 O O . PHE B 1 34 ? 136.035 24.783 45.244 1.00 41.74 19 PHE B O 1
ATOM 2683 N N . SER B 1 35 ? 135.014 26.733 44.886 1.00 41.28 20 SER B N 1
ATOM 2684 C CA A SER B 1 35 ? 133.719 26.231 45.345 0.97 45.54 20 SER B CA 1
ATOM 2685 C CA B SER B 1 35 ? 133.723 26.223 45.344 0.03 46.63 20 SER B CA 1
ATOM 2686 C C . SER B 1 35 ? 132.684 26.122 44.228 1.00 43.55 20 SER B C 1
ATOM 2687 O O . SER B 1 35 ? 131.496 26.379 44.440 1.00 47.90 20 SER B O 1
ATOM 2692 N N . PHE B 1 36 ? 133.123 25.748 43.038 1.00 32.19 21 PHE B N 1
ATOM 2693 C CA . PHE B 1 36 ? 132.169 25.493 41.976 1.00 24.08 21 PHE B CA 1
ATOM 2694 C C . PHE B 1 36 ? 131.554 24.110 42.167 1.00 27.99 21 PHE B C 1
ATOM 2695 O O . PHE B 1 36 ? 132.229 23.174 42.610 1.00 35.69 21 PHE B O 1
ATOM 2703 N N . GLY B 1 37 ? 130.280 23.976 41.814 1.00 23.21 22 GLY B N 1
ATOM 2704 C CA . GLY B 1 37 ? 129.683 22.665 41.660 1.00 21.37 22 GLY B CA 1
ATOM 2705 C C . GLY B 1 37 ? 129.526 22.419 40.172 1.00 23.57 22 GLY B C 1
ATOM 2706 O O . GLY B 1 37 ? 129.910 23.260 39.363 1.00 24.19 22 GLY B O 1
ATOM 2707 N N . GLY B 1 38 ? 128.994 21.263 39.803 1.00 20.29 23 GLY B N 1
ATOM 2708 C CA . GLY B 1 38 ? 128.646 21.032 38.413 1.00 19.65 23 GLY B CA 1
ATOM 2709 C C . GLY B 1 38 ? 128.733 19.569 38.055 1.00 21.42 23 GLY B C 1
ATOM 2710 O O . GLY B 1 38 ? 128.496 18.704 38.902 1.00 21.96 23 GLY B O 1
ATOM 2711 N N . HIS B 1 39 ? 129.075 19.286 36.802 1.00 18.19 24 HIS B N 1
ATOM 2712 C CA . HIS B 1 39 ? 129.214 17.903 36.372 1.00 19.20 24 HIS B CA 1
ATOM 2713 C C . HIS B 1 39 ? 130.186 17.780 35.213 1.00 19.53 24 HIS B C 1
ATOM 2714 O O . HIS B 1 39 ? 130.464 18.754 34.518 1.00 18.55 24 HIS B O 1
ATOM 2721 N N . VAL B 1 40 ? 130.720 16.579 35.029 1.00 17.10 25 VAL B N 1
ATOM 2722 C CA . VAL B 1 40 ? 131.412 16.234 33.800 1.00 16.09 25 VAL B CA 1
ATOM 2723 C C . VAL B 1 40 ? 130.726 15.002 33.239 1.00 20.30 25 VAL B C 1
ATOM 2724 O O . VAL B 1 40 ? 130.355 14.091 33.979 1.00 20.12 25 VAL B O 1
ATOM 2728 N N . GLY B 1 41 ? 130.531 14.975 31.932 1.00 18.99 26 GLY B N 1
ATOM 2729 C CA . GLY B 1 41 ? 129.836 13.839 31.359 1.00 20.19 26 GLY B CA 1
ATOM 2730 C C . GLY B 1 41 ? 130.160 13.619 29.899 1.00 19.15 26 GLY B C 1
ATOM 2731 O O . GLY B 1 41 ? 131.074 14.236 29.338 1.00 16.84 26 GLY B O 1
ATOM 2732 N N . THR B 1 42 ? 129.415 12.698 29.298 1.00 17.54 27 THR B N 1
ATOM 2733 C CA . THR B 1 42 ? 129.577 12.348 27.891 1.00 16.06 27 THR B CA 1
ATOM 2734 C C . THR B 1 42 ? 128.200 12.072 27.326 1.00 18.48 27 THR B C 1
ATOM 2735 O O . THR B 1 42 ? 127.265 11.792 28.072 1.00 17.31 27 THR B O 1
ATOM 2739 N N . SER B 1 43 ? 128.072 12.147 26.008 1.00 15.39 28 SER B N 1
ATOM 2740 C CA . SER B 1 43 ? 126.801 11.803 25.372 1.00 17.65 28 SER B CA 1
ATOM 2741 C C . SER B 1 43 ? 127.054 11.290 23.969 1.00 14.79 28 SER B C 1
ATOM 2742 O O . SER B 1 43 ? 128.141 11.476 23.410 1.00 17.33 28 SER B O 1
ATOM 2745 N N . VAL B 1 44 ? 126.033 10.659 23.397 1.00 14.72 29 VAL B N 1
ATOM 2746 C CA . VAL B 1 44 ? 126.094 10.224 22.016 1.00 15.17 29 VAL B CA 1
ATOM 2747 C C . VAL B 1 44 ? 124.751 10.491 21.380 1.00 16.48 29 VAL B C 1
ATOM 2748 O O . VAL B 1 44 ? 123.710 10.368 22.017 1.00 17.22 29 VAL B O 1
ATOM 2752 N N . GLU B 1 45 ? 124.772 10.904 20.122 1.00 15.17 30 GLU B N 1
ATOM 2753 C CA . GLU B 1 45 ? 123.525 11.170 19.424 1.00 15.53 30 GLU B CA 1
ATOM 2754 C C . GLU B 1 45 ? 123.615 10.478 18.070 1.00 18.92 30 GLU B C 1
ATOM 2755 O O . GLU B 1 45 ? 124.653 10.527 17.405 1.00 19.98 30 GLU B O 1
ATOM 2761 N N . TYR B 1 46 ? 122.538 9.790 17.709 1.00 15.79 31 TYR B N 1
ATOM 2762 C CA . TYR B 1 46 ? 122.440 9.049 16.457 1.00 16.53 31 TYR B CA 1
ATOM 2763 C C . TYR B 1 46 ? 121.240 9.602 15.703 1.00 17.85 31 TYR B C 1
ATOM 2764 O O . TYR B 1 46 ? 120.109 9.503 16.172 1.00 17.95 31 TYR B O 1
ATOM 2773 N N . GLU B 1 47 ? 121.499 10.194 14.542 1.00 16.72 32 GLU B N 1
ATOM 2774 C CA A GLU B 1 47 ? 120.451 10.803 13.738 0.51 16.81 32 GLU B CA 1
ATOM 2775 C CA B GLU B 1 47 ? 120.446 10.804 13.726 0.49 16.86 32 GLU B CA 1
ATOM 2776 C C . GLU B 1 47 ? 120.320 10.078 12.395 1.00 20.13 32 GLU B C 1
ATOM 2777 O O . GLU B 1 47 ? 121.308 9.902 11.686 1.00 20.50 32 GLU B O 1
ATOM 2788 N N . ASP B 1 48 ? 119.106 9.639 12.073 1.00 17.72 33 ASP B N 1
ATOM 2789 C CA . ASP B 1 48 ? 118.810 8.937 10.824 1.00 18.68 33 ASP B CA 1
ATOM 2790 C C . ASP B 1 48 ? 117.801 9.780 10.058 1.00 21.83 33 ASP B C 1
ATOM 2791 O O . ASP B 1 48 ? 116.673 9.956 10.513 1.00 21.10 33 ASP B O 1
ATOM 2796 N N . LYS B 1 49 ? 118.208 10.307 8.902 1.00 19.00 34 LYS B N 1
ATOM 2797 C CA . LYS B 1 49 ? 117.357 11.202 8.120 1.00 20.35 34 LYS B CA 1
ATOM 2798 C C . LYS B 1 49 ? 117.117 10.637 6.745 1.00 20.01 34 LYS B C 1
ATOM 2799 O O . LYS B 1 49 ? 118.032 10.081 6.132 1.00 22.93 34 LYS B O 1
ATOM 2805 N N . VAL B 1 50 ? 115.883 10.754 6.263 1.00 20.11 35 VAL B N 1
ATOM 2806 C CA . VAL B 1 50 ? 115.608 10.494 4.859 1.00 21.15 35 VAL B CA 1
ATOM 2807 C C . VAL B 1 50 ? 114.848 11.688 4.336 1.00 24.82 35 VAL B C 1
ATOM 2808 O O . VAL B 1 50 ? 113.822 12.055 4.896 1.00 21.88 35 VAL B O 1
ATOM 2812 N N . THR B 1 51 ? 115.371 12.313 3.286 1.00 21.27 36 THR B N 1
ATOM 2813 C CA . THR B 1 51 ? 114.686 13.424 2.639 1.00 21.38 36 THR B CA 1
ATOM 2814 C C . THR B 1 51 ? 114.302 13.024 1.232 1.00 24.77 36 THR B C 1
ATOM 2815 O O . THR B 1 51 ? 115.174 12.724 0.412 1.00 25.06 36 THR B O 1
ATOM 2819 N N . ARG B 1 52 ? 113.004 12.985 0.947 1.00 22.40 37 ARG B N 1
ATOM 2820 C CA . ARG B 1 52 ? 112.588 12.790 -0.431 1.00 23.52 37 ARG B CA 1
ATOM 2821 C C . ARG B 1 52 ? 112.291 14.163 -1.005 1.00 24.14 37 ARG B C 1
ATOM 2822 O O . ARG B 1 52 ? 111.278 14.777 -0.672 1.00 22.63 37 ARG B O 1
ATOM 2830 N N . GLY B 1 53 ? 113.195 14.647 -1.848 1.00 24.87 38 GLY B N 1
ATOM 2831 C CA . GLY B 1 53 ? 113.178 16.038 -2.270 1.00 24.99 38 GLY B CA 1
ATOM 2832 C C . GLY B 1 53 ? 112.252 16.337 -3.429 1.00 26.04 38 GLY B C 1
ATOM 2833 O O . GLY B 1 53 ? 111.421 15.513 -3.818 1.00 25.10 38 GLY B O 1
ATOM 2834 N N . PHE B 1 54 ? 112.406 17.535 -3.981 1.00 24.24 39 PHE B N 1
ATOM 2835 C CA . PHE B 1 54 ? 111.671 17.936 -5.178 1.00 25.00 39 PHE B CA 1
ATOM 2836 C C . PHE B 1 54 ? 112.003 17.055 -6.390 1.00 28.98 39 PHE B C 1
ATOM 2837 O O . PHE B 1 54 ? 111.255 17.042 -7.366 1.00 28.13 39 PHE B O 1
ATOM 2845 N N . ASN B 1 55 ? 113.122 16.335 -6.331 1.00 29.42 40 ASN B N 1
ATOM 2846 C CA . ASN B 1 55 ? 113.478 15.383 -7.387 1.00 33.55 40 ASN B CA 1
ATOM 2847 C C . ASN B 1 55 ? 112.790 14.034 -7.206 1.00 30.71 40 ASN B C 1
ATOM 2848 O O . ASN B 1 55 ? 112.973 13.127 -8.015 1.00 30.48 40 ASN B O 1
ATOM 2853 N N . ASN B 1 56 ? 112.022 13.911 -6.127 1.00 30.18 41 ASN B N 1
ATOM 2854 C CA . ASN B 1 56 ? 111.302 12.685 -5.773 1.00 29.63 41 ASN B CA 1
ATOM 2855 C C . ASN B 1 56 ? 112.222 11.468 -5.593 1.00 32.53 41 ASN B C 1
ATOM 2856 O O . ASN B 1 56 ? 111.818 10.327 -5.830 1.00 35.48 41 ASN B O 1
ATOM 2861 N N . THR B 1 57 ? 113.457 11.713 -5.164 1.00 28.68 42 THR B N 1
ATOM 2862 C CA . THR B 1 57 ? 114.365 10.628 -4.809 1.00 30.28 42 THR B CA 1
ATOM 2863 C C . THR B 1 57 ? 114.835 10.801 -3.365 1.00 31.15 42 THR B C 1
ATOM 2864 O O . THR B 1 57 ? 114.756 11.897 -2.806 1.00 27.79 42 THR B O 1
ATOM 2868 N N . ASP B 1 58 ? 115.318 9.717 -2.762 1.00 27.91 43 ASP B N 1
ATOM 2869 C CA . ASP B 1 58 ? 115.688 9.741 -1.345 1.00 28.65 43 ASP B CA 1
ATOM 2870 C C . ASP B 1 58 ? 117.152 10.098 -1.128 1.00 26.20 43 ASP B C 1
ATOM 2871 O O . ASP B 1 58 ? 118.055 9.448 -1.677 1.00 29.10 43 ASP B O 1
ATOM 2876 N N . LYS B 1 59 ? 117.365 11.144 -0.342 1.00 25.26 44 LYS B N 1
ATOM 2877 C CA . LYS B 1 59 ? 118.671 11.463 0.204 1.00 24.49 44 LYS B CA 1
ATOM 2878 C C . LYS B 1 59 ? 118.719 10.931 1.640 1.00 23.66 44 LYS B C 1
ATOM 2879 O O . LYS B 1 59 ? 117.971 11.400 2.496 1.00 24.31 44 LYS B O 1
ATOM 2885 N N . LYS B 1 60 ? 119.588 9.957 1.886 1.00 23.47 45 LYS B N 1
ATOM 2886 C CA . LYS B 1 60 ? 119.690 9.341 3.204 1.00 22.82 45 LYS B CA 1
ATOM 2887 C C . LYS B 1 60 ? 120.934 9.823 3.938 1.00 23.76 45 LYS B C 1
ATOM 2888 O O . LYS B 1 60 ? 122.038 9.817 3.388 1.00 23.88 45 LYS B O 1
ATOM 2894 N N . GLU B 1 61 ? 120.751 10.252 5.179 1.00 21.40 46 GLU B N 1
ATOM 2895 C CA . GLU B 1 61 ? 121.869 10.764 5.951 1.00 20.76 46 GLU B CA 1
ATOM 2896 C C . GLU B 1 61 ? 121.879 10.144 7.331 1.00 20.26 46 GLU B C 1
ATOM 2897 O O . GLU B 1 61 ? 120.840 10.079 7.994 1.00 23.09 46 GLU B O 1
ATOM 2903 N N . LYS B 1 62 ? 123.056 9.698 7.752 1.00 20.05 47 LYS B N 1
ATOM 2904 C CA . LYS B 1 62 ? 123.243 9.225 9.113 1.00 19.61 47 LYS B CA 1
ATOM 2905 C C . LYS B 1 62 ? 124.342 10.040 9.764 1.00 19.14 47 LYS B C 1
ATOM 2906 O O . LYS B 1 62 ? 125.416 10.221 9.180 1.00 20.44 47 LYS B O 1
ATOM 2912 N N . THR B 1 63 ? 124.052 10.558 10.951 1.00 18.64 48 THR B N 1
ATOM 2913 C CA . THR B 1 63 ? 124.999 11.402 11.658 1.00 18.78 48 THR B CA 1
ATOM 2914 C C . THR B 1 63 ? 125.170 10.881 13.065 1.00 19.93 48 THR B C 1
ATOM 2915 O O . THR B 1 63 ? 124.194 10.694 13.792 1.00 18.99 48 THR B O 1
ATOM 2919 N N . ILE B 1 64 ? 126.416 10.646 13.442 1.00 17.95 49 ILE B N 1
ATOM 2920 C CA . ILE B 1 64 ? 126.716 10.238 14.804 1.00 17.75 49 ILE B CA 1
ATOM 2921 C C . ILE B 1 64 ? 127.538 11.332 15.457 1.00 20.21 49 ILE B C 1
ATOM 2922 O O . ILE B 1 64 ? 128.535 11.780 14.902 1.00 20.20 49 ILE B O 1
ATOM 2927 N N . THR B 1 65 ? 127.099 11.775 16.629 1.00 17.12 50 THR B N 1
ATOM 2928 C CA . THR B 1 65 ? 127.776 12.852 17.337 1.00 18.47 50 THR B CA 1
ATOM 2929 C C . THR B 1 65 ? 128.260 12.317 18.659 1.00 23.00 50 THR B C 1
ATOM 2930 O O . THR B 1 65 ? 127.456 11.906 19.491 1.00 20.51 50 THR B O 1
ATOM 2934 N N . ASN B 1 66 ? 129.571 12.301 18.839 1.00 17.12 51 ASN B N 1
ATOM 2935 C CA . ASN B 1 66 ? 130.149 11.787 20.063 1.00 17.25 51 ASN B CA 1
ATOM 2936 C C . ASN B 1 66 ? 130.637 12.927 20.930 1.00 17.97 51 ASN B C 1
ATOM 2937 O O . ASN B 1 66 ? 131.636 13.551 20.597 1.00 17.62 51 ASN B O 1
ATOM 2942 N N . GLU B 1 67 ? 129.927 13.217 22.012 1.00 16.85 52 GLU B N 1
ATOM 2943 C CA . GLU B 1 67 ? 130.332 14.292 22.902 1.00 16.85 52 GLU B CA 1
ATOM 2944 C C . GLU B 1 67 ? 131.245 13.680 23.942 1.00 21.05 52 GLU B C 1
ATOM 2945 O O . GLU B 1 67 ? 130.793 13.029 24.879 1.00 17.90 52 GLU B O 1
ATOM 2951 N N . VAL B 1 68 ? 132.544 13.846 23.750 1.00 18.17 53 VAL B N 1
ATOM 2952 C CA . VAL B 1 68 ? 133.500 13.163 24.612 1.00 18.22 53 VAL B CA 1
ATOM 2953 C C . VAL B 1 68 ? 133.716 13.894 25.925 1.00 18.68 53 VAL B C 1
ATOM 2954 O O . VAL B 1 68 ? 134.310 13.346 26.852 1.00 22.73 53 VAL B O 1
ATOM 2958 N N . PHE B 1 69 ? 133.222 15.124 26.018 1.00 17.71 54 PHE B N 1
ATOM 2959 C CA . PHE B 1 69 ? 133.350 15.901 27.255 1.00 21.02 54 PHE B CA 1
ATOM 2960 C C . PHE B 1 69 ? 132.248 16.942 27.291 1.00 19.27 54 PHE B C 1
ATOM 2961 O O . PHE B 1 69 ? 132.124 17.753 26.369 1.00 18.37 54 PHE B O 1
ATOM 2969 N N . ASN B 1 70 ? 131.443 16.877 28.349 1.00 17.12 55 ASN B N 1
ATOM 2970 C CA . ASN B 1 70 ? 130.289 17.743 28.619 1.00 23.58 55 ASN B CA 1
ATOM 2971 C C . ASN B 1 70 ? 130.563 18.294 30.019 1.00 28.23 55 ASN B C 1
ATOM 2972 O O . ASN B 1 70 ? 130.489 17.546 30.984 1.00 26.97 55 ASN B O 1
ATOM 2977 N N . PHE B 1 71 ? 130.944 19.568 30.121 1.00 18.19 56 PHE B N 1
ATOM 2978 C CA . PHE B 1 71 ? 131.446 20.134 31.384 1.00 22.14 56 PHE B CA 1
ATOM 2979 C C . PHE B 1 71 ? 130.605 21.325 31.828 1.00 20.41 56 PHE B C 1
ATOM 2980 O O . PHE B 1 71 ? 130.633 22.377 31.194 1.00 17.63 56 PHE B O 1
ATOM 2988 N N . PHE B 1 72 ? 129.854 21.149 32.912 1.00 17.05 57 PHE B N 1
ATOM 2989 C CA . PHE B 1 72 ? 129.001 22.197 33.460 1.00 16.87 57 PHE B CA 1
ATOM 2990 C C . PHE B 1 72 ? 129.561 22.652 34.801 1.00 17.36 57 PHE B C 1
ATOM 2991 O O . PHE B 1 72 ? 129.910 21.822 35.641 1.00 17.77 57 PHE B O 1
ATOM 2999 N N . TYR B 1 73 ? 129.676 23.959 35.001 1.00 17.42 58 TYR B N 1
ATOM 3000 C CA . TYR B 1 73 ? 130.144 24.435 36.290 1.00 21.72 58 TYR B CA 1
ATOM 3001 C C . TYR B 1 73 ? 129.314 25.618 36.752 1.00 19.39 58 TYR B C 1
ATOM 3002 O O . TYR B 1 73 ? 128.873 26.458 35.960 1.00 20.48 58 TYR B O 1
ATOM 3011 N N . ASN B 1 74 ? 129.071 25.646 38.052 1.00 18.17 59 ASN B N 1
ATOM 3012 C CA . ASN B 1 74 ? 128.097 26.555 38.625 1.00 18.81 59 ASN B CA 1
ATOM 3013 C C . ASN B 1 74 ? 128.645 27.122 39.914 1.00 21.79 59 ASN B C 1
ATOM 3014 O O . ASN B 1 74 ? 129.070 26.365 40.788 1.00 23.03 59 ASN B O 1
ATOM 3019 N N . ASN B 1 75 ? 128.658 28.445 40.029 1.00 20.29 60 ASN B N 1
ATOM 3020 C CA . ASN B 1 75 ? 129.079 29.087 41.264 1.00 22.89 60 ASN B CA 1
ATOM 3021 C C . ASN B 1 75 ? 127.942 29.958 41.781 1.00 24.20 60 ASN B C 1
ATOM 3022 O O . ASN B 1 75 ? 127.771 31.085 41.327 1.00 24.54 60 ASN B O 1
ATOM 3027 N N . PRO B 1 76 ? 127.145 29.424 42.716 1.00 30.49 61 PRO B N 1
ATOM 3028 C CA . PRO B 1 76 ? 125.948 30.124 43.201 1.00 33.36 61 PRO B CA 1
ATOM 3029 C C . PRO B 1 76 ? 126.284 31.448 43.883 1.00 32.54 61 PRO B C 1
ATOM 3030 O O . PRO B 1 76 ? 125.462 32.367 43.883 1.00 34.67 61 PRO B O 1
ATOM 3034 N N . GLN B 1 77 ? 127.485 31.537 44.445 1.00 32.16 62 GLN B N 1
ATOM 3035 C CA . GLN B 1 77 ? 127.948 32.745 45.114 1.00 41.41 62 GLN B CA 1
ATOM 3036 C C . GLN B 1 77 ? 128.131 33.883 44.114 1.00 43.17 62 GLN B C 1
ATOM 3037 O O . GLN B 1 77 ? 127.856 35.045 44.415 1.00 40.97 62 GLN B O 1
ATOM 3043 N N . TRP B 1 78 ? 128.603 33.542 42.922 1.00 25.85 63 TRP B N 1
ATOM 3044 C CA . TRP B 1 78 ? 128.756 34.524 41.859 1.00 30.33 63 TRP B CA 1
ATOM 3045 C C . TRP B 1 78 ? 127.496 34.607 40.991 1.00 27.34 63 TRP B C 1
ATOM 3046 O O . TRP B 1 78 ? 127.379 35.501 40.156 1.00 33.04 63 TRP B O 1
ATOM 3057 N N . ASN B 1 79 ? 126.567 33.678 41.207 1.00 24.79 64 ASN B N 1
ATOM 3058 C CA . ASN B 1 79 ? 125.410 33.473 40.327 1.00 24.38 64 ASN B CA 1
ATOM 3059 C C . ASN B 1 79 ? 125.871 33.406 38.877 1.00 26.66 64 ASN B C 1
ATOM 3060 O O . ASN B 1 79 ? 125.424 34.166 38.011 1.00 23.26 64 ASN B O 1
ATOM 3065 N N . PHE B 1 80 ? 126.787 32.486 38.631 1.00 22.85 65 PHE B N 1
ATOM 3066 C CA . PHE B 1 80 ? 127.371 32.340 37.317 1.00 19.52 65 PHE B CA 1
ATOM 3067 C C . PHE B 1 80 ? 127.466 30.867 36.986 1.00 22.50 65 PHE B C 1
ATOM 3068 O O . PHE B 1 80 ? 127.857 30.058 37.835 1.00 22.02 65 PHE B O 1
ATOM 3076 N N . MET B 1 81 ? 127.082 30.528 35.760 1.00 18.81 66 MET B N 1
ATOM 3077 C CA . MET B 1 81 ? 127.151 29.158 35.271 1.00 20.43 66 MET B CA 1
ATOM 3078 C C . MET B 1 81 ? 127.952 29.162 33.981 1.00 19.95 66 MET B C 1
ATOM 3079 O O . MET B 1 81 ? 127.815 30.085 33.170 1.00 22.56 66 MET B O 1
ATOM 3084 N N . GLY B 1 82 ? 128.766 28.133 33.768 1.00 17.47 67 GLY B N 1
ATOM 3085 C CA . GLY B 1 82 ? 129.478 28.012 32.510 1.00 18.45 67 GLY B CA 1
ATOM 3086 C C . GLY B 1 82 ? 129.336 26.610 31.966 1.00 16.96 67 GLY B C 1
ATOM 3087 O O . GLY B 1 82 ? 129.013 25.675 32.702 1.00 17.69 67 GLY B O 1
ATOM 3088 N N . PHE B 1 83 ? 129.579 26.454 30.672 1.00 16.60 68 PHE B N 1
ATOM 3089 C CA . PHE B 1 83 ? 129.478 25.140 30.052 1.00 16.40 68 PHE B CA 1
ATOM 3090 C C . PHE B 1 83 ? 130.483 25.033 28.918 1.00 18.96 68 PHE B C 1
ATOM 3091 O O . PHE B 1 83 ? 130.685 25.992 28.173 1.00 18.71 68 PHE B O 1
ATOM 3099 N N . TYR B 1 84 ? 131.116 23.873 28.799 1.00 16.74 69 TYR B N 1
ATOM 3100 C CA . TYR B 1 84 ? 132.002 23.602 27.679 1.00 16.96 69 TYR B CA 1
ATOM 3101 C C . TYR B 1 84 ? 131.692 22.216 27.142 1.00 18.87 69 TYR B C 1
ATOM 3102 O O . TYR B 1 84 ? 131.454 21.285 27.917 1.00 16.76 69 TYR B O 1
ATOM 3111 N N . SER B 1 85 ? 131.722 22.078 25.820 1.00 16.70 70 SER B N 1
ATOM 3112 C CA . SER B 1 85 ? 131.448 20.790 25.179 1.00 18.70 70 SER B CA 1
ATOM 3113 C C . SER B 1 85 ? 132.410 20.545 24.029 1.00 18.65 70 SER B C 1
ATOM 3114 O O . SER B 1 85 ? 132.666 21.451 23.235 1.00 17.02 70 SER B O 1
ATOM 3117 N N . PHE B 1 86 ? 132.943 19.324 23.947 1.00 17.12 71 PHE B N 1
ATOM 3118 C CA . PHE B 1 86 ? 133.764 18.898 22.815 1.00 17.46 71 PHE B CA 1
ATOM 3119 C C . PHE B 1 86 ? 133.066 17.739 22.131 1.00 20.51 71 PHE B C 1
ATOM 3120 O O . PHE B 1 86 ? 132.861 16.694 22.755 1.00 17.24 71 PHE B O 1
ATOM 3128 N N . LYS B 1 87 ? 132.712 17.926 20.856 1.00 17.18 72 LYS B N 1
ATOM 3129 C CA . LYS B 1 87 ? 132.027 16.905 20.065 1.00 17.74 72 LYS B CA 1
ATOM 3130 C C . LYS B 1 87 ? 132.766 16.516 18.785 1.00 18.15 72 LYS B C 1
ATOM 3131 O O . LYS B 1 87 ? 133.315 17.360 18.073 1.00 17.93 72 LYS B O 1
ATOM 3137 N N . ILE B 1 88 ? 132.747 15.221 18.491 1.00 17.61 73 ILE B N 1
ATOM 3138 C CA . ILE B 1 88 ? 133.240 14.706 17.228 1.00 17.98 73 ILE B CA 1
ATOM 3139 C C . ILE B 1 88 ? 132.016 14.291 16.427 1.00 19.53 73 ILE B C 1
ATOM 3140 O O . ILE B 1 88 ? 131.201 13.513 16.919 1.00 19.58 73 ILE B O 1
ATOM 3145 N N . GLU B 1 89 ? 131.880 14.825 15.214 1.00 17.89 74 GLU B N 1
ATOM 3146 C CA . GLU B 1 89 ? 130.703 14.580 14.386 1.00 19.55 74 GLU B CA 1
ATOM 3147 C C . GLU B 1 89 ? 131.096 13.869 13.106 1.00 23.40 74 GLU B C 1
ATOM 3148 O O . GLU B 1 89 ? 132.070 14.248 12.450 1.00 22.68 74 GLU B O 1
ATOM 3154 N N . ASN B 1 90 ? 130.342 12.834 12.754 1.00 18.31 75 ASN B N 1
ATOM 3155 C CA . ASN B 1 90 ? 130.553 12.151 11.480 1.00 18.80 75 ASN B CA 1
ATOM 3156 C C . ASN B 1 90 ? 129.219 11.970 10.776 1.00 22.27 75 ASN B C 1
ATOM 3157 O O . ASN B 1 90 ? 128.293 11.386 11.337 1.00 20.61 75 ASN B O 1
ATOM 3162 N N . ARG B 1 91 ? 129.131 12.468 9.549 1.00 19.13 76 ARG B N 1
ATOM 3163 C CA . ARG B 1 91 ? 127.902 12.382 8.759 1.00 19.28 76 ARG B CA 1
ATOM 3164 C C . ARG B 1 91 ? 128.174 11.627 7.472 1.00 26.28 76 ARG B C 1
ATOM 3165 O O . ARG B 1 91 ? 129.201 11.845 6.833 1.00 22.29 76 ARG B O 1
ATOM 3173 N N . GLU B 1 92 ? 127.267 10.727 7.107 1.00 20.12 77 GLU B N 1
ATOM 3174 C CA . GLU B 1 92 ? 127.346 10.047 5.819 1.00 20.80 77 GLU B CA 1
ATOM 3175 C C . GLU B 1 92 ? 126.060 10.269 5.049 1.00 22.68 77 GLU B C 1
ATOM 3176 O O . GLU B 1 92 ? 124.973 9.971 5.542 1.00 21.56 77 GLU B O 1
ATOM 3182 N N . GLN B 1 93 ? 126.204 10.799 3.840 1.00 21.59 78 GLN B N 1
ATOM 3183 C CA . GLN B 1 93 ? 125.085 11.086 2.952 1.00 22.03 78 GLN B CA 1
ATOM 3184 C C . GLN B 1 93 ? 125.144 10.152 1.760 1.00 27.04 78 GLN B C 1
ATOM 3185 O O . GLN B 1 93 ? 126.211 9.993 1.163 1.00 23.19 78 GLN B O 1
ATOM 3191 N N . LYS B 1 94 ? 124.010 9.548 1.414 1.00 23.17 79 LYS B N 1
ATOM 3192 C CA . LYS B 1 94 ? 123.931 8.672 0.242 1.00 24.03 79 LYS B CA 1
ATOM 3193 C C . LYS B 1 94 ? 122.645 8.919 -0.535 1.00 26.94 79 LYS B C 1
ATOM 3194 O O . LYS B 1 94 ? 121.580 9.085 0.047 1.00 25.60 79 LYS B O 1
ATOM 3200 N N . GLU B 1 95 ? 122.749 8.924 -1.858 1.00 25.47 80 GLU B N 1
ATOM 3201 C CA . GLU B 1 95 ? 121.600 9.130 -2.717 1.00 26.20 80 GLU B CA 1
ATOM 3202 C C . GLU B 1 95 ? 121.978 8.593 -4.090 1.00 31.61 80 GLU B C 1
ATOM 3203 O O . GLU B 1 95 ? 123.148 8.276 -4.310 1.00 29.86 80 GLU B O 1
ATOM 3209 N N . PRO B 1 96 ? 121.001 8.473 -5.004 1.00 34.68 81 PRO B N 1
ATOM 3210 C CA . PRO B 1 96 ? 121.357 7.970 -6.337 1.00 36.60 81 PRO B CA 1
ATOM 3211 C C . PRO B 1 96 ? 122.467 8.794 -6.991 1.00 37.83 81 PRO B C 1
ATOM 3212 O O . PRO B 1 96 ? 122.352 10.019 -7.102 1.00 37.38 81 PRO B O 1
ATOM 3216 N N . GLY B 1 97 ? 123.548 8.124 -7.374 1.00 37.19 82 GLY B N 1
ATOM 3217 C CA . GLY B 1 97 ? 124.636 8.760 -8.094 1.00 41.36 82 GLY B CA 1
ATOM 3218 C C . GLY B 1 97 ? 125.550 9.687 -7.308 1.00 40.69 82 GLY B C 1
ATOM 3219 O O . GLY B 1 97 ? 126.394 10.359 -7.897 1.00 37.88 82 GLY B O 1
ATOM 3220 N N . TYR B 1 98 ? 125.407 9.729 -5.986 1.00 31.97 83 TYR B N 1
ATOM 3221 C CA . TYR B 1 98 ? 126.227 10.630 -5.190 1.00 27.43 83 TYR B CA 1
ATOM 3222 C C . TYR B 1 98 ? 126.388 10.138 -3.754 1.00 30.44 83 TYR B C 1
ATOM 3223 O O . TYR B 1 98 ? 125.497 9.491 -3.209 1.00 30.53 83 TYR B O 1
ATOM 3232 N N . TYR B 1 99 ? 127.536 10.428 -3.150 1.00 26.92 84 TYR B N 1
ATOM 3233 C CA . TYR B 1 99 ? 127.700 10.260 -1.708 1.00 25.00 84 TYR B CA 1
ATOM 3234 C C . TYR B 1 99 ? 128.519 11.419 -1.183 1.00 28.17 84 TYR B C 1
ATOM 3235 O O . TYR B 1 99 ? 129.231 12.090 -1.928 1.00 26.81 84 TYR B O 1
ATOM 3244 N N . GLU B 1 100 ? 128.436 11.636 0.116 1.00 23.75 85 GLU B N 1
ATOM 3245 C CA . GLU B 1 100 ? 129.160 12.709 0.744 1.00 23.42 85 GLU B CA 1
ATOM 3246 C C . GLU B 1 100 ? 129.421 12.321 2.193 1.00 23.47 85 GLU B C 1
ATOM 3247 O O . GLU B 1 100 ? 128.502 11.934 2.903 1.00 25.77 85 GLU B O 1
ATOM 3253 N N . ASN B 1 101 ? 130.675 12.402 2.622 1.00 22.55 86 ASN B N 1
ATOM 3254 C CA . ASN B 1 101 ? 131.017 12.156 4.014 1.00 22.87 86 ASN B CA 1
ATOM 3255 C C . ASN B 1 101 ? 131.651 13.387 4.623 1.00 23.19 86 ASN B C 1
ATOM 3256 O O . ASN B 1 101 ? 132.487 14.032 3.989 1.00 27.07 86 ASN B O 1
ATOM 3261 N N . GLU B 1 102 ? 131.248 13.720 5.843 1.00 21.91 87 GLU B N 1
ATOM 3262 C CA . GLU B 1 102 ? 131.761 14.913 6.503 1.00 23.52 87 GLU B CA 1
ATOM 3263 C C . GLU B 1 102 ? 132.159 14.585 7.937 1.00 23.83 87 GLU B C 1
ATOM 3264 O O . GLU B 1 102 ? 131.366 14.026 8.688 1.00 23.25 87 GLU B O 1
ATOM 3270 N N . ASP B 1 103 ? 133.399 14.914 8.296 1.00 21.81 88 ASP B N 1
ATOM 3271 C CA . ASP B 1 103 ? 133.903 14.734 9.659 1.00 20.63 88 ASP B CA 1
ATOM 3272 C C . ASP B 1 103 ? 134.199 16.090 10.268 1.00 22.39 88 ASP B C 1
ATOM 3273 O O . ASP B 1 103 ? 134.885 16.906 9.650 1.00 23.83 88 ASP B O 1
ATOM 3278 N N . GLY B 1 104 ? 133.719 16.314 11.487 1.00 21.48 89 GLY B N 1
ATOM 3279 C CA . GLY B 1 104 ? 133.851 17.610 12.121 1.00 21.42 89 GLY B CA 1
ATOM 3280 C C . GLY B 1 104 ? 134.239 17.535 13.583 1.00 24.56 89 GLY B C 1
ATOM 3281 O O . GLY B 1 104 ? 134.057 16.510 14.243 1.00 20.98 89 GLY B O 1
ATOM 3282 N N . ILE B 1 105 ? 134.804 18.634 14.065 1.00 19.08 90 ILE B N 1
ATOM 3283 C CA . ILE B 1 105 ? 135.114 18.830 15.477 1.00 18.88 90 ILE B CA 1
ATOM 3284 C C . ILE B 1 105 ? 134.376 20.082 15.916 1.00 18.53 90 ILE B C 1
ATOM 3285 O O . ILE B 1 105 ? 134.609 21.159 15.370 1.00 22.50 90 ILE B O 1
ATOM 3290 N N . LYS B 1 106 ? 133.474 19.939 16.884 1.00 17.97 91 LYS B N 1
ATOM 3291 C CA . LYS B 1 106 ? 132.581 21.026 17.276 1.00 17.62 91 LYS B CA 1
ATOM 3292 C C . LYS B 1 106 ? 132.779 21.345 18.743 1.00 21.38 91 LYS B C 1
ATOM 3293 O O . LYS B 1 106 ? 132.698 20.452 19.576 1.00 20.05 91 LYS B O 1
ATOM 3299 N N . GLN B 1 107 ? 133.037 22.609 19.059 1.00 17.60 92 GLN B N 1
ATOM 3300 C CA . GLN B 1 107 ? 133.194 23.012 20.447 1.00 17.51 92 GLN B CA 1
ATOM 3301 C C . GLN B 1 107 ? 132.195 24.092 20.808 1.00 20.51 92 GLN B C 1
ATOM 3302 O O . GLN B 1 107 ? 131.965 25.023 20.028 1.00 19.06 92 GLN B O 1
ATOM 3308 N N . LEU B 1 108 ? 131.618 23.970 21.997 1.00 16.85 93 LEU B N 1
ATOM 3309 C CA . LEU B 1 108 ? 130.651 24.939 22.484 1.00 16.58 93 LEU B CA 1
ATOM 3310 C C . LEU B 1 108 ? 131.149 25.563 23.777 1.00 18.66 93 LEU B C 1
ATOM 3311 O O . LEU B 1 108 ? 131.620 24.851 24.672 1.00 17.45 93 LEU B O 1
ATOM 3316 N N . PHE B 1 109 ? 131.055 26.888 23.857 1.00 16.88 94 PHE B N 1
ATOM 3317 C CA . PHE B 1 109 ? 131.356 27.633 25.083 1.00 19.37 94 PHE B CA 1
ATOM 3318 C C . PHE B 1 109 ? 130.109 28.406 25.475 1.00 20.99 94 PHE B C 1
ATOM 3319 O O . PHE B 1 109 ? 129.527 29.111 24.652 1.00 19.69 94 PHE B O 1
ATOM 3327 N N . SER B 1 110 ? 129.700 28.302 26.730 1.00 17.76 95 SER B N 1
ATOM 3328 C CA . SER B 1 110 ? 128.486 28.971 27.155 1.00 17.76 95 SER B CA 1
ATOM 3329 C C . SER B 1 110 ? 128.730 29.635 28.499 1.00 20.97 95 SER B C 1
ATOM 3330 O O . SER B 1 110 ? 129.319 29.036 29.403 1.00 20.86 95 SER B O 1
ATOM 3333 N N . LEU B 1 111 ? 128.296 30.886 28.612 1.00 16.65 96 LEU B N 1
ATOM 3334 C CA . LEU B 1 111 ? 128.429 31.624 29.862 1.00 17.68 96 LEU B CA 1
ATOM 3335 C C . LEU B 1 111 ? 127.064 32.167 30.233 1.00 20.94 96 LEU B C 1
ATOM 3336 O O . LEU B 1 111 ? 126.368 32.720 29.384 1.00 22.67 96 LEU B O 1
ATOM 3341 N N . ASN B 1 112 ? 126.670 32.001 31.493 1.00 16.64 97 ASN B N 1
ATOM 3342 C CA . ASN B 1 112 ? 125.380 32.503 31.946 1.00 17.98 97 ASN B CA 1
ATOM 3343 C C . ASN B 1 112 ? 125.570 33.283 33.236 1.00 18.76 97 ASN B C 1
ATOM 3344 O O . ASN B 1 112 ? 125.903 32.703 34.267 1.00 20.48 97 ASN B O 1
ATOM 3349 N N . LYS B 1 113 ? 125.386 34.598 33.175 1.00 17.10 98 LYS B N 1
ATOM 3350 C CA . LYS B 1 113 ? 125.433 35.422 34.383 1.00 18.35 98 LYS B CA 1
ATOM 3351 C C . LYS B 1 113 ? 124.021 35.723 34.788 1.00 21.91 98 LYS B C 1
ATOM 3352 O O . LYS B 1 113 ? 123.279 36.335 34.030 1.00 19.00 98 LYS B O 1
ATOM 3358 N N . GLY B 1 114 ? 123.643 35.286 35.977 1.00 18.51 99 GLY B N 1
ATOM 3359 C CA . GLY B 1 114 ? 122.278 35.466 36.423 1.00 18.70 99 GLY B CA 1
ATOM 3360 C C . GLY B 1 114 ? 122.176 36.564 37.452 1.00 21.38 99 GLY B C 1
ATOM 3361 O O . GLY B 1 114 ? 123.187 37.028 37.986 1.00 20.78 99 GLY B O 1
ATOM 3362 N N . HIS B 1 115 ? 120.949 36.980 37.735 1.00 17.76 100 HIS B N 1
ATOM 3363 C CA . HIS B 1 115 ? 120.733 37.984 38.756 1.00 18.24 100 HIS B CA 1
ATOM 3364 C C . HIS B 1 115 ? 119.370 37.789 39.395 1.00 18.47 100 HIS B C 1
ATOM 3365 O O . HIS B 1 115 ? 118.346 37.822 38.708 1.00 19.65 100 HIS B O 1
ATOM 3372 N N . ASP B 1 116 ? 119.364 37.579 40.708 1.00 18.86 101 ASP B N 1
ATOM 3373 C CA . ASP B 1 116 ? 118.130 37.361 41.457 1.00 21.56 101 ASP B CA 1
ATOM 3374 C C . ASP B 1 116 ? 117.440 38.703 41.692 1.00 25.16 101 ASP B C 1
ATOM 3375 O O . ASP B 1 116 ? 118.033 39.611 42.274 1.00 25.43 101 ASP B O 1
ATOM 3380 N N . LEU B 1 117 ? 116.201 38.839 41.227 1.00 18.98 102 LEU B N 1
ATOM 3381 C CA . LEU B 1 117 ? 115.452 40.085 41.419 1.00 21.55 102 LEU B CA 1
ATOM 3382 C C . LEU B 1 117 ? 114.545 40.024 42.644 1.00 26.60 102 LEU B C 1
ATOM 3383 O O . LEU B 1 117 ? 114.000 41.039 43.060 1.00 27.87 102 LEU B O 1
ATOM 3388 N N . GLY B 1 118 ? 114.383 38.834 43.208 1.00 24.65 103 GLY B N 1
ATOM 3389 C CA . GLY B 1 118 ? 113.558 38.649 44.390 1.00 27.98 103 GLY B CA 1
ATOM 3390 C C . GLY B 1 118 ? 112.109 38.332 44.077 1.00 32.37 103 GLY B C 1
ATOM 3391 O O . GLY B 1 118 ? 111.647 38.549 42.952 1.00 25.87 103 GLY B O 1
ATOM 3392 N N . ASN B 1 119 ? 111.399 37.820 45.082 1.00 30.90 104 ASN B N 1
ATOM 3393 C CA . ASN B 1 119 ? 109.970 37.521 44.976 1.00 29.54 104 ASN B CA 1
ATOM 3394 C C . ASN B 1 119 ? 109.651 36.626 43.783 1.00 23.66 104 ASN B C 1
ATOM 3395 O O . ASN B 1 119 ? 108.620 36.794 43.128 1.00 30.41 104 ASN B O 1
ATOM 3400 N N . GLY B 1 120 ? 110.553 35.697 43.507 1.00 22.10 105 GLY B N 1
ATOM 3401 C CA . GLY B 1 120 ? 110.359 34.724 42.442 1.00 24.07 105 GLY B CA 1
ATOM 3402 C C . GLY B 1 120 ? 110.840 35.137 41.054 1.00 22.78 105 GLY B C 1
ATOM 3403 O O . GLY B 1 120 ? 110.778 34.336 40.125 1.00 19.03 105 GLY B O 1
ATOM 3404 N N . TRP B 1 121 ? 111.310 36.372 40.917 1.00 20.10 106 TRP B N 1
ATOM 3405 C CA . TRP B 1 121 ? 111.799 36.893 39.632 1.00 19.43 106 TRP B CA 1
ATOM 3406 C C . TRP B 1 121 ? 113.309 36.786 39.500 1.00 20.92 106 TRP B C 1
ATOM 3407 O O . TRP B 1 121 ? 114.027 36.983 40.471 1.00 18.53 106 TRP B O 1
ATOM 3418 N N . ALA B 1 122 ? 113.800 36.532 38.292 1.00 17.93 107 ALA B N 1
ATOM 3419 C CA . ALA B 1 122 ? 115.238 36.564 38.054 1.00 17.71 107 ALA B CA 1
ATOM 3420 C C . ALA B 1 122 ? 115.492 36.898 36.595 1.00 19.38 107 ALA B C 1
ATOM 3421 O O . ALA B 1 122 ? 114.607 36.785 35.756 1.00 17.40 107 ALA B O 1
ATOM 3423 N N . THR B 1 123 ? 116.707 37.332 36.306 1.00 18.15 108 THR B N 1
ATOM 3424 C CA . THR B 1 123 ? 117.054 37.714 34.951 1.00 17.32 108 THR B CA 1
ATOM 3425 C C . THR B 1 123 ? 118.503 37.338 34.729 1.00 17.67 108 THR B C 1
ATOM 3426 O O . THR B 1 123 ? 119.144 36.778 35.614 1.00 20.85 108 THR B O 1
ATOM 3430 N N . GLY B 1 124 ? 119.027 37.609 33.541 1.00 17.12 109 GLY B N 1
ATOM 3431 C CA . GLY B 1 124 ? 120.404 37.259 33.293 1.00 17.06 109 GLY B CA 1
ATOM 3432 C C . GLY B 1 124 ? 120.711 37.359 31.822 1.00 19.32 109 GLY B C 1
ATOM 3433 O O . GLY B 1 124 ? 119.855 37.746 31.030 1.00 17.03 109 GLY B O 1
ATOM 3434 N N . LEU B 1 125 ? 121.934 36.986 31.474 1.00 16.99 110 LEU B N 1
ATOM 3435 C CA . LEU B 1 125 ? 122.412 37.050 30.100 1.00 17.02 110 LEU B CA 1
ATOM 3436 C C . LEU B 1 125 ? 123.217 35.809 29.803 1.00 18.47 110 LEU B C 1
ATOM 3437 O O . LEU B 1 125 ? 124.100 35.438 30.572 1.00 17.44 110 LEU B O 1
ATOM 3442 N N . ILE B 1 126 ? 122.881 35.166 28.696 1.00 17.65 111 ILE B N 1
ATOM 3443 C CA . ILE B 1 126 ? 123.632 34.031 28.185 1.00 17.29 111 ILE B CA 1
ATOM 3444 C C . ILE B 1 126 ? 124.409 34.467 26.962 1.00 19.43 111 ILE B C 1
ATOM 3445 O O . ILE B 1 126 ? 123.868 35.134 26.088 1.00 19.00 111 ILE B O 1
ATOM 3450 N N . TYR B 1 127 ? 125.682 34.101 26.913 1.00 17.40 112 TYR B N 1
ATOM 3451 C CA . TYR B 1 127 ? 126.456 34.231 25.695 1.00 18.95 112 TYR B CA 1
ATOM 3452 C C . TYR B 1 127 ? 127.002 32.861 25.331 1.00 20.59 112 TYR B C 1
ATOM 3453 O O . TYR B 1 127 ? 127.651 32.208 26.146 1.00 19.19 112 TYR B O 1
ATOM 3462 N N . GLU B 1 128 ? 126.726 32.423 24.109 1.00 19.55 113 GLU B N 1
ATOM 3463 C CA . GLU B 1 128 ? 127.212 31.125 23.645 1.00 18.32 113 GLU B CA 1
ATOM 3464 C C . GLU B 1 128 ? 127.935 31.260 22.335 1.00 18.64 113 GLU B C 1
ATOM 3465 O O . GLU B 1 128 ? 127.498 31.996 21.449 1.00 19.60 113 GLU B O 1
ATOM 3471 N N . LEU B 1 129 ? 129.040 30.539 22.210 1.00 17.09 114 LEU B N 1
ATOM 3472 C CA . LEU B 1 129 ? 129.782 30.497 20.959 1.00 17.50 114 LEU B CA 1
ATOM 3473 C C . LEU B 1 129 ? 129.998 29.039 20.615 1.00 19.18 114 LEU B C 1
ATOM 3474 O O . LEU B 1 129 ? 130.447 28.251 21.454 1.00 18.87 114 LEU B O 1
ATOM 3479 N N . GLU B 1 130 ? 129.666 28.665 19.387 1.00 17.31 115 GLU B N 1
ATOM 3480 C CA . GLU B 1 130 ? 129.883 27.288 18.960 1.00 17.18 115 GLU B CA 1
ATOM 3481 C C . GLU B 1 130 ? 130.673 27.344 17.679 1.00 20.14 115 GLU B C 1
ATOM 3482 O O . GLU B 1 130 ? 130.326 28.098 16.761 1.00 20.11 115 GLU B O 1
ATOM 3488 N N . TYR B 1 131 ? 131.764 26.597 17.603 1.00 17.96 116 TYR B N 1
ATOM 3489 C CA . TYR B 1 131 ? 132.488 26.617 16.348 1.00 18.53 116 TYR B CA 1
ATOM 3490 C C . TYR B 1 131 ? 132.894 25.226 15.928 1.00 20.66 116 TYR B C 1
ATOM 3491 O O . TYR B 1 131 ? 133.226 24.370 16.755 1.00 18.60 116 TYR B O 1
ATOM 3500 N N . THR B 1 132 ? 132.813 25.008 14.620 1.00 18.82 117 THR B N 1
ATOM 3501 C CA . THR B 1 132 ? 133.007 23.695 14.044 1.00 18.85 117 THR B CA 1
ATOM 3502 C C . THR B 1 132 ? 133.992 23.778 12.896 1.00 20.73 117 THR B C 1
ATOM 3503 O O . THR B 1 132 ? 133.873 24.656 12.037 1.00 20.01 117 THR B O 1
ATOM 3507 N N . ARG B 1 133 ? 134.977 22.887 12.893 1.00 19.87 118 ARG B N 1
ATOM 3508 C CA . ARG B 1 133 ? 135.806 22.734 11.709 1.00 20.62 118 ARG B CA 1
ATOM 3509 C C . ARG B 1 133 ? 135.561 21.351 11.135 1.00 24.70 118 ARG B C 1
ATOM 3510 O O . ARG B 1 133 ? 135.644 20.342 11.846 1.00 23.63 118 ARG B O 1
ATOM 3518 N N . SER B 1 134 ? 135.246 21.297 9.847 1.00 20.85 119 SER B N 1
ATOM 3519 C CA . SER B 1 134 ? 134.980 20.004 9.232 1.00 22.80 119 SER B CA 1
ATOM 3520 C C . SER B 1 134 ? 135.632 19.848 7.877 1.00 26.49 119 SER B C 1
ATOM 3521 O O . SER B 1 134 ? 136.128 20.813 7.292 1.00 23.64 119 SER B O 1
ATOM 3524 N N . LYS B 1 135 ? 135.612 18.614 7.394 1.00 22.34 120 LYS B N 1
ATOM 3525 C CA . LYS B 1 135 ? 136.142 18.264 6.084 1.00 24.55 120 LYS B CA 1
ATOM 3526 C C . LYS B 1 135 ? 135.138 17.397 5.355 1.00 26.73 120 LYS B C 1
ATOM 3527 O O . LYS B 1 135 ? 134.558 16.485 5.944 1.00 26.25 120 LYS B O 1
ATOM 3533 N N . VAL B 1 136 ? 134.958 17.666 4.068 1.00 23.01 121 VAL B N 1
ATOM 3534 C CA . VAL B 1 136 ? 133.975 16.958 3.267 1.00 23.04 121 VAL B CA 1
ATOM 3535 C C . VAL B 1 136 ? 134.652 16.127 2.187 1.00 27.00 121 VAL B C 1
ATOM 3536 O O . VAL B 1 136 ? 135.599 16.585 1.547 1.00 27.02 121 VAL B O 1
ATOM 3540 N N . TYR B 1 137 ? 134.164 14.906 1.993 1.00 23.73 122 TYR B N 1
ATOM 3541 C CA . TYR B 1 137 ? 134.701 14.009 0.975 1.00 26.61 122 TYR B CA 1
ATOM 3542 C C . TYR B 1 137 ? 133.562 13.523 0.105 1.00 27.60 122 TYR B C 1
ATOM 3543 O O . TYR B 1 137 ? 132.499 13.168 0.608 1.00 27.92 122 TYR B O 1
ATOM 3552 N N . SER B 1 138 ? 133.788 13.508 -1.205 1.00 27.94 123 SER B N 1
ATOM 3553 C CA . SER B 1 138 ? 132.745 13.166 -2.157 1.00 28.08 123 SER B CA 1
ATOM 3554 C C . SER B 1 138 ? 133.425 12.668 -3.438 1.00 33.58 123 SER B C 1
ATOM 3555 O O . SER B 1 138 ? 134.650 12.574 -3.478 1.00 28.82 123 SER B O 1
ATOM 3558 N N . PRO B 1 139 ? 132.644 12.311 -4.469 1.00 30.02 124 PRO B N 1
ATOM 3559 C CA . PRO B 1 139 ? 133.311 11.994 -5.736 1.00 39.26 124 PRO B CA 1
ATOM 3560 C C . PRO B 1 139 ? 133.978 13.205 -6.380 1.00 36.68 124 PRO B C 1
ATOM 3561 O O . PRO B 1 139 ? 134.848 13.038 -7.236 1.00 36.95 124 PRO B O 1
ATOM 3565 N N . ASP B 1 140 ? 133.579 14.401 -5.966 1.00 35.20 125 ASP B N 1
ATOM 3566 C CA . ASP B 1 140 ? 134.027 15.630 -6.606 1.00 38.44 125 ASP B CA 1
ATOM 3567 C C . ASP B 1 140 ? 135.012 16.446 -5.767 1.00 41.41 125 ASP B C 1
ATOM 3568 O O . ASP B 1 140 ? 135.755 17.265 -6.308 1.00 39.09 125 ASP B O 1
ATOM 3573 N N . VAL B 1 141 ? 135.021 16.240 -4.452 1.00 32.40 126 VAL B N 1
ATOM 3574 C CA . VAL B 1 141 ? 135.991 16.932 -3.602 1.00 32.60 126 VAL B CA 1
ATOM 3575 C C . VAL B 1 141 ? 136.647 15.987 -2.603 1.00 36.59 126 VAL B C 1
ATOM 3576 O O . VAL B 1 141 ? 136.089 14.947 -2.234 1.00 34.65 126 VAL B O 1
ATOM 3580 N N . SER B 1 142 ? 137.840 16.364 -2.163 1.00 32.96 127 SER B N 1
ATOM 3581 C CA . SER B 1 142 ? 138.591 15.552 -1.223 1.00 33.16 127 SER B CA 1
ATOM 3582 C C . SER B 1 142 ? 139.136 16.421 -0.097 1.00 41.13 127 SER B C 1
ATOM 3583 O O . SER B 1 142 ? 140.172 17.067 -0.243 1.00 40.31 127 SER B O 1
ATOM 3586 N N . GLY B 1 143 ? 138.422 16.447 1.023 1.00 31.04 128 GLY B N 1
ATOM 3587 C CA . GLY B 1 143 ? 138.869 17.199 2.175 1.00 31.43 128 GLY B CA 1
ATOM 3588 C C . GLY B 1 143 ? 138.575 18.677 2.041 1.00 32.78 128 GLY B C 1
ATOM 3589 O O . GLY B 1 143 ? 139.339 19.508 2.528 1.00 34.27 128 GLY B O 1
ATOM 3590 N N . LEU B 1 144 ? 137.473 19.008 1.375 1.00 27.04 129 LEU B N 1
ATOM 3591 C CA . LEU B 1 144 ? 137.032 20.400 1.321 1.00 29.12 129 LEU B CA 1
ATOM 3592 C C . LEU B 1 144 ? 136.752 20.872 2.739 1.00 26.60 129 LEU B C 1
ATOM 3593 O O . LEU B 1 144 ? 136.055 20.204 3.503 1.00 27.30 129 LEU B O 1
ATOM 3598 N N . ARG B 1 145 ? 137.289 22.030 3.089 1.00 25.07 130 ARG B N 1
ATOM 3599 C CA . ARG B 1 145 ? 137.197 22.507 4.459 1.00 26.95 130 ARG B CA 1
ATOM 3600 C C . ARG B 1 145 ? 136.021 23.441 4.684 1.00 24.83 130 ARG B C 1
ATOM 3601 O O . ARG B 1 145 ? 135.806 24.382 3.915 1.00 25.36 130 ARG B O 1
ATOM 3609 N N . LYS B 1 146 ? 135.263 23.184 5.748 1.00 21.80 131 LYS B N 1
ATOM 3610 C CA . LYS B 1 146 ? 134.214 24.106 6.166 1.00 22.45 131 LYS B CA 1
ATOM 3611 C C . LYS B 1 146 ? 134.472 24.596 7.593 1.00 23.25 131 LYS B C 1
ATOM 3612 O O . LYS B 1 146 ? 134.776 23.803 8.481 1.00 24.04 131 LYS B O 1
ATOM 3618 N N . ASN B 1 147 ? 134.368 25.909 7.786 1.00 19.76 132 ASN B N 1
ATOM 3619 C CA . ASN B 1 147 ? 134.498 26.533 9.106 1.00 18.70 132 ASN B CA 1
ATOM 3620 C C . ASN B 1 147 ? 133.208 27.225 9.489 1.00 22.34 132 ASN B C 1
ATOM 3621 O O . ASN B 1 147 ? 132.742 28.094 8.764 1.00 24.46 132 ASN B O 1
ATOM 3626 N N . LEU B 1 148 ? 132.647 26.870 10.638 1.00 18.19 133 LEU B N 1
ATOM 3627 C CA . LEU B 1 148 ? 131.381 27.443 11.072 1.00 16.79 133 LEU B CA 1
ATOM 3628 C C . LEU B 1 148 ? 131.537 28.069 12.439 1.00 20.64 133 LEU B C 1
ATOM 3629 O O . LEU B 1 148 ? 132.068 27.433 13.342 1.00 20.73 133 LEU B O 1
ATOM 3634 N N . ALA B 1 149 ? 131.088 29.314 12.587 1.00 18.17 134 ALA B N 1
ATOM 3635 C CA . ALA B 1 149 ? 131.009 29.941 13.909 1.00 20.24 134 ALA B CA 1
ATOM 3636 C C . ALA B 1 149 ? 129.602 30.465 14.147 1.00 22.34 134 ALA B C 1
ATOM 3637 O O . ALA B 1 149 ? 129.043 31.177 13.299 1.00 19.85 134 ALA B O 1
ATOM 3639 N N . GLU B 1 150 ? 129.034 30.118 15.299 1.00 17.21 135 GLU B N 1
ATOM 3640 C CA . GLU B 1 150 ? 127.692 30.558 15.641 1.00 18.75 135 GLU B CA 1
ATOM 3641 C C . GLU B 1 150 ? 127.727 31.260 16.993 1.00 20.72 135 GLU B C 1
ATOM 3642 O O . GLU B 1 150 ? 128.247 30.717 17.963 1.00 22.04 135 GLU B O 1
ATOM 3648 N N . HIS B 1 151 ? 127.180 32.471 17.041 1.00 18.69 136 HIS B N 1
ATOM 3649 C CA . HIS B 1 151 ? 127.128 33.258 18.267 1.00 19.07 136 HIS B CA 1
ATOM 3650 C C . HIS B 1 151 ? 125.681 33.435 18.683 1.00 20.21 136 HIS B C 1
ATOM 3651 O O . HIS B 1 151 ? 124.839 33.809 17.873 1.00 21.76 136 HIS B O 1
ATOM 3658 N N . SER B 1 152 ? 125.396 33.194 19.952 1.00 15.90 137 SER B N 1
ATOM 3659 C CA . SER B 1 152 ? 124.048 33.383 20.459 1.00 17.47 137 SER B CA 1
ATOM 3660 C C . SER B 1 152 ? 124.106 34.276 21.686 1.00 21.11 137 SER B C 1
ATOM 3661 O O . SER B 1 152 ? 124.807 33.959 22.637 1.00 19.57 137 SER B O 1
ATOM 3664 N N . ILE B 1 153 ? 123.376 35.387 21.671 1.00 15.22 138 ILE B N 1
ATOM 3665 C CA . ILE B 1 153 ? 123.300 36.247 22.861 1.00 15.74 138 ILE B CA 1
ATOM 3666 C C . ILE B 1 153 ? 121.857 36.292 23.332 1.00 18.97 138 ILE B C 1
ATOM 3667 O O . ILE B 1 153 ? 120.974 36.691 22.571 1.00 17.92 138 ILE B O 1
ATOM 3672 N N . ARG B 1 154 ? 121.608 35.864 24.574 1.00 14.90 139 ARG B N 1
ATOM 3673 C CA . ARG B 1 154 ? 120.235 35.679 25.047 1.00 14.36 139 ARG B CA 1
ATOM 3674 C C . ARG B 1 154 ? 119.975 36.281 26.419 1.00 16.88 139 ARG B C 1
ATOM 3675 O O . ARG B 1 154 ? 120.283 35.675 27.445 1.00 18.46 139 ARG B O 1
ATOM 3683 N N . PRO B 1 155 ? 119.373 37.473 26.447 1.00 15.29 140 PRO B N 1
ATOM 3684 C CA . PRO B 1 155 ? 118.871 37.970 27.731 1.00 17.05 140 PRO B CA 1
ATOM 3685 C C . PRO B 1 155 ? 117.633 37.184 28.106 1.00 18.95 140 PRO B C 1
ATOM 3686 O O . PRO B 1 155 ? 116.854 36.852 27.212 1.00 17.26 140 PRO B O 1
ATOM 3690 N N . TYR B 1 156 ? 117.447 36.887 29.387 1.00 15.49 141 TYR B N 1
ATOM 3691 C CA . TYR B 1 156 ? 116.308 36.068 29.783 1.00 14.82 141 TYR B CA 1
ATOM 3692 C C . TYR B 1 156 ? 115.638 36.596 31.032 1.00 14.97 141 TYR B C 1
ATOM 3693 O O . TYR B 1 156 ? 116.206 37.407 31.769 1.00 17.78 141 TYR B O 1
ATOM 3702 N N . LEU B 1 157 ? 114.413 36.137 31.259 1.00 14.66 142 LEU B N 1
ATOM 3703 C CA . LEU B 1 157 ? 113.624 36.597 32.396 1.00 14.82 142 LEU B CA 1
ATOM 3704 C C . LEU B 1 157 ? 112.814 35.420 32.880 1.00 16.84 142 LEU B C 1
ATOM 3705 O O . LEU B 1 157 ? 112.121 34.787 32.090 1.00 17.37 142 LEU B O 1
ATOM 3710 N N . THR B 1 158 ? 112.916 35.112 34.166 1.00 17.43 143 THR B N 1
ATOM 3711 C CA . THR B 1 158 ? 112.196 33.965 34.712 1.00 15.77 143 THR B CA 1
ATOM 3712 C C . THR B 1 158 ? 111.332 34.392 35.884 1.00 16.41 143 THR B C 1
ATOM 3713 O O . THR B 1 158 ? 111.635 35.363 36.578 1.00 16.89 143 THR B O 1
ATOM 3717 N N . TYR B 1 159 ? 110.249 33.652 36.091 1.00 16.51 144 TYR B N 1
ATOM 3718 C CA . TYR B 1 159 ? 109.384 33.884 37.236 1.00 16.71 144 TYR B CA 1
ATOM 3719 C C . TYR B 1 159 ? 108.901 32.554 37.754 1.00 18.89 144 TYR B C 1
ATOM 3720 O O . TYR B 1 159 ? 108.561 31.669 36.978 1.00 17.87 144 TYR B O 1
ATOM 3729 N N . TRP B 1 160 ? 108.907 32.398 39.072 1.00 18.20 145 TRP B N 1
ATOM 3730 C CA . TRP B 1 160 ? 108.319 31.220 39.681 1.00 17.52 145 TRP B CA 1
ATOM 3731 C C . TRP B 1 160 ? 107.522 31.641 40.894 1.00 18.70 145 TRP B C 1
ATOM 3732 O O . TRP B 1 160 ? 108.032 32.353 41.761 1.00 19.96 145 TRP B O 1
ATOM 3743 N N . ASN B 1 161 ? 106.271 31.200 40.947 1.00 17.39 146 ASN B N 1
ATOM 3744 C CA . ASN B 1 161 ? 105.419 31.472 42.087 1.00 18.65 146 ASN B CA 1
ATOM 3745 C C . ASN B 1 161 ? 105.224 30.193 42.881 1.00 19.35 146 ASN B C 1
ATOM 3746 O O . ASN B 1 161 ? 104.639 29.236 42.381 1.00 18.52 146 ASN B O 1
ATOM 3751 N N . ASN B 1 162 ? 105.705 30.170 44.119 1.00 20.82 147 ASN B N 1
ATOM 3752 C CA . ASN B 1 162 ? 105.676 28.939 44.903 1.00 22.21 147 ASN B CA 1
ATOM 3753 C C . ASN B 1 162 ? 104.302 28.599 45.475 1.00 24.57 147 ASN B C 1
ATOM 3754 O O . ASN B 1 162 ? 104.046 27.454 45.835 1.00 32.93 147 ASN B O 1
ATOM 3759 N N . ASP B 1 163 ? 103.421 29.588 45.561 1.00 19.24 148 ASP B N 1
ATOM 3760 C CA . ASP B 1 163 ? 102.064 29.338 46.056 1.00 20.28 148 ASP B CA 1
ATOM 3761 C C . ASP B 1 163 ? 101.218 28.624 44.999 1.00 20.13 148 ASP B C 1
ATOM 3762 O O . ASP B 1 163 ? 100.603 27.589 45.272 1.00 20.04 148 ASP B O 1
ATOM 3767 N N . TYR B 1 164 ? 101.187 29.193 43.796 1.00 19.72 149 TYR B N 1
ATOM 3768 C CA . TYR B 1 164 ? 100.418 28.623 42.688 1.00 20.75 149 TYR B CA 1
ATOM 3769 C C . TYR B 1 164 ? 101.153 27.499 41.972 1.00 24.24 149 TYR B C 1
ATOM 3770 O O . TYR B 1 164 ? 100.561 26.772 41.165 1.00 20.53 149 TYR B O 1
ATOM 3779 N N . ASN B 1 165 ? 102.437 27.363 42.278 1.00 19.59 150 ASN B N 1
ATOM 3780 C CA . ASN B 1 165 ? 103.310 26.394 41.606 1.00 21.61 150 ASN B CA 1
ATOM 3781 C C . ASN B 1 165 ? 103.251 26.558 40.095 1.00 20.54 150 ASN B C 1
ATOM 3782 O O . ASN B 1 165 ? 103.095 25.587 39.356 1.00 21.29 150 ASN B O 1
ATOM 3787 N N . MET B 1 166 ? 103.384 27.807 39.655 1.00 19.27 151 MET B N 1
ATOM 3788 C CA . MET B 1 166 ? 103.359 28.145 38.239 1.00 17.83 151 MET B CA 1
ATOM 3789 C C . MET B 1 166 ? 104.449 29.167 37.990 1.00 19.23 151 MET B C 1
ATOM 3790 O O . MET B 1 166 ? 104.790 29.966 38.877 1.00 18.65 151 MET B O 1
ATOM 3795 N N . GLY B 1 167 ? 104.947 29.209 36.766 1.00 17.54 152 GLY B N 1
ATOM 3796 C CA . GLY B 1 167 ? 105.890 30.261 36.426 1.00 17.80 152 GLY B CA 1
ATOM 3797 C C . GLY B 1 167 ? 106.145 30.274 34.935 1.00 18.88 152 GLY B C 1
ATOM 3798 O O . GLY B 1 167 ? 105.380 29.702 34.160 1.00 17.17 152 GLY B O 1
ATOM 3799 N N . PHE B 1 168 ? 107.210 30.947 34.520 1.00 15.98 153 PHE B N 1
ATOM 3800 C CA . PHE B 1 168 ? 107.587 30.876 33.115 1.00 15.32 153 PHE B CA 1
ATOM 3801 C C . PHE B 1 168 ? 109.077 31.077 32.948 1.00 17.93 153 PHE B C 1
ATOM 3802 O O . PHE B 1 168 ? 109.756 31.634 33.823 1.00 17.07 153 PHE B O 1
ATOM 3810 N N . TYR B 1 169 ? 109.575 30.562 31.830 1.00 15.63 154 TYR B N 1
ATOM 3811 C CA . TYR B 1 169 ? 110.876 30.929 31.300 1.00 15.68 154 TYR B CA 1
ATOM 3812 C C . TYR B 1 169 ? 110.633 31.792 30.066 1.00 15.05 154 TYR B C 1
ATOM 3813 O O . TYR B 1 169 ? 109.706 31.541 29.292 1.00 16.69 154 TYR B O 1
ATOM 3822 N N . SER B 1 170 ? 111.449 32.817 29.877 1.00 14.71 155 SER B N 1
ATOM 3823 C CA . SER B 1 170 ? 111.343 33.612 28.655 1.00 15.61 155 SER B CA 1
ATOM 3824 C C . SER B 1 170 ? 112.712 34.134 28.274 1.00 15.61 155 SER B C 1
ATOM 3825 O O . SER B 1 170 ? 113.564 34.362 29.143 1.00 17.65 155 SER B O 1
ATOM 3828 N N . ASN B 1 171 ? 112.946 34.319 26.980 1.00 15.97 156 ASN B N 1
ATOM 3829 C CA . ASN B 1 171 ? 114.196 34.931 26.562 1.00 15.43 156 ASN B CA 1
ATOM 3830 C C . ASN B 1 171 ? 114.061 35.549 25.190 1.00 17.98 156 ASN B C 1
ATOM 3831 O O . ASN B 1 171 ? 113.137 35.225 24.443 1.00 16.29 156 ASN B O 1
ATOM 3836 N N . LEU B 1 172 ? 114.977 36.463 24.892 1.00 15.35 157 LEU B N 1
ATOM 3837 C CA . LEU B 1 172 ? 115.181 36.961 23.538 1.00 16.09 157 LEU B CA 1
ATOM 3838 C C . LEU B 1 172 ? 116.499 36.397 23.053 1.00 18.02 157 LEU B C 1
ATOM 3839 O O . LEU B 1 172 ? 117.279 35.869 23.843 1.00 16.94 157 LEU B O 1
ATOM 3844 N N . GLU B 1 173 ? 116.765 36.507 21.758 1.00 16.39 158 GLU B N 1
ATOM 3845 C CA . GLU B 1 173 ? 118.027 35.987 21.240 1.00 17.04 158 GLU B CA 1
ATOM 3846 C C . GLU B 1 173 ? 118.475 36.771 20.038 1.00 21.01 158 GLU B C 1
ATOM 3847 O O . GLU B 1 173 ? 117.666 37.077 19.172 1.00 18.97 158 GLU B O 1
ATOM 3853 N N . TYR B 1 174 ? 119.758 37.108 20.000 1.00 15.62 159 TYR B N 1
ATOM 3854 C CA . TYR B 1 174 ? 120.408 37.493 18.753 1.00 17.48 159 TYR B CA 1
ATOM 3855 C C . TYR B 1 174 ? 121.271 36.329 18.330 1.00 20.56 159 TYR B C 1
ATOM 3856 O O . TYR B 1 174 ? 122.043 35.817 19.139 1.00 19.02 159 TYR B O 1
ATOM 3865 N N . LEU B 1 175 ? 121.167 35.925 17.066 1.00 16.26 160 LEU B N 1
ATOM 3866 C CA . LEU B 1 175 ? 121.896 34.755 16.591 1.00 17.50 160 LEU B CA 1
ATOM 3867 C C . LEU B 1 175 ? 122.622 35.092 15.303 1.00 21.15 160 LEU B C 1
ATOM 3868 O O . LEU B 1 175 ? 122.013 35.587 14.358 1.00 21.36 160 LEU B O 1
ATOM 3873 N N . LEU B 1 176 ? 123.926 34.854 15.291 1.00 17.06 161 LEU B N 1
ATOM 3874 C CA . LEU B 1 176 ? 124.746 35.103 14.108 1.00 20.84 161 LEU B CA 1
ATOM 3875 C C . LEU B 1 176 ? 125.468 33.817 13.731 1.00 21.56 161 LEU B C 1
ATOM 3876 O O . LEU B 1 176 ? 126.143 33.202 14.563 1.00 20.64 161 LEU B O 1
ATOM 3881 N N . SER B 1 177 ? 125.303 33.410 12.477 1.00 17.96 162 SER B N 1
ATOM 3882 C CA A SER B 1 177 ? 125.932 32.203 11.973 0.66 18.60 162 SER B CA 1
ATOM 3883 C CA B SER B 1 177 ? 125.939 32.202 11.974 0.34 19.88 162 SER B CA 1
ATOM 3884 C C . SER B 1 177 ? 126.770 32.546 10.748 1.00 22.99 162 SER B C 1
ATOM 3885 O O . SER B 1 177 ? 126.254 33.104 9.783 1.00 23.31 162 SER B O 1
ATOM 3890 N N . LYS B 1 178 ? 128.059 32.226 10.798 1.00 19.50 163 LYS B N 1
ATOM 3891 C CA . LYS B 1 178 ? 128.962 32.496 9.680 1.00 21.06 163 LYS B CA 1
ATOM 3892 C C . LYS B 1 178 ? 129.699 31.230 9.289 1.00 23.91 163 LYS B C 1
ATOM 3893 O O . LYS B 1 178 ? 130.387 30.613 10.118 1.00 23.35 163 LYS B O 1
ATOM 3899 N N . GLU B 1 179 ? 129.542 30.832 8.029 1.00 21.75 164 GLU B N 1
ATOM 3900 C CA . GLU B 1 179 ? 130.184 29.625 7.532 1.00 21.16 164 GLU B CA 1
ATOM 3901 C C . GLU B 1 179 ? 131.046 29.927 6.315 1.00 28.12 164 GLU B C 1
ATOM 3902 O O . GLU B 1 179 ? 130.605 30.601 5.387 1.00 24.12 164 GLU B O 1
ATOM 3908 N N . ASP B 1 180 ? 132.276 29.426 6.330 1.00 21.36 165 ASP B N 1
ATOM 3909 C CA . ASP B 1 180 ? 133.172 29.542 5.185 1.00 21.69 165 ASP B CA 1
ATOM 3910 C C . ASP B 1 180 ? 133.397 28.147 4.632 1.00 25.30 165 ASP B C 1
ATOM 3911 O O . ASP B 1 180 ? 133.955 27.291 5.316 1.00 24.10 165 ASP B O 1
ATOM 3916 N N . ARG B 1 181 ? 132.956 27.912 3.400 1.00 23.89 166 ARG B N 1
ATOM 3917 C CA . ARG B 1 181 ? 133.109 26.598 2.782 1.00 21.71 166 ARG B CA 1
ATOM 3918 C C . ARG B 1 181 ? 134.096 26.662 1.636 1.00 24.36 166 ARG B C 1
ATOM 3919 O O . ARG B 1 181 ? 134.018 25.871 0.703 1.00 27.63 166 ARG B O 1
ATOM 3927 N N . ASN B 1 182 ? 135.010 27.622 1.714 1.00 26.59 167 ASN B N 1
ATOM 3928 C CA . ASN B 1 182 ? 136.085 27.754 0.750 1.00 28.11 167 ASN B CA 1
ATOM 3929 C C . ASN B 1 182 ? 135.556 27.732 -0.681 1.00 25.22 167 ASN B C 1
ATOM 3930 O O . ASN B 1 182 ? 134.808 28.634 -1.055 1.00 31.20 167 ASN B O 1
ATOM 3935 N N . ALA B 1 183 ? 135.887 26.705 -1.462 1.00 28.55 168 ALA B N 1
ATOM 3936 C CA . ALA B 1 183 ? 135.484 26.688 -2.872 1.00 31.64 168 ALA B CA 1
ATOM 3937 C C . ALA B 1 183 ? 133.967 26.760 -3.075 1.00 32.71 168 ALA B C 1
ATOM 3938 O O . ALA B 1 183 ? 133.495 27.159 -4.146 1.00 31.97 168 ALA B O 1
ATOM 3940 N N . TRP B 1 184 ? 133.206 26.381 -2.054 1.00 27.60 169 TRP B N 1
ATOM 3941 C CA . TRP B 1 184 ? 131.746 26.392 -2.156 1.00 30.02 169 TRP B CA 1
ATOM 3942 C C . TRP B 1 184 ? 131.128 27.700 -1.660 1.00 33.64 169 TRP B C 1
ATOM 3943 O O . TRP B 1 184 ? 129.906 27.846 -1.636 1.00 32.45 169 TRP B O 1
ATOM 3954 N N . GLY B 1 185 ? 131.969 28.652 -1.270 1.00 25.88 170 GLY B N 1
ATOM 3955 C CA . GLY B 1 185 ? 131.483 29.974 -0.927 1.00 24.11 170 GLY B CA 1
ATOM 3956 C C . GLY B 1 185 ? 131.271 30.202 0.558 1.00 26.87 170 GLY B C 1
ATOM 3957 O O . GLY B 1 185 ? 131.669 29.386 1.387 1.00 27.95 170 GLY B O 1
ATOM 3958 N N . LYS B 1 186 ? 130.650 31.333 0.878 1.00 25.47 171 LYS B N 1
ATOM 3959 C CA . LYS B 1 186 ? 130.398 31.733 2.253 1.00 25.07 171 LYS B CA 1
ATOM 3960 C C . LYS B 1 186 ? 128.914 31.941 2.470 1.00 23.70 171 LYS B C 1
ATOM 3961 O O . LYS B 1 186 ? 128.197 32.358 1.557 1.00 27.17 171 LYS B O 1
ATOM 3967 N N . ARG B 1 187 ? 128.464 31.663 3.688 1.00 20.21 172 ARG B N 1
ATOM 3968 C CA . ARG B 1 187 ? 127.065 31.836 4.046 1.00 23.44 172 ARG B CA 1
ATOM 3969 C C . ARG B 1 187 ? 126.958 32.525 5.397 1.00 24.96 172 ARG B C 1
ATOM 3970 O O . ARG B 1 187 ? 127.656 32.163 6.355 1.00 24.21 172 ARG B O 1
ATOM 3978 N N . GLN B 1 188 ? 126.086 33.521 5.476 1.00 22.46 173 GLN B N 1
ATOM 3979 C CA . GLN B 1 188 ? 125.839 34.184 6.747 1.00 20.46 173 GLN B CA 1
ATOM 3980 C C . GLN B 1 188 ? 124.357 34.230 7.059 1.00 23.56 173 GLN B C 1
ATOM 3981 O O . GLN B 1 188 ? 123.546 34.593 6.210 1.00 24.21 173 GLN B O 1
ATOM 3987 N N . GLU B 1 189 ? 124.006 33.869 8.287 1.00 19.70 174 GLU B N 1
ATOM 3988 C CA . GLU B 1 189 ? 122.629 33.989 8.747 1.00 22.95 174 GLU B CA 1
ATOM 3989 C C . GLU B 1 189 ? 122.612 34.860 9.984 1.00 25.69 174 GLU B C 1
ATOM 3990 O O . GLU B 1 189 ? 123.451 34.708 10.868 1.00 23.53 174 GLU B O 1
ATOM 3996 N N . GLN B 1 190 ? 121.661 35.780 10.045 1.00 20.63 175 GLN B N 1
ATOM 3997 C CA . GLN B 1 190 ? 121.600 36.698 11.171 1.00 20.72 175 GLN B CA 1
ATOM 3998 C C . GLN B 1 190 ? 120.157 36.899 11.537 1.00 23.26 175 GLN B C 1
ATOM 3999 O O . GLN B 1 190 ? 119.329 37.163 10.675 1.00 24.12 175 GLN B O 1
ATOM 4005 N N . GLY B 1 191 ? 119.827 36.779 12.811 1.00 21.93 176 GLY B N 1
ATOM 4006 C CA . GLY B 1 191 ? 118.462 37.079 13.173 1.00 26.68 176 GLY B CA 1
ATOM 4007 C C . GLY B 1 191 ? 118.190 37.098 14.653 1.00 23.11 176 GLY B C 1
ATOM 4008 O O . GLY B 1 191 ? 119.109 37.163 15.476 1.00 21.90 176 GLY B O 1
ATOM 4009 N N . TYR B 1 192 ? 116.904 37.033 14.971 1.00 17.55 177 TYR B N 1
ATOM 4010 C CA . TYR B 1 192 ? 116.426 37.182 16.340 1.00 18.38 177 TYR B CA 1
ATOM 4011 C C . TYR B 1 192 ? 115.361 36.163 16.627 1.00 25.69 177 TYR B C 1
ATOM 4012 O O . TYR B 1 192 ? 114.664 35.707 15.723 1.00 25.64 177 TYR B O 1
ATOM 4021 N N . SER B 1 193 ? 115.219 35.802 17.893 1.00 18.35 178 SER B N 1
ATOM 4022 C CA . SER B 1 193 ? 114.098 34.964 18.259 1.00 18.30 178 SER B CA 1
ATOM 4023 C C . SER B 1 193 ? 113.577 35.364 19.632 1.00 20.05 178 SER B C 1
ATOM 4024 O O . SER B 1 193 ? 114.210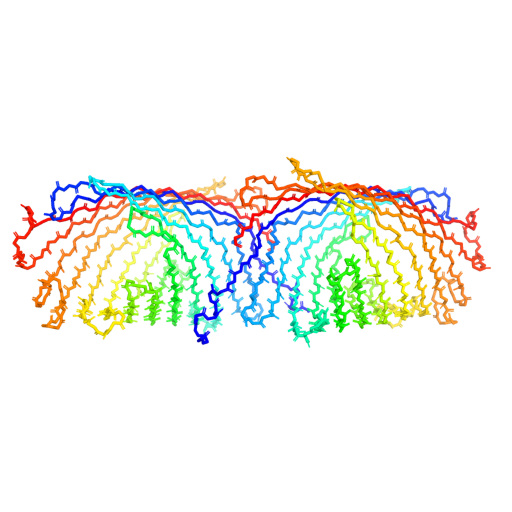 36.141 20.371 1.00 18.98 178 SER B O 1
ATOM 4027 N N . ALA B 1 194 ? 112.387 34.874 19.945 1.00 17.47 179 ALA B N 1
ATOM 4028 C CA . ALA B 1 194 ? 111.778 35.120 21.240 1.00 17.27 179 ALA B CA 1
ATOM 4029 C C . ALA B 1 194 ? 111.133 33.825 21.675 1.00 18.14 179 ALA B C 1
ATOM 4030 O O . ALA B 1 194 ? 110.546 33.114 20.856 1.00 19.16 179 ALA B O 1
ATOM 4032 N N . LEU B 1 195 ? 111.243 33.526 22.962 1.00 15.14 180 LEU B N 1
ATOM 4033 C CA . LEU B 1 195 ? 110.699 32.286 23.493 1.00 15.21 180 LEU B CA 1
ATOM 4034 C C . LEU B 1 195 ? 109.970 32.579 24.789 1.00 17.90 180 LEU B C 1
ATOM 4035 O O . LEU B 1 195 ? 110.462 33.340 25.629 1.00 18.30 180 LEU B O 1
ATOM 4040 N N . PHE B 1 196 ? 108.789 31.987 24.936 1.00 15.44 181 PHE B N 1
ATOM 4041 C CA . PHE B 1 196 ? 108.002 32.115 26.155 1.00 16.99 181 PHE B CA 1
ATOM 4042 C C . PHE B 1 196 ? 107.475 30.735 26.542 1.00 18.39 181 PHE B C 1
ATOM 4043 O O . PHE B 1 196 ? 106.781 30.082 25.755 1.00 16.57 181 PHE B O 1
ATOM 4051 N N . LYS B 1 197 ? 107.814 30.294 27.750 1.00 15.67 182 LYS B N 1
ATOM 4052 C CA . LYS B 1 197 ? 107.406 28.969 28.209 1.00 15.48 182 LYS B CA 1
ATOM 4053 C C . LYS B 1 197 ? 106.763 29.022 29.591 1.00 16.40 182 LYS B C 1
ATOM 4054 O O . LYS B 1 197 ? 107.447 28.880 30.600 1.00 17.18 182 LYS B O 1
ATOM 4060 N N . PRO B 1 198 ? 105.446 29.219 29.633 1.00 17.35 183 PRO B N 1
ATOM 4061 C CA . PRO B 1 198 ? 104.726 29.081 30.899 1.00 16.93 183 PRO B CA 1
ATOM 4062 C C . PRO B 1 198 ? 104.655 27.613 31.293 1.00 17.10 183 PRO B C 1
ATOM 4063 O O . PRO B 1 198 ? 104.574 26.741 30.420 1.00 18.28 183 PRO B O 1
ATOM 4067 N N . TYR B 1 199 ? 104.690 27.336 32.591 1.00 16.22 184 TYR B N 1
ATOM 4068 C CA . TYR B 1 199 ? 104.554 25.964 33.054 1.00 17.20 184 TYR B CA 1
ATOM 4069 C C . TYR B 1 199 ? 103.994 25.920 34.471 1.00 18.91 184 TYR B C 1
ATOM 4070 O O . TYR B 1 199 ? 103.992 26.927 35.200 1.00 18.75 184 TYR B O 1
ATOM 4079 N N . LYS B 1 200 ? 103.509 24.751 34.853 1.00 18.15 185 LYS B N 1
ATOM 4080 C CA . LYS B 1 200 ? 102.977 24.583 36.193 1.00 21.86 185 LYS B CA 1
ATOM 4081 C C . LYS B 1 200 ? 103.260 23.180 36.711 1.00 25.32 185 LYS B C 1
ATOM 4082 O O . LYS B 1 200 ? 103.400 22.234 35.930 1.00 25.68 185 LYS B O 1
ATOM 4088 N N . ARG B 1 201 ? 103.361 23.062 38.034 1.00 19.21 186 ARG B N 1
ATOM 4089 C CA . ARG B 1 201 ? 103.655 21.789 38.682 1.00 21.25 186 ARG B CA 1
ATOM 4090 C C . ARG B 1 201 ? 102.534 21.448 39.637 1.00 29.61 186 ARG B C 1
ATOM 4091 O O . ARG B 1 201 ? 101.992 22.325 40.299 1.00 30.04 186 ARG B O 1
ATOM 4099 N N . PHE B 1 202 ? 102.196 20.173 39.708 1.00 25.84 187 PHE B N 1
ATOM 4100 C CA . PHE B 1 202 ? 101.174 19.722 40.647 1.00 26.71 187 PHE B CA 1
ATOM 4101 C C . PHE B 1 202 ? 101.377 18.245 40.915 1.00 26.65 187 PHE B C 1
ATOM 4102 O O . PHE B 1 202 ? 101.347 17.415 39.997 1.00 28.96 187 PHE B O 1
ATOM 4110 N N . GLY B 1 203 ? 101.611 17.922 42.181 1.00 29.60 188 GLY B N 1
ATOM 4111 C CA . GLY B 1 203 ? 102.000 16.579 42.553 1.00 27.76 188 GLY B CA 1
ATOM 4112 C C . GLY B 1 203 ? 103.258 16.228 41.789 1.00 28.49 188 GLY B C 1
ATOM 4113 O O . GLY B 1 203 ? 104.207 17.014 41.728 1.00 31.99 188 GLY B O 1
ATOM 4114 N N . ASN B 1 204 ? 103.251 15.060 41.166 1.00 22.78 189 ASN B N 1
ATOM 4115 C CA . ASN B 1 204 ? 104.432 14.594 40.446 1.00 22.22 189 ASN B CA 1
ATOM 4116 C C . ASN B 1 204 ? 104.480 15.076 38.998 1.00 23.84 189 ASN B C 1
ATOM 4117 O O . ASN B 1 204 ? 105.419 14.753 38.270 1.00 23.68 189 ASN B O 1
ATOM 4122 N N . TRP B 1 205 ? 103.482 15.859 38.594 1.00 18.79 190 TRP B N 1
ATOM 4123 C CA . TRP B 1 205 ? 103.372 16.323 37.218 1.00 18.44 190 TRP B CA 1
ATOM 4124 C C . TRP B 1 205 ? 103.957 17.706 36.989 1.00 18.61 190 TRP B C 1
ATOM 4125 O O . TRP B 1 205 ? 103.900 18.571 37.865 1.00 21.44 190 TRP B O 1
ATOM 4136 N N . GLU B 1 206 ? 104.498 17.910 35.795 1.00 19.64 191 GLU B N 1
ATOM 4137 C CA . GLU B 1 206 ? 104.774 19.256 35.317 1.00 18.83 191 GLU B CA 1
ATOM 4138 C C . GLU B 1 206 ? 104.260 19.365 33.891 1.00 21.42 191 GLU B C 1
ATOM 4139 O O . GLU B 1 206 ? 104.463 18.455 33.077 1.00 19.68 191 GLU B O 1
ATOM 4145 N N . VAL B 1 207 ? 103.564 20.455 33.585 1.00 18.51 192 VAL B N 1
ATOM 4146 C CA A VAL B 1 207 ? 103.054 20.685 32.239 0.61 16.51 192 VAL B CA 1
ATOM 4147 C CA B VAL B 1 207 ? 103.116 20.665 32.215 0.39 15.88 192 VAL B CA 1
ATOM 4148 C C . VAL B 1 207 ? 103.485 22.072 31.780 1.00 18.46 192 VAL B C 1
ATOM 4149 O O . VAL B 1 207 ? 103.394 23.021 32.545 1.00 19.06 192 VAL B O 1
ATOM 4156 N N . GLY B 1 208 ? 103.943 22.197 30.546 1.00 18.05 193 GLY B N 1
ATOM 4157 C CA . GLY B 1 208 ? 104.343 23.510 30.068 1.00 17.49 193 GLY B CA 1
ATOM 4158 C C . GLY B 1 208 ? 104.052 23.619 28.594 1.00 18.61 193 GLY B C 1
ATOM 4159 O O . GLY B 1 208 ? 103.739 22.626 27.943 1.00 19.78 193 GLY B O 1
ATOM 4160 N N . VAL B 1 209 ? 104.129 24.830 28.056 1.00 16.27 194 VAL B N 1
ATOM 4161 C CA . VAL B 1 209 ? 103.998 24.987 26.611 1.00 15.45 194 VAL B CA 1
ATOM 4162 C C . VAL B 1 209 ? 105.004 26.014 26.162 1.00 17.27 194 VAL B C 1
ATOM 4163 O O . VAL B 1 209 ? 105.009 27.138 26.654 1.00 17.88 194 VAL B O 1
ATOM 4167 N N . GLU B 1 210 ? 105.863 25.619 25.232 1.00 16.17 195 GLU B N 1
ATOM 4168 C CA . GLU B 1 210 ? 106.863 26.521 24.705 1.00 18.41 195 GLU B CA 1
ATOM 4169 C C . GLU B 1 210 ? 106.325 27.218 23.450 1.00 18.90 195 GLU B C 1
ATOM 4170 O O . GLU B 1 210 ? 105.818 26.559 22.544 1.00 18.90 195 GLU B O 1
ATOM 4176 N N . PHE B 1 211 ? 106.399 28.552 23.433 1.00 15.19 196 PHE B N 1
ATOM 4177 C CA . PHE B 1 211 ? 106.031 29.362 22.269 1.00 18.14 196 PHE B CA 1
ATOM 4178 C C . PHE B 1 211 ? 107.287 30.003 21.710 1.00 20.03 196 PHE B C 1
ATOM 4179 O O . PHE B 1 211 ? 108.033 30.631 22.457 1.00 19.69 196 PHE B O 1
ATOM 4187 N N . TYR B 1 212 ? 107.506 29.886 20.402 1.00 17.52 197 TYR B N 1
ATOM 4188 C CA . TYR B 1 212 ? 108.756 30.343 19.795 1.00 15.04 197 TYR B CA 1
ATOM 4189 C C . TYR B 1 212 ? 108.516 31.079 18.490 1.00 18.54 197 TYR B C 1
ATOM 4190 O O . TYR B 1 212 ? 107.681 30.658 17.688 1.00 17.97 197 TYR B O 1
ATOM 4199 N N . TYR B 1 213 ? 109.240 32.178 18.290 1.00 16.44 198 TYR B N 1
ATOM 4200 C CA . TYR B 1 213 ? 109.188 32.935 17.038 1.00 18.51 198 TYR B CA 1
ATOM 4201 C C . TYR B 1 213 ? 110.599 33.363 16.654 1.00 22.18 198 TYR B C 1
ATOM 4202 O O . TYR B 1 213 ? 111.354 33.825 17.501 1.00 21.21 198 TYR B O 1
ATOM 4211 N N . GLN B 1 214 ? 110.960 33.193 15.385 1.00 18.31 199 GLN B N 1
ATOM 4212 C CA . GLN B 1 214 ? 112.294 33.539 14.916 1.00 17.07 199 GLN B CA 1
ATOM 4213 C C . GLN B 1 214 ? 112.198 34.265 13.584 1.00 21.71 199 GLN B C 1
ATOM 4214 O O . GLN B 1 214 ? 111.357 33.915 12.758 1.00 21.84 199 GLN B O 1
ATOM 4220 N N . ILE B 1 215 ? 113.041 35.275 13.391 1.00 19.13 200 ILE B N 1
ATOM 4221 C CA . ILE B 1 215 ? 113.192 35.925 12.086 1.00 20.84 200 ILE B CA 1
ATOM 4222 C C . ILE B 1 215 ? 114.681 35.947 11.751 1.00 28.04 200 ILE B C 1
ATOM 4223 O O . ILE B 1 215 ? 115.523 36.094 12.632 1.00 30.46 200 ILE B O 1
ATOM 4228 N N . LYS B 1 216 ? 115.017 35.791 10.480 1.00 21.81 201 LYS B N 1
ATOM 4229 C CA . LYS B 1 216 ? 116.403 35.625 10.102 1.00 19.70 201 LYS B CA 1
ATOM 4230 C C . LYS B 1 216 ? 116.599 36.115 8.681 1.00 22.08 201 LYS B C 1
ATOM 4231 O O . LYS B 1 216 ? 115.658 36.069 7.891 1.00 25.80 201 LYS B O 1
ATOM 4237 N N . THR B 1 217 ? 117.794 36.608 8.369 1.00 21.22 202 THR B N 1
ATOM 4238 C CA . THR B 1 217 ? 118.169 36.840 6.973 1.00 21.83 202 THR B CA 1
ATOM 4239 C C . THR B 1 217 ? 119.252 35.847 6.571 1.00 25.66 202 THR B C 1
ATOM 4240 O O . THR B 1 217 ? 120.129 35.531 7.366 1.00 24.75 202 THR B O 1
ATOM 4244 N N . ASN B 1 218 ? 119.173 35.354 5.339 1.00 22.99 203 ASN B N 1
ATOM 4245 C CA . ASN B 1 218 ? 120.167 34.436 4.786 1.00 23.13 203 ASN B CA 1
ATOM 4246 C C . ASN B 1 218 ? 120.934 35.089 3.661 1.00 27.20 203 ASN B C 1
ATOM 4247 O O . ASN B 1 218 ? 120.328 35.642 2.741 1.00 24.70 203 ASN B O 1
ATOM 4252 N N . ASP B 1 219 ? 122.257 35.023 3.711 1.00 21.92 204 ASP B N 1
ATOM 4253 C CA . ASP B 1 219 ? 123.060 35.525 2.605 1.00 23.57 204 ASP B CA 1
ATOM 4254 C C . ASP B 1 219 ? 124.159 34.533 2.269 1.00 26.02 204 ASP B C 1
ATOM 4255 O O . ASP B 1 219 ? 124.983 34.192 3.121 1.00 27.59 204 ASP B O 1
ATOM 4260 N N . GLU B 1 220 ? 124.160 34.062 1.031 1.00 23.22 205 GLU B N 1
ATOM 4261 C CA . GLU B 1 220 ? 125.181 33.124 0.594 1.00 26.00 205 GLU B CA 1
ATOM 4262 C C . GLU B 1 220 ? 125.770 33.558 -0.732 1.00 27.96 205 GLU B C 1
ATOM 4263 O O . GLU B 1 220 ? 125.029 33.884 -1.659 1.00 27.29 205 GLU B O 1
ATOM 4269 N N . LYS B 1 221 ? 127.099 33.564 -0.814 1.00 25.73 206 LYS B N 1
ATOM 4270 C CA . LYS B 1 221 ? 127.793 33.995 -2.024 1.00 26.95 206 LYS B CA 1
ATOM 4271 C C . LYS B 1 221 ? 128.878 33.013 -2.429 1.00 30.17 206 LYS B C 1
ATOM 4272 O O . LYS B 1 221 ? 129.490 32.358 -1.578 1.00 29.22 206 LYS B O 1
ATOM 4278 N N . GLN B 1 222 ? 129.115 32.932 -3.734 1.00 28.72 207 GLN B N 1
ATOM 4279 C CA . GLN B 1 222 ? 130.237 32.178 -4.275 1.00 31.67 207 GLN B CA 1
ATOM 4280 C C . GLN B 1 222 ? 131.532 32.949 -4.010 1.00 34.81 207 GLN B C 1
ATOM 4281 O O . GLN B 1 222 ? 131.481 34.129 -3.659 1.00 34.31 207 GLN B O 1
ATOM 4287 N N . PRO B 1 223 ? 132.697 32.288 -4.158 1.00 39.61 208 PRO B N 1
ATOM 4288 C CA . PRO B 1 223 ? 133.963 32.994 -3.926 1.00 42.92 208 PRO B CA 1
ATOM 4289 C C . PRO B 1 223 ? 134.154 34.243 -4.794 1.00 48.76 208 PRO B C 1
ATOM 4290 O O . PRO B 1 223 ? 134.805 35.180 -4.338 1.00 53.00 208 PRO B O 1
ATOM 4294 N N . ASP B 1 224 ? 133.595 34.269 -6.002 1.00 40.19 209 ASP B N 1
ATOM 4295 C CA . ASP B 1 224 ? 133.755 35.441 -6.862 1.00 45.13 209 ASP B CA 1
ATOM 4296 C C . ASP B 1 224 ? 132.704 36.521 -6.590 1.00 45.99 209 ASP B C 1
ATOM 4297 O O . ASP B 1 224 ? 132.709 37.574 -7.222 1.00 51.91 209 ASP B O 1
ATOM 4302 N N . GLY B 1 225 ? 131.805 36.260 -5.648 1.00 44.10 210 GLY B N 1
ATOM 4303 C CA . GLY B 1 225 ? 130.821 37.251 -5.248 1.00 42.37 210 GLY B CA 1
ATOM 4304 C C . GLY B 1 225 ? 129.413 36.968 -5.736 1.00 38.90 210 GLY B C 1
ATOM 4305 O O . GLY B 1 225 ? 128.460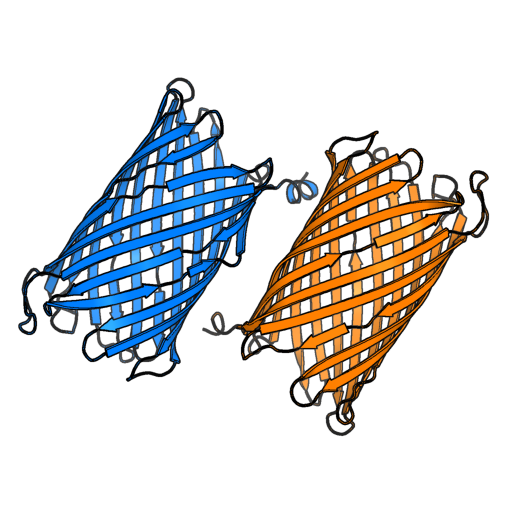 37.565 -5.243 1.00 42.79 210 GLY B O 1
ATOM 4306 N N . THR B 1 226 ? 129.288 36.066 -6.708 1.00 35.02 211 THR B N 1
ATOM 4307 C CA . THR B 1 226 ? 127.990 35.634 -7.230 1.00 34.33 211 THR B CA 1
ATOM 4308 C C . THR B 1 226 ? 127.042 35.233 -6.103 1.00 38.13 211 THR B C 1
ATOM 4309 O O . THR B 1 226 ? 127.404 34.430 -5.247 1.00 34.53 211 THR B O 1
ATOM 4313 N N . ILE B 1 227 ? 125.839 35.803 -6.094 1.00 33.09 212 ILE B N 1
ATOM 4314 C CA . ILE B 1 227 ? 124.870 35.510 -5.035 1.00 30.99 212 ILE B CA 1
ATOM 4315 C C . ILE B 1 227 ? 124.149 34.185 -5.276 1.00 32.66 212 ILE B C 1
ATOM 4316 O O . ILE B 1 227 ? 123.514 33.993 -6.321 1.00 33.12 212 ILE B O 1
ATOM 4321 N N . ASN B 1 228 ? 124.278 33.268 -4.321 1.00 26.71 213 ASN B N 1
ATOM 4322 C CA . ASN B 1 228 ? 123.521 32.023 -4.337 1.00 29.14 213 ASN B CA 1
ATOM 4323 C C . ASN B 1 228 ? 122.148 32.241 -3.721 1.00 26.61 213 ASN B C 1
ATOM 4324 O O . ASN B 1 228 ? 121.132 31.801 -4.259 1.00 32.17 213 ASN B O 1
ATOM 4329 N N . GLU B 1 229 ? 122.129 32.903 -2.569 1.00 26.58 214 GLU B N 1
ATOM 4330 C CA . GLU B 1 229 ? 120.883 33.143 -1.862 1.00 26.14 214 GLU B CA 1
ATOM 4331 C C . GLU B 1 229 ? 120.884 34.493 -1.159 1.00 26.35 214 GLU B C 1
ATOM 4332 O O . GLU B 1 229 ? 121.856 34.873 -0.510 1.00 27.01 214 GLU B O 1
ATOM 4338 N N . LYS B 1 230 ? 119.784 35.217 -1.309 1.00 27.14 215 LYS B N 1
ATOM 4339 C CA . LYS B 1 230 ? 119.488 36.348 -0.445 1.00 26.08 215 LYS B CA 1
ATOM 4340 C C . LYS B 1 230 ? 118.024 36.218 -0.084 1.00 26.67 215 LYS B C 1
ATOM 4341 O O . LYS B 1 230 ? 117.155 36.401 -0.941 1.00 28.25 215 LYS B O 1
ATOM 4347 N N . SER B 1 231 ? 117.741 35.880 1.167 1.00 24.04 216 SER B N 1
ATOM 4348 C CA . SER B 1 231 ? 116.368 35.588 1.546 1.00 23.81 216 SER B CA 1
ATOM 4349 C C . SER B 1 231 ? 116.047 36.007 2.961 1.00 24.86 216 SER B C 1
ATOM 4350 O O . SER B 1 231 ? 116.940 36.265 3.770 1.00 26.36 216 SER B O 1
ATOM 4353 N N . ASP B 1 232 ? 114.753 36.065 3.241 1.00 25.45 217 ASP B N 1
ATOM 4354 C CA . ASP B 1 232 ? 114.258 36.361 4.578 1.00 23.55 217 ASP B CA 1
ATOM 4355 C C . ASP B 1 232 ? 113.464 35.176 5.104 1.00 23.82 217 ASP B C 1
ATOM 4356 O O . ASP B 1 232 ? 112.694 34.553 4.371 1.00 29.84 217 ASP B O 1
ATOM 4361 N N . PHE B 1 233 ? 113.653 34.874 6.384 1.00 24.03 218 PHE B N 1
ATOM 4362 C CA . PHE B 1 233 ? 113.131 33.658 6.977 1.00 22.38 218 PHE B CA 1
ATOM 4363 C C . PHE B 1 233 ? 112.351 33.987 8.240 1.00 23.60 218 PHE B C 1
ATOM 4364 O O . PHE B 1 233 ? 112.718 34.905 8.982 1.00 22.37 218 PHE B O 1
ATOM 4372 N N . ASN B 1 234 ? 111.262 33.264 8.477 1.00 21.70 219 ASN B N 1
ATOM 4373 C CA . ASN B 1 234 ? 110.638 33.314 9.796 1.00 24.33 219 ASN B CA 1
ATOM 4374 C C . ASN B 1 234 ? 110.073 31.953 10.167 1.00 24.22 219 ASN B C 1
ATOM 4375 O O . ASN B 1 234 ? 109.680 31.170 9.305 1.00 21.19 219 ASN B O 1
ATOM 4380 N N . GLU B 1 235 ? 110.060 31.671 11.461 1.00 20.68 220 GLU B N 1
ATOM 4381 C CA . GLU B 1 235 ? 109.593 30.392 11.958 1.00 19.33 220 GLU B CA 1
ATOM 4382 C C . GLU B 1 235 ? 108.802 30.629 13.231 1.00 20.59 220 GLU B C 1
ATOM 4383 O O . GLU B 1 235 ? 109.117 31.532 14.002 1.00 20.32 220 GLU B O 1
ATOM 4389 N N . ARG B 1 236 ? 107.757 29.842 13.435 1.00 20.13 221 ARG B N 1
ATOM 4390 C CA . ARG B 1 236 ? 107.047 29.859 14.708 1.00 18.32 221 ARG B CA 1
ATOM 4391 C C . ARG B 1 236 ? 106.712 28.423 15.089 1.00 20.13 221 ARG B C 1
ATOM 4392 O O . ARG B 1 236 ? 106.451 27.599 14.216 1.00 21.01 221 ARG B O 1
ATOM 4400 N N . TYR B 1 237 ? 106.715 28.111 16.379 1.00 16.92 222 TYR B N 1
ATOM 4401 C CA . TYR B 1 237 ? 106.195 26.813 16.782 1.00 16.39 222 TYR B CA 1
ATOM 4402 C C . TYR B 1 237 ? 105.545 26.894 18.154 1.00 17.15 222 TYR B C 1
ATOM 4403 O O . TYR B 1 237 ? 105.764 27.847 18.923 1.00 17.27 222 TYR B O 1
ATOM 4412 N N . ILE B 1 238 ? 104.720 25.890 18.432 1.00 15.84 223 ILE B N 1
ATOM 4413 C CA . ILE B 1 238 ? 104.164 25.672 19.758 1.00 16.24 223 ILE B CA 1
ATOM 4414 C C . ILE B 1 238 ? 104.531 24.251 20.185 1.00 18.01 223 ILE B C 1
ATOM 4415 O O . ILE B 1 238 ? 104.424 23.304 19.387 1.00 17.65 223 ILE B O 1
ATOM 4420 N N . GLU B 1 239 ? 104.971 24.100 21.431 1.00 16.62 224 GLU B N 1
ATOM 4421 C CA . GLU B 1 239 ? 105.464 22.811 21.902 1.00 17.53 224 GLU B CA 1
ATOM 4422 C C . GLU B 1 239 ? 105.061 22.521 23.347 1.00 16.90 224 GLU B C 1
ATOM 4423 O O . GLU B 1 239 ? 105.770 22.888 24.280 1.00 17.69 224 GLU B O 1
ATOM 4429 N N . PRO B 1 240 ? 103.919 21.853 23.521 1.00 16.65 225 PRO B N 1
ATOM 4430 C CA . PRO B 1 240 ? 103.523 21.350 24.841 1.00 15.05 225 PRO B CA 1
ATOM 4431 C C . PRO B 1 240 ? 104.519 20.330 25.360 1.00 17.96 225 PRO B C 1
ATOM 4432 O O . PRO B 1 240 ? 105.104 19.560 24.589 1.00 19.02 225 PRO B O 1
ATOM 4436 N N . ILE B 1 241 ? 104.711 20.328 26.670 1.00 18.08 226 ILE B N 1
ATOM 4437 C CA . ILE B 1 241 ? 105.579 19.347 27.294 1.00 16.12 226 ILE B CA 1
ATOM 4438 C C . ILE B 1 241 ? 104.893 18.831 28.546 1.00 16.32 226 ILE B C 1
ATOM 4439 O O . ILE B 1 241 ? 104.304 19.599 29.301 1.00 18.33 226 ILE B O 1
ATOM 4444 N N . VAL B 1 242 ? 104.952 17.522 28.747 1.00 16.27 227 VAL B N 1
ATOM 4445 C CA . VAL B 1 242 ? 104.391 16.913 29.944 1.00 17.89 227 VAL B CA 1
ATOM 4446 C C . VAL B 1 242 ? 105.458 16.044 30.583 1.00 16.76 227 VAL B C 1
ATOM 4447 O O . VAL B 1 242 ? 106.112 15.262 29.891 1.00 18.28 227 VAL B O 1
ATOM 4451 N N . GLN B 1 243 ? 105.650 16.203 31.892 1.00 16.56 228 GLN B N 1
ATOM 4452 C CA . GLN B 1 243 ? 106.651 15.431 32.625 1.00 17.35 228 GLN B CA 1
ATOM 4453 C C . GLN B 1 243 ? 106.026 14.799 33.855 1.00 17.61 228 GLN B C 1
ATOM 4454 O O . GLN B 1 243 ? 105.145 15.386 34.488 1.00 19.96 228 GLN B O 1
ATOM 4460 N N . TYR B 1 244 ? 106.475 13.596 34.177 1.00 18.65 229 TYR B N 1
ATOM 4461 C CA . TYR B 1 244 ? 106.053 12.928 35.397 1.00 19.93 229 TYR B CA 1
ATOM 4462 C C . TYR B 1 244 ? 107.279 12.467 36.145 1.00 23.29 229 TYR B C 1
ATOM 4463 O O . TYR B 1 244 ? 108.104 11.745 35.592 1.00 24.51 229 TYR B O 1
ATOM 4472 N N . SER B 1 245 ? 107.392 12.860 37.411 1.00 20.89 230 SER B N 1
ATOM 4473 C CA . SER B 1 245 ? 108.516 12.432 38.235 1.00 28.05 230 SER B CA 1
ATOM 4474 C C . SER B 1 245 ? 108.092 11.334 39.205 1.00 31.58 230 SER B C 1
ATOM 4475 O O . SER B 1 245 ? 107.225 11.535 40.059 1.00 29.37 230 SER B O 1
ATOM 4478 N N . PHE B 1 246 ? 108.700 10.164 39.056 1.00 29.11 231 PHE B N 1
ATOM 4479 C CA . PHE B 1 246 ? 108.341 9.010 39.866 1.00 33.45 231 PHE B CA 1
ATOM 4480 C C . PHE B 1 246 ? 108.916 9.111 41.261 1.00 38.46 231 PHE B C 1
ATOM 4481 O O . PHE B 1 246 ? 110.059 9.526 41.439 1.00 40.06 231 PHE B O 1
ATOM 4489 N N . ASP B 1 247 ? 108.111 8.746 42.252 1.00 39.97 232 ASP B N 1
ATOM 4490 C CA . ASP B 1 247 ? 108.628 8.537 43.594 1.00 46.35 232 ASP B CA 1
ATOM 4491 C C . ASP B 1 247 ? 109.759 7.515 43.532 1.00 48.67 232 ASP B C 1
ATOM 4492 O O . ASP B 1 247 ? 109.577 6.406 43.023 1.00 50.83 232 ASP B O 1
ATOM 4497 N N . ASP B 1 248 ? 110.927 7.908 44.028 1.00 48.83 233 ASP B N 1
ATOM 4498 C CA . ASP B 1 248 ? 112.081 7.017 44.116 1.00 56.08 233 ASP B CA 1
ATOM 4499 C C . ASP B 1 248 ? 112.554 6.511 42.752 1.00 46.82 233 ASP B C 1
ATOM 4500 O O . ASP B 1 248 ? 113.113 5.419 42.652 1.00 49.01 233 ASP B O 1
ATOM 4505 N N . ALA B 1 249 ? 112.327 7.300 41.704 1.00 35.37 234 ALA B N 1
ATOM 4506 C CA . ALA B 1 249 ? 112.914 7.012 40.400 1.00 39.85 234 ALA B CA 1
ATOM 4507 C C . ALA B 1 249 ? 113.113 8.315 39.630 1.00 36.58 234 ALA B C 1
ATOM 4508 O O . ALA B 1 249 ? 113.267 9.376 40.231 1.00 47.40 234 ALA B O 1
ATOM 4510 N N . GLY B 1 250 ? 113.105 8.236 38.305 1.00 30.84 235 GLY B N 1
ATOM 4511 C CA . GLY B 1 250 ? 113.422 9.384 37.483 1.00 24.78 235 GLY B CA 1
ATOM 4512 C C . GLY B 1 250 ? 112.219 10.161 36.989 1.00 27.54 235 GLY B C 1
ATOM 4513 O O . GLY B 1 250 ? 111.116 10.093 37.554 1.00 27.07 235 GLY B O 1
ATOM 4514 N N . THR B 1 251 ? 112.453 10.923 35.931 1.00 23.98 236 THR B N 1
ATOM 4515 C CA . THR B 1 251 ? 111.431 11.728 35.310 1.00 20.75 236 THR B CA 1
ATOM 4516 C C . THR B 1 251 ? 111.240 11.274 33.870 1.00 19.23 236 THR B C 1
ATOM 4517 O O . THR B 1 251 ? 112.192 11.230 33.096 1.00 20.75 236 THR B O 1
ATOM 4521 N N . LEU B 1 252 ? 110.006 10.902 33.546 1.00 21.41 237 LEU B N 1
ATOM 4522 C CA . LEU B 1 252 ? 109.608 10.570 32.179 1.00 20.25 237 LEU B CA 1
ATOM 4523 C C . LEU B 1 252 ? 108.984 11.811 31.556 1.00 19.34 237 LEU B C 1
ATOM 4524 O O . LEU B 1 252 ? 108.203 12.511 32.208 1.00 18.70 237 LEU B O 1
ATOM 4529 N N . TYR B 1 253 ? 109.311 12.106 30.308 1.00 15.56 238 TYR B N 1
ATOM 4530 C CA . TYR B 1 253 ? 108.765 13.316 29.718 1.00 15.81 238 TYR B CA 1
ATOM 4531 C C . TYR B 1 253 ? 108.482 13.143 28.243 1.00 17.56 238 TYR B C 1
ATOM 4532 O O . TYR B 1 253 ? 109.052 12.285 27.573 1.00 17.51 238 TYR B O 1
ATOM 4541 N N . THR B 1 254 ? 107.596 13.978 27.739 1.00 16.05 239 THR B N 1
ATOM 4542 C CA . THR B 1 254 ? 107.292 13.942 26.322 1.00 14.03 239 THR B CA 1
ATOM 4543 C C . THR B 1 254 ? 107.041 15.358 25.854 1.00 17.56 239 THR B C 1
ATOM 4544 O O . THR B 1 254 ? 106.544 16.175 26.609 1.00 18.03 239 THR B O 1
ATOM 4548 N N . ARG B 1 255 ? 107.428 15.657 24.616 1.00 15.54 240 ARG B N 1
ATOM 4549 C CA . ARG B 1 255 ? 107.184 16.973 24.033 1.00 15.84 240 ARG B CA 1
ATOM 4550 C C . ARG B 1 255 ? 106.636 16.737 22.640 1.00 18.96 240 ARG B C 1
ATOM 4551 O O . ARG B 1 255 ? 107.071 15.809 21.951 1.00 20.66 240 ARG B O 1
ATOM 4559 N N . VAL B 1 256 ? 105.690 17.561 22.225 1.00 17.08 241 VAL B N 1
ATOM 4560 C CA . VAL B 1 256 ? 105.206 17.503 20.857 1.00 16.12 241 VAL B CA 1
ATOM 4561 C C . VAL B 1 256 ? 105.267 18.906 20.263 1.00 17.87 241 VAL B C 1
ATOM 4562 O O . VAL B 1 256 ? 104.759 19.853 20.865 1.00 19.32 241 VAL B O 1
ATOM 4566 N N . ARG B 1 257 ? 105.887 19.038 19.092 1.00 16.05 242 ARG B N 1
ATOM 4567 C CA . ARG B 1 257 ? 106.001 20.343 18.441 1.00 17.31 242 ARG B CA 1
ATOM 4568 C C . ARG B 1 257 ? 105.192 20.427 17.164 1.00 17.02 242 ARG B C 1
ATOM 4569 O O . ARG B 1 257 ? 105.239 19.526 16.325 1.00 18.70 242 ARG B O 1
ATOM 4577 N N . VAL B 1 258 ? 104.453 21.523 17.015 1.00 15.59 243 VAL B N 1
ATOM 4578 C CA . VAL B 1 258 ? 103.824 21.850 15.738 1.00 17.13 243 VAL B CA 1
ATOM 4579 C C . VAL B 1 258 ? 104.354 23.212 15.315 1.00 21.62 243 VAL B C 1
ATOM 4580 O O . VAL B 1 258 ? 104.270 24.178 16.075 1.00 18.02 243 VAL B O 1
ATOM 4584 N N . GLY B 1 259 ? 104.916 23.292 14.113 1.00 19.25 244 GLY B N 1
ATOM 4585 C CA . GLY B 1 259 ? 105.558 24.520 13.677 1.00 21.77 244 GLY B CA 1
ATOM 4586 C C . GLY B 1 259 ? 105.370 24.790 12.198 1.00 20.37 244 GLY B C 1
ATOM 4587 O O . GLY B 1 259 ? 104.898 23.936 11.448 1.00 19.53 244 GLY B O 1
ATOM 4588 N N . LYS B 1 260 ? 105.693 26.016 11.796 1.00 17.96 245 LYS B N 1
ATOM 4589 C CA . LYS B 1 260 ? 105.695 26.406 10.391 1.00 19.10 245 LYS B CA 1
ATOM 4590 C C . LYS B 1 260 ? 106.885 27.306 10.168 1.00 25.68 245 LYS B C 1
ATOM 4591 O O . LYS B 1 260 ? 107.236 28.083 11.053 1.00 23.40 245 LYS B O 1
ATOM 4597 N N . ASN B 1 261 ? 107.516 27.238 9.003 1.00 21.63 246 ASN B N 1
ATOM 4598 C CA . ASN B 1 261 ? 108.425 28.325 8.667 1.00 21.39 246 ASN B CA 1
ATOM 4599 C C . ASN B 1 261 ? 108.335 28.680 7.194 1.00 23.17 246 ASN B C 1
ATOM 4600 O O . ASN B 1 261 ? 107.708 27.972 6.404 1.00 22.51 246 ASN B O 1
ATOM 4605 N N . GLU B 1 262 ? 108.903 29.830 6.854 1.00 20.69 247 GLU B N 1
ATOM 4606 C CA . GLU B 1 262 ? 108.836 30.355 5.496 1.00 21.69 247 GLU B CA 1
ATOM 4607 C C . GLU B 1 262 ? 110.178 30.963 5.131 1.00 24.82 247 GLU B C 1
ATOM 4608 O O . GLU B 1 262 ? 110.800 31.647 5.949 1.00 24.41 247 GLU B O 1
ATOM 4614 N N . THR B 1 263 ? 110.614 30.728 3.901 1.00 24.63 248 THR B N 1
ATOM 4615 C CA . THR B 1 263 ? 111.796 31.381 3.366 1.00 23.08 248 THR B CA 1
ATOM 4616 C C . THR B 1 263 ? 111.406 32.124 2.089 1.00 24.13 248 THR B C 1
ATOM 4617 O O . THR B 1 263 ? 110.912 31.516 1.140 1.00 27.64 248 THR B O 1
ATOM 4621 N N . LYS B 1 264 ? 111.625 33.433 2.076 1.00 24.59 249 LYS B N 1
ATOM 4622 C CA . LYS B 1 264 ? 111.255 34.249 0.931 1.00 27.52 249 LYS B CA 1
ATOM 4623 C C . LYS B 1 264 ? 112.487 34.839 0.264 1.00 27.26 249 LYS B C 1
ATOM 4624 O O . LYS B 1 264 ? 113.141 35.710 0.826 1.00 26.63 249 LYS B O 1
ATOM 4630 N N . ASN B 1 265 ? 112.788 34.358 -0.941 1.00 28.04 250 ASN B N 1
ATOM 4631 C CA . ASN B 1 265 ? 113.930 34.831 -1.707 1.00 28.48 250 ASN B CA 1
ATOM 4632 C C . ASN B 1 265 ? 113.665 36.166 -2.378 1.00 30.66 250 ASN B C 1
ATOM 4633 O O . ASN B 1 265 ? 112.591 36.390 -2.940 1.00 33.73 250 ASN B O 1
ATOM 4638 N N . THR B 1 266 ? 114.653 37.045 -2.322 1.00 29.25 251 THR B N 1
ATOM 4639 C CA . THR B 1 266 ? 114.599 38.279 -3.096 1.00 28.77 251 THR B CA 1
ATOM 4640 C C . THR B 1 266 ? 114.871 37.970 -4.566 1.00 28.73 251 THR B C 1
ATOM 4641 O O . THR B 1 266 ? 115.116 36.817 -4.931 1.00 30.21 251 THR B O 1
ATOM 4645 N N . ASP B 1 267 ? 114.829 39.004 -5.407 1.00 31.75 252 ASP B N 1
ATOM 4646 C CA . ASP B 1 267 ? 115.111 38.846 -6.829 1.00 34.97 252 ASP B CA 1
ATOM 4647 C C . ASP B 1 267 ? 116.581 38.564 -7.125 1.00 36.55 252 ASP B C 1
ATOM 4648 O O . ASP B 1 267 ? 116.943 38.262 -8.267 1.00 38.25 252 ASP B O 1
ATOM 4653 N N . ARG B 1 268 ? 117.424 38.671 -6.101 1.00 36.92 253 ARG B N 1
ATOM 4654 C CA . ARG B 1 268 ? 118.868 38.522 -6.262 1.00 37.41 253 ARG B CA 1
ATOM 4655 C C . ARG B 1 268 ? 119.376 37.091 -6.068 1.00 34.67 253 ARG B C 1
ATOM 4656 O O . ARG B 1 268 ? 120.532 36.799 -6.377 1.00 37.29 253 ARG B O 1
ATOM 4661 N N . SER B 1 269 ? 118.531 36.203 -5.547 1.00 31.36 254 SER B N 1
ATOM 4662 C CA . SER B 1 269 ? 118.929 34.811 -5.355 1.00 32.49 254 SER B CA 1
ATOM 4663 C C . SER B 1 269 ? 119.255 34.143 -6.679 1.00 35.50 254 SER B C 1
ATOM 4664 O O . SER B 1 269 ? 118.708 34.510 -7.720 1.00 34.23 254 SER B O 1
ATOM 4667 N N . GLY B 1 270 ? 120.154 33.165 -6.631 1.00 33.88 255 GLY B N 1
ATOM 4668 C CA . GLY B 1 270 ? 120.549 32.437 -7.820 1.00 37.98 255 GLY B CA 1
ATOM 4669 C C . GLY B 1 270 ? 119.966 31.038 -7.852 1.00 36.54 255 GLY B C 1
ATOM 4670 O O . GLY B 1 270 ? 119.101 30.701 -7.048 1.00 35.57 255 GLY B O 1
ATOM 4671 N N . GLY B 1 271 ? 120.430 30.234 -8.804 1.00 47.87 256 GLY B N 1
ATOM 4672 C CA . GLY B 1 271 ? 120.019 28.846 -8.916 1.00 47.74 256 GLY B CA 1
ATOM 4673 C C . GLY B 1 271 ? 118.539 28.632 -9.169 1.00 43.01 256 GLY B C 1
ATOM 4674 O O . GLY B 1 271 ? 117.996 27.581 -8.841 1.00 42.69 256 GLY B O 1
ATOM 4675 N N . GLY B 1 272 ? 117.880 29.631 -9.748 1.00 33.80 257 GLY B N 1
ATOM 4676 C CA . GLY B 1 272 ? 116.470 29.518 -10.066 1.00 33.72 257 GLY B CA 1
ATOM 4677 C C . GLY B 1 272 ? 115.546 29.932 -8.941 1.00 32.76 257 GLY B C 1
ATOM 4678 O O . GLY B 1 272 ? 114.324 29.832 -9.058 1.00 32.73 257 GLY B O 1
ATOM 4679 N N . ASN B 1 273 ? 116.126 30.407 -7.845 1.00 27.10 258 ASN B N 1
ATOM 4680 C CA . ASN B 1 273 ? 115.338 30.765 -6.675 1.00 25.99 258 ASN B CA 1
ATOM 4681 C C . ASN B 1 273 ? 114.966 32.239 -6.552 1.00 28.50 258 ASN B C 1
ATOM 4682 O O . ASN B 1 273 ? 114.358 32.628 -5.569 1.00 27.89 258 ASN B O 1
ATOM 4687 N N . ALA B 1 274 ? 115.299 33.055 -7.547 1.00 31.90 259 ALA B N 1
ATOM 4688 C CA . ALA B 1 274 ? 114.925 34.472 -7.486 1.00 31.24 259 ALA B CA 1
ATOM 4689 C C . ALA B 1 274 ? 113.410 34.630 -7.328 1.00 30.60 259 ALA B C 1
ATOM 4690 O O . ALA B 1 274 ? 112.634 34.113 -8.140 1.00 31.95 259 ALA B O 1
ATOM 4692 N N . GLY B 1 275 ? 112.998 35.325 -6.272 1.00 30.25 260 GLY B N 1
ATOM 4693 C CA . GLY B 1 275 ? 111.590 35.563 -6.008 1.00 34.55 260 GLY B CA 1
ATOM 4694 C C . GLY B 1 275 ? 110.777 34.352 -5.580 1.00 32.40 260 GLY B C 1
ATOM 4695 O O . GLY B 1 275 ? 109.550 34.417 -5.522 1.00 31.73 260 GLY B O 1
ATOM 4696 N N . ILE B 1 276 ? 111.448 33.246 -5.266 1.00 25.24 261 ILE B N 1
ATOM 4697 C CA . ILE B 1 276 ? 110.748 32.016 -4.903 1.00 25.63 261 ILE B CA 1
ATOM 4698 C C . ILE B 1 276 ? 110.568 31.918 -3.389 1.00 28.37 261 ILE B C 1
ATOM 4699 O O . ILE B 1 276 ? 111.503 32.194 -2.629 1.00 25.88 261 ILE B O 1
ATOM 4704 N N . ASN B 1 277 ? 109.360 31.547 -2.960 1.00 23.67 262 ASN B N 1
ATOM 4705 C CA . ASN B 1 277 ? 109.075 31.333 -1.540 1.00 24.24 262 ASN B CA 1
ATOM 4706 C C . ASN B 1 277 ? 108.960 29.856 -1.198 1.00 25.78 262 ASN B C 1
ATOM 4707 O O . ASN B 1 277 ? 108.377 29.084 -1.955 1.00 25.98 262 ASN B O 1
ATOM 4712 N N . TYR B 1 278 ? 109.533 29.470 -0.058 1.00 20.94 263 TYR B N 1
ATOM 4713 C CA . TYR B 1 278 ? 109.415 28.112 0.453 1.00 21.72 263 TYR B CA 1
ATOM 4714 C C . TYR B 1 278 ? 108.563 28.106 1.723 1.00 25.65 263 TYR B C 1
ATOM 4715 O O . TYR B 1 278 ? 108.734 28.959 2.586 1.00 27.69 263 TYR B O 1
ATOM 4724 N N . PHE B 1 279 ? 107.666 27.133 1.847 1.00 22.40 264 PHE B N 1
ATOM 4725 C CA . PHE B 1 279 ? 106.776 27.055 2.997 1.00 22.50 264 PHE B CA 1
ATOM 4726 C C . PHE B 1 279 ? 106.880 25.676 3.616 1.00 25.75 264 PHE B C 1
ATOM 4727 O O . PHE B 1 279 ? 106.685 24.679 2.922 1.00 23.66 264 PHE B O 1
ATOM 4735 N N . LYS B 1 280 ? 107.183 25.617 4.910 1.00 18.85 265 LYS B N 1
ATOM 4736 C CA . LYS B 1 280 ? 107.438 24.327 5.551 1.00 19.30 265 LYS B CA 1
ATOM 4737 C C . LYS B 1 280 ? 106.533 24.092 6.762 1.00 24.03 265 LYS B C 1
ATOM 4738 O O . LYS B 1 280 ? 106.349 24.981 7.601 1.00 24.87 265 LYS B O 1
ATOM 4744 N N . ASP B 1 281 ? 105.944 22.898 6.826 1.00 20.41 266 ASP B N 1
ATOM 4745 C CA . ASP B 1 281 ? 105.186 22.463 7.997 1.00 19.88 266 ASP B CA 1
ATOM 4746 C C . ASP B 1 281 ? 106.035 21.482 8.801 1.00 21.00 266 ASP B C 1
ATOM 4747 O O . ASP B 1 281 ? 106.647 20.579 8.232 1.00 19.43 266 ASP B O 1
ATOM 4752 N N . ILE B 1 282 ? 106.065 21.665 10.122 1.00 17.60 267 ILE B N 1
ATOM 4753 C CA . ILE B 1 282 ? 106.931 20.883 11.008 1.00 18.47 267 ILE B CA 1
ATOM 4754 C C . ILE B 1 282 ? 106.126 20.153 12.096 1.00 19.52 267 ILE B C 1
ATOM 4755 O O . ILE B 1 282 ? 105.278 20.751 12.757 1.00 19.84 267 ILE B O 1
ATOM 4760 N N . ARG B 1 283 ? 106.370 18.854 12.256 1.00 17.69 268 ARG B N 1
ATOM 4761 C CA . ARG B 1 283 ? 105.798 18.094 13.374 1.00 17.13 268 ARG B CA 1
ATOM 4762 C C . ARG B 1 283 ? 106.896 17.284 14.046 1.00 17.66 268 ARG B C 1
ATOM 4763 O O . ARG B 1 283 ? 107.654 16.586 13.372 1.00 19.57 268 ARG B O 1
ATOM 4771 N N . LYS B 1 284 ? 106.999 17.372 15.369 1.00 16.20 269 LYS B N 1
ATOM 4772 C CA . LYS B 1 284 ? 107.956 16.530 16.082 1.00 15.58 269 LYS B CA 1
ATOM 4773 C C . LYS B 1 284 ? 107.333 15.928 17.332 1.00 17.49 269 LYS B C 1
ATOM 4774 O O . LYS B 1 284 ? 106.432 16.511 17.931 1.00 18.90 269 LYS B O 1
ATOM 4780 N N . ALA B 1 285 ? 107.839 14.768 17.733 1.00 15.68 270 ALA B N 1
ATOM 4781 C CA . ALA B 1 285 ? 107.456 14.195 19.017 1.00 16.51 270 ALA B CA 1
ATOM 4782 C C . ALA B 1 285 ? 108.664 13.575 19.684 1.00 21.13 270 ALA B C 1
ATOM 4783 O O . ALA B 1 285 ? 109.437 12.864 19.043 1.00 17.59 270 ALA B O 1
ATOM 4785 N N . THR B 1 286 ? 108.802 13.826 20.985 1.00 15.41 271 THR B N 1
ATOM 4786 C CA . THR B 1 286 ? 109.948 13.360 21.753 1.00 15.25 271 THR B CA 1
ATOM 4787 C C . THR B 1 286 ? 109.493 12.642 23.000 1.00 18.52 271 THR B C 1
ATOM 4788 O O . THR B 1 286 ? 108.522 13.058 23.617 1.00 16.49 271 THR B O 1
ATOM 4792 N N . VAL B 1 287 ? 110.176 11.557 23.358 1.00 15.14 272 VAL B N 1
ATOM 4793 C CA A VAL B 1 287 ? 109.975 10.932 24.658 0.64 15.56 272 VAL B CA 1
ATOM 4794 C CA B VAL B 1 287 ? 109.975 10.906 24.646 0.36 16.59 272 VAL B CA 1
ATOM 4795 C C . VAL B 1 287 ? 111.346 10.687 25.266 1.00 20.31 272 VAL B C 1
ATOM 4796 O O . VAL B 1 287 ? 112.296 10.320 24.573 1.00 16.94 272 VAL B O 1
ATOM 4803 N N . GLY B 1 288 ? 111.464 10.928 26.562 1.00 16.03 273 GLY B N 1
ATOM 4804 C CA . GLY B 1 288 ? 112.749 10.749 27.212 1.00 16.63 273 GLY B CA 1
ATOM 4805 C C . GLY B 1 288 ? 112.604 10.383 28.665 1.00 21.81 273 GLY B C 1
ATOM 4806 O O . GLY B 1 288 ? 111.522 10.474 29.244 1.00 18.46 273 GLY B O 1
ATOM 4807 N N . TYR B 1 289 ? 113.715 9.970 29.255 1.00 16.18 274 TYR B N 1
ATOM 4808 C CA . TYR B 1 289 ? 113.720 9.581 30.657 1.00 17.75 274 TYR B CA 1
ATOM 4809 C C . TYR B 1 289 ? 115.065 9.957 31.244 1.00 21.18 274 TYR B C 1
ATOM 4810 O O . TYR B 1 289 ? 116.105 9.724 30.620 1.00 19.78 274 TYR B O 1
ATOM 4819 N N . GLU B 1 290 ? 115.050 10.558 32.431 1.00 18.05 275 GLU B N 1
ATOM 4820 C CA . GLU B 1 290 ? 116.285 10.952 33.092 1.00 20.54 275 GLU B CA 1
ATOM 4821 C C . GLU B 1 290 ? 116.225 10.495 34.525 1.00 24.55 275 GLU B C 1
ATOM 4822 O O . GLU B 1 290 ? 115.179 10.598 35.161 1.00 23.73 275 GLU B O 1
ATOM 4828 N N . GLN B 1 291 ? 117.340 9.994 35.044 1.00 18.18 276 GLN B N 1
ATOM 4829 C CA . GLN B 1 291 ? 117.309 9.483 36.396 1.00 19.91 276 GLN B CA 1
ATOM 4830 C C . GLN B 1 291 ? 118.656 9.562 37.073 1.00 24.12 276 GLN B C 1
ATOM 4831 O O . GLN B 1 291 ? 119.688 9.305 36.459 1.00 21.26 276 GLN B O 1
ATOM 4837 N N . SER B 1 292 ? 118.635 9.924 38.351 1.00 21.56 277 SER B N 1
ATOM 4838 C CA A SER B 1 292 ? 119.837 9.875 39.164 0.24 25.22 277 SER B CA 1
ATOM 4839 C CA B SER B 1 292 ? 119.831 9.873 39.171 0.76 21.06 277 SER B CA 1
ATOM 4840 C C . SER B 1 292 ? 120.184 8.421 39.455 1.00 27.21 277 SER B C 1
ATOM 4841 O O . SER B 1 292 ? 119.295 7.571 39.606 1.00 26.44 277 SER B O 1
ATOM 4846 N N . ILE B 1 293 ? 121.477 8.133 39.518 1.00 24.62 278 ILE B N 1
ATOM 4847 C CA . ILE B 1 293 ? 121.925 6.782 39.819 1.00 27.39 278 ILE B CA 1
ATOM 4848 C C . ILE B 1 293 ? 122.959 6.860 40.928 1.00 30.65 278 ILE B C 1
ATOM 4849 O O . ILE B 1 293 ? 124.038 7.407 40.737 1.00 28.72 278 ILE B O 1
ATOM 4854 N N . GLY B 1 294 ? 122.622 6.327 42.098 1.00 29.51 279 GLY B N 1
ATOM 4855 C CA . GLY B 1 294 ? 123.460 6.517 43.271 1.00 30.93 279 GLY B CA 1
ATOM 4856 C C . GLY B 1 294 ? 123.518 7.998 43.596 1.00 35.78 279 GLY B C 1
ATOM 4857 O O . GLY B 1 294 ? 122.614 8.755 43.222 1.00 39.66 279 GLY B O 1
ATOM 4858 N N . GLU B 1 295 ? 124.591 8.425 44.257 1.00 33.34 280 GLU B N 1
ATOM 4859 C CA . GLU B 1 295 ? 124.678 9.800 44.749 1.00 34.72 280 GLU B CA 1
ATOM 4860 C C . GLU B 1 295 ? 125.285 10.790 43.750 1.00 37.66 280 GLU B C 1
ATOM 4861 O O . GLU B 1 295 ? 125.044 11.993 43.851 1.00 45.28 280 GLU B O 1
ATOM 4867 N N . SER B 1 296 ? 126.039 10.296 42.771 1.00 36.23 281 SER B N 1
ATOM 4868 C CA . SER B 1 296 ? 126.816 11.195 41.911 1.00 33.47 281 SER B CA 1
ATOM 4869 C C . SER B 1 296 ? 126.458 11.190 40.421 1.00 30.47 281 SER B C 1
ATOM 4870 O O . SER B 1 296 ? 126.737 12.155 39.719 1.00 35.21 281 SER B O 1
ATOM 4873 N N . TRP B 1 297 ? 125.838 10.125 39.936 1.00 23.76 282 TRP B N 1
ATOM 4874 C CA . TRP B 1 297 ? 125.562 10.025 38.497 1.00 22.44 282 TRP B CA 1
ATOM 4875 C C . TRP B 1 297 ? 124.126 10.380 38.101 1.00 21.56 282 TRP B C 1
ATOM 4876 O O . TRP B 1 297 ? 123.188 10.222 38.886 1.00 23.56 282 TRP B O 1
ATOM 4887 N N . VAL B 1 298 ? 123.961 10.887 36.882 1.00 20.76 283 VAL B N 1
ATOM 4888 C CA . VAL B 1 298 ? 122.643 11.112 36.320 1.00 19.92 283 VAL B CA 1
ATOM 4889 C C . VAL B 1 298 ? 122.688 10.692 34.862 1.00 22.82 283 VAL B C 1
ATOM 4890 O O . VAL B 1 298 ? 123.579 11.108 34.126 1.00 24.64 283 VAL B O 1
ATOM 4894 N N . ALA B 1 299 ? 121.734 9.871 34.449 1.00 18.09 284 ALA B N 1
ATOM 4895 C CA . ALA B 1 299 ? 121.696 9.382 33.076 1.00 17.71 284 ALA B CA 1
ATOM 4896 C C . ALA B 1 299 ? 120.399 9.765 32.390 1.00 19.11 284 ALA B C 1
ATOM 4897 O O . ALA B 1 299 ? 119.364 9.920 33.030 1.00 19.05 284 ALA B O 1
ATOM 4899 N N . LYS B 1 300 ? 120.454 9.897 31.071 1.00 16.05 285 LYS B N 1
ATOM 4900 C CA . LYS B 1 300 ? 119.300 10.344 30.299 1.00 16.42 285 LYS B CA 1
ATOM 4901 C C . LYS B 1 300 ? 119.289 9.667 28.940 1.00 17.13 285 LYS B C 1
ATOM 4902 O O . LYS B 1 300 ? 120.342 9.464 28.337 1.00 18.55 285 LYS B O 1
ATOM 4908 N N . ALA B 1 301 ? 118.100 9.306 28.468 1.00 15.69 286 ALA B N 1
ATOM 4909 C CA . ALA B 1 301 ? 117.935 8.807 27.104 1.00 16.64 286 ALA B CA 1
ATOM 4910 C C . ALA B 1 301 ? 116.715 9.452 26.483 1.00 18.87 286 ALA B C 1
ATOM 4911 O O . ALA B 1 301 ? 115.722 9.699 27.166 1.00 18.48 286 ALA B O 1
ATOM 4913 N N . GLU B 1 302 ? 116.783 9.721 25.185 1.00 14.26 287 GLU B N 1
ATOM 4914 C CA . GLU B 1 302 ? 115.725 10.479 24.540 1.00 13.78 287 GLU B CA 1
ATOM 4915 C C . GLU B 1 302 ? 115.568 10.014 23.098 1.00 15.96 287 GLU B C 1
ATOM 4916 O O . GLU B 1 302 ? 116.565 9.728 22.431 1.00 18.00 287 GLU B O 1
ATOM 4922 N N . TYR B 1 303 ? 114.325 9.927 22.629 1.00 14.54 288 TYR B N 1
ATOM 4923 C CA . TYR B 1 303 ? 114.054 9.613 21.234 1.00 14.48 288 TYR B CA 1
ATOM 4924 C C . TYR B 1 303 ? 113.185 10.714 20.638 1.00 17.05 288 TYR B C 1
ATOM 4925 O O . TYR B 1 303 ? 112.213 11.129 21.267 1.00 17.78 288 TYR B O 1
ATOM 4934 N N . GLU B 1 304 ? 113.539 11.193 19.448 1.00 14.42 289 GLU B N 1
ATOM 4935 C CA . GLU B 1 304 ? 112.717 12.172 18.741 1.00 15.81 289 GLU B CA 1
ATOM 4936 C C . GLU B 1 304 ? 112.377 11.693 17.338 1.00 17.44 289 GLU B C 1
ATOM 4937 O O . GLU B 1 304 ? 113.251 11.227 16.600 1.00 17.20 289 GLU B O 1
ATOM 4943 N N . TYR B 1 305 ? 111.099 11.808 16.987 1.00 15.73 290 TYR B N 1
ATOM 4944 C CA . TYR B 1 305 ? 110.624 11.643 15.626 1.00 16.42 290 TYR B CA 1
ATOM 4945 C C . TYR B 1 305 ? 110.311 13.020 15.054 1.00 21.02 290 TYR B C 1
ATOM 4946 O O . TYR B 1 305 ? 109.648 13.824 15.725 1.00 18.54 290 TYR B O 1
ATOM 4955 N N . ALA B 1 306 ? 110.760 13.294 13.832 1.00 15.45 291 ALA B N 1
ATOM 4956 C CA . ALA B 1 306 ? 110.420 14.564 13.176 1.00 15.46 291 ALA B CA 1
ATOM 4957 C C . ALA B 1 306 ? 109.999 14.341 11.731 1.00 17.79 291 ALA B C 1
ATOM 4958 O O . ALA B 1 306 ? 110.551 13.489 11.025 1.00 18.28 291 ALA B O 1
ATOM 4960 N N . ASN B 1 307 ? 109.020 15.123 11.298 1.00 18.36 292 ASN B N 1
ATOM 4961 C CA . ASN B 1 307 ? 108.551 15.076 9.920 1.00 17.42 292 ASN B CA 1
ATOM 4962 C C . ASN B 1 307 ? 108.318 16.505 9.454 1.00 21.12 292 ASN B C 1
ATOM 4963 O O . ASN B 1 307 ? 107.605 17.266 10.110 1.00 20.55 292 ASN B O 1
ATOM 4968 N N . GLU B 1 308 ? 108.948 16.885 8.348 1.00 19.45 293 GLU B N 1
ATOM 4969 C CA . GLU B 1 308 ? 108.846 18.253 7.845 1.00 17.93 293 GLU B CA 1
ATOM 4970 C C . GLU B 1 308 ? 108.534 18.197 6.359 1.00 21.85 293 GLU B C 1
ATOM 4971 O O . GLU B 1 308 ? 109.203 17.482 5.621 1.00 21.03 293 GLU B O 1
ATOM 4977 N N . VAL B 1 309 ? 107.506 18.927 5.943 1.00 18.30 294 VAL B N 1
ATOM 4978 C CA . VAL B 1 309 ? 107.087 18.925 4.541 1.00 18.79 294 VAL B CA 1
ATOM 4979 C C . VAL B 1 309 ? 107.116 20.342 4.002 1.00 20.52 294 VAL B C 1
ATOM 4980 O O . VAL B 1 309 ? 106.501 21.243 4.579 1.00 20.64 294 VAL B O 1
ATOM 4984 N N . GLU B 1 310 ? 107.811 20.516 2.880 1.00 23.25 295 GLU B N 1
ATOM 4985 C CA . GLU B 1 310 ? 108.068 21.820 2.291 1.00 22.93 295 GLU B CA 1
ATOM 4986 C C . GLU B 1 310 ? 107.536 21.881 0.862 1.00 22.55 295 GLU B C 1
ATOM 4987 O O . GLU B 1 310 ? 107.591 20.889 0.138 1.00 23.38 295 GLU B O 1
ATOM 4993 N N . LYS B 1 311 ? 107.018 23.043 0.461 1.00 21.77 296 LYS B N 1
ATOM 4994 C CA . LYS B 1 311 ? 106.598 23.280 -0.919 1.00 22.21 296 LYS B CA 1
ATOM 4995 C C . LYS B 1 311 ? 107.119 24.642 -1.346 1.00 23.39 296 LYS B C 1
ATOM 4996 O O . LYS B 1 311 ? 107.398 25.485 -0.494 1.00 24.78 296 LYS B O 1
ATOM 5002 N N . LYS B 1 312 ? 107.263 24.875 -2.649 1.00 23.11 297 LYS B N 1
ATOM 5003 C CA . LYS B 1 312 ? 107.679 26.204 -3.072 1.00 29.59 297 LYS B CA 1
ATOM 5004 C C . LYS B 1 312 ? 106.551 26.906 -3.830 1.00 26.11 297 LYS B C 1
ATOM 5005 O O . LYS B 1 312 ? 105.546 26.289 -4.196 1.00 28.68 297 LYS B O 1
ATOM 5011 N N . SER B 1 313 ? 106.700 28.213 -4.005 1.00 24.84 298 SER B N 1
ATOM 5012 C CA . SER B 1 313 ? 105.653 29.034 -4.609 1.00 26.27 298 SER B CA 1
ATOM 5013 C C . SER B 1 313 ? 105.452 28.688 -6.076 1.00 27.50 298 SER B C 1
ATOM 5014 O O . SER B 1 313 ? 104.345 28.807 -6.616 1.00 31.60 298 SER B O 1
ATOM 5017 N N . ARG B 1 314 ? 106.533 28.288 -6.724 1.00 28.73 299 ARG B N 1
ATOM 5018 C CA . ARG B 1 314 ? 106.453 27.846 -8.110 1.00 30.93 299 ARG B CA 1
ATOM 5019 C C . ARG B 1 314 ? 107.732 27.108 -8.470 1.00 34.57 299 ARG B C 1
ATOM 5020 O O . ARG B 1 314 ? 108.806 27.392 -7.924 1.00 31.60 299 ARG B O 1
ATOM 5028 N N . LEU B 1 315 ? 107.609 26.142 -9.374 1.00 26.50 300 LEU B N 1
ATOM 5029 C CA . LEU B 1 315 ? 108.737 25.300 -9.732 1.00 27.94 300 LEU B CA 1
ATOM 5030 C C . LEU B 1 315 ? 109.593 25.912 -10.832 1.00 33.15 300 LEU B C 1
ATOM 5031 O O . LEU B 1 315 ? 109.123 26.718 -11.645 1.00 32.38 300 LEU B O 1
ATOM 5036 N N . SER B 1 316 ? 110.858 25.513 -10.848 1.00 30.77 301 SER B N 1
ATOM 5037 C CA . SER B 1 316 ? 111.827 26.022 -11.813 1.00 32.43 301 SER B CA 1
ATOM 5038 C C . SER B 1 316 ? 111.764 25.279 -13.151 1.00 35.84 301 SER B C 1
ATOM 5039 O O . SER B 1 316 ? 111.876 25.890 -14.221 1.00 35.98 301 SER B O 1
ATOM 5042 N N . GLY B 1 317 ? 111.589 23.961 -13.099 1.00 30.85 302 GLY B N 1
ATOM 5043 C CA . GLY B 1 317 ? 111.547 23.165 -14.320 1.00 31.89 302 GLY B CA 1
ATOM 5044 C C . GLY B 1 317 ? 112.319 21.853 -14.243 1.00 35.42 302 GLY B C 1
ATOM 5045 O O . GLY B 1 317 ? 112.144 20.972 -15.084 1.00 38.53 302 GLY B O 1
ATOM 5046 N N . TRP B 1 318 ? 113.184 21.723 -13.243 1.00 32.34 303 TRP B N 1
ATOM 5047 C CA . TRP B 1 318 ? 113.944 20.492 -13.059 1.00 33.56 303 TRP B CA 1
ATOM 5048 C C . TRP B 1 318 ? 113.261 19.550 -12.075 1.00 30.65 303 TRP B C 1
ATOM 5049 O O . TRP B 1 318 ? 113.538 18.348 -12.067 1.00 33.05 303 TRP B O 1
ATOM 5060 N N . GLU B 1 319 ? 112.386 20.105 -11.239 1.00 28.14 304 GLU B N 1
ATOM 5061 C CA . GLU B 1 319 ? 111.735 19.346 -10.176 1.00 26.69 304 GLU B CA 1
ATOM 5062 C C . GLU B 1 319 ? 110.784 18.292 -10.725 1.00 27.13 304 GLU B C 1
ATOM 5063 O O . GLU B 1 319 ? 110.108 18.511 -11.722 1.00 29.54 304 GLU B O 1
ATOM 5069 N N . ALA B 1 320 ? 110.721 17.149 -10.056 1.00 28.75 305 ALA B N 1
ATOM 5070 C CA . ALA B 1 320 ? 109.748 16.133 -10.417 1.00 29.08 305 ALA B CA 1
ATOM 5071 C C . ALA B 1 320 ? 108.395 16.438 -9.786 1.00 24.36 305 ALA B C 1
ATOM 5072 O O . ALA B 1 320 ? 107.357 16.010 -10.285 1.00 28.26 305 ALA B O 1
ATOM 5074 N N . ARG B 1 321 ? 108.417 17.175 -8.677 1.00 24.51 306 ARG B N 1
ATOM 5075 C CA . ARG B 1 321 ? 107.208 17.447 -7.904 1.00 27.04 306 ARG B CA 1
ATOM 5076 C C . ARG B 1 321 ? 107.416 18.678 -7.031 1.00 28.88 306 ARG B C 1
ATOM 5077 O O . ARG B 1 321 ? 108.551 19.091 -6.804 1.00 26.76 306 ARG B O 1
ATOM 5085 N N . ASN B 1 322 ? 106.321 19.262 -6.552 1.00 26.24 307 ASN B N 1
ATOM 5086 C CA . ASN B 1 322 ? 106.399 20.386 -5.620 1.00 22.91 307 ASN B CA 1
ATOM 5087 C C . ASN B 1 322 ? 106.158 19.906 -4.196 1.00 24.68 307 ASN B C 1
ATOM 5088 O O . ASN B 1 322 ? 105.162 20.238 -3.547 1.00 26.48 307 ASN B O 1
ATOM 5093 N N . LYS B 1 323 ? 107.098 19.105 -3.723 1.00 24.81 308 LYS B N 1
ATOM 5094 C CA . LYS B 1 323 ? 107.048 18.570 -2.379 1.00 24.04 308 LYS B CA 1
ATOM 5095 C C . LYS B 1 323 ? 108.436 18.095 -1.999 1.00 22.56 308 LYS B C 1
ATOM 5096 O O . LYS B 1 323 ? 109.113 17.438 -2.788 1.00 23.89 308 LYS B O 1
ATOM 5102 N N . SER B 1 324 ? 108.863 18.442 -0.791 1.00 20.66 309 SER B N 1
ATOM 5103 C CA . SER B 1 324 ? 110.113 17.918 -0.257 1.00 21.98 309 SER B CA 1
ATOM 5104 C C . SER B 1 324 ? 109.857 17.517 1.188 1.00 17.93 309 SER B C 1
ATOM 5105 O O . SER B 1 324 ? 109.349 18.315 1.973 1.00 21.11 309 SER B O 1
ATOM 5108 N N . GLU B 1 325 ? 110.168 16.271 1.522 1.00 19.21 310 GLU B N 1
ATOM 5109 C CA . GLU B 1 325 ? 109.751 15.742 2.807 1.00 19.91 310 GLU B CA 1
ATOM 5110 C C . GLU B 1 325 ? 110.908 15.102 3.569 1.00 17.29 310 GLU B C 1
ATOM 5111 O O . GLU B 1 325 ? 111.583 14.207 3.062 1.00 20.97 310 GLU B O 1
ATOM 5117 N N . LEU B 1 326 ? 111.112 15.585 4.794 1.00 18.19 311 LEU B N 1
ATOM 5118 C CA . LEU B 1 326 ? 112.121 15.039 5.706 1.00 18.63 311 LEU B CA 1
ATOM 5119 C C . LEU B 1 326 ? 111.458 14.163 6.751 1.00 19.36 311 LEU B C 1
ATOM 5120 O O . LEU B 1 326 ? 110.475 14.572 7.357 1.00 18.00 311 LEU B O 1
ATOM 5125 N N . THR B 1 327 ? 111.985 12.957 6.952 1.00 18.10 312 THR B N 1
ATOM 5126 C CA . THR B 1 327 ? 111.594 12.141 8.093 1.00 18.85 312 THR B CA 1
ATOM 5127 C C . THR B 1 327 ? 112.865 11.811 8.866 1.00 17.21 312 THR B C 1
ATOM 5128 O O . THR B 1 327 ? 113.831 11.312 8.292 1.00 18.19 312 THR B O 1
ATOM 5132 N N . GLN B 1 328 ? 112.864 12.101 10.161 1.00 16.59 313 GLN B N 1
ATOM 5133 C CA . GLN B 1 328 ? 114.076 11.955 10.953 1.00 16.20 313 GLN B CA 1
ATOM 5134 C C . GLN B 1 328 ? 113.788 11.221 12.246 1.00 17.58 313 GLN B C 1
ATOM 5135 O O . GLN B 1 328 ? 112.780 11.474 12.898 1.00 17.18 313 GLN B O 1
ATOM 5141 N N . HIS B 1 329 ? 114.677 10.292 12.588 1.00 15.42 314 HIS B N 1
ATOM 5142 C CA . HIS B 1 329 ? 114.645 9.598 13.869 1.00 15.28 314 HIS B CA 1
ATOM 5143 C C . HIS B 1 329 ? 115.933 9.901 14.599 1.00 18.04 314 HIS B C 1
ATOM 5144 O O . HIS B 1 329 ? 117.006 9.718 14.027 1.00 18.50 314 HIS B O 1
ATOM 5151 N N . THR B 1 330 ? 115.852 10.357 15.851 1.00 13.92 315 THR B N 1
ATOM 5152 C CA . THR B 1 330 ? 117.057 10.675 16.598 1.00 14.52 315 THR B CA 1
ATOM 5153 C C . THR B 1 330 ? 117.060 9.981 17.938 1.00 16.96 315 THR B C 1
ATOM 5154 O O . THR B 1 330 ? 116.045 9.983 18.631 1.00 16.73 315 THR B O 1
ATOM 5158 N N . PHE B 1 331 ? 118.191 9.379 18.296 1.00 13.62 316 PHE B N 1
ATOM 5159 C CA . PHE B 1 331 ? 118.350 8.821 19.634 1.00 13.98 316 PHE B CA 1
ATOM 5160 C C . PHE B 1 331 ? 119.493 9.521 20.349 1.00 18.66 316 PHE B C 1
ATOM 5161 O O . PHE B 1 331 ? 120.540 9.781 19.759 1.00 16.39 316 PHE B O 1
ATOM 5169 N N . TYR B 1 332 ? 119.293 9.822 21.624 1.00 14.29 317 TYR B N 1
ATOM 5170 C CA . TYR B 1 332 ? 120.308 10.525 22.397 1.00 15.21 317 TYR B CA 1
ATOM 5171 C C . TYR B 1 332 ? 120.478 9.856 23.747 1.00 13.03 317 TYR B C 1
ATOM 5172 O O . TYR B 1 332 ? 119.491 9.492 24.386 1.00 17.85 317 TYR B O 1
ATOM 5181 N N . ALA B 1 333 ? 121.721 9.668 24.173 1.00 14.05 318 ALA B N 1
ATOM 5182 C CA . ALA B 1 333 ? 121.985 9.119 25.497 1.00 16.37 318 ALA B CA 1
ATOM 5183 C C . ALA B 1 333 ? 123.133 9.858 26.152 1.00 19.59 318 ALA B C 1
ATOM 5184 O O . ALA B 1 333 ? 124.127 10.180 25.507 1.00 19.16 318 ALA B O 1
ATOM 5186 N N . GLN B 1 334 ? 123.003 10.107 27.451 1.00 16.96 319 GLN B N 1
ATOM 5187 C CA . GLN B 1 334 ? 124.027 10.854 28.173 1.00 14.12 319 GLN B CA 1
ATOM 5188 C C . GLN B 1 334 ? 124.215 10.306 29.588 1.00 14.54 319 GLN B C 1
ATOM 5189 O O . GLN B 1 334 ? 123.293 9.745 30.181 1.00 16.45 319 GLN B O 1
ATOM 5195 N N . ALA B 1 335 ? 125.434 10.444 30.101 1.00 16.54 320 ALA B N 1
ATOM 5196 C CA . ALA B 1 335 ? 125.733 10.088 31.487 1.00 16.77 320 ALA B CA 1
ATOM 5197 C C . ALA B 1 335 ? 126.593 11.189 32.079 1.00 17.81 320 ALA B C 1
ATOM 5198 O O . ALA B 1 335 ? 127.618 11.556 31.502 1.00 20.16 320 ALA B O 1
ATOM 5200 N N . LEU B 1 336 ? 126.164 11.7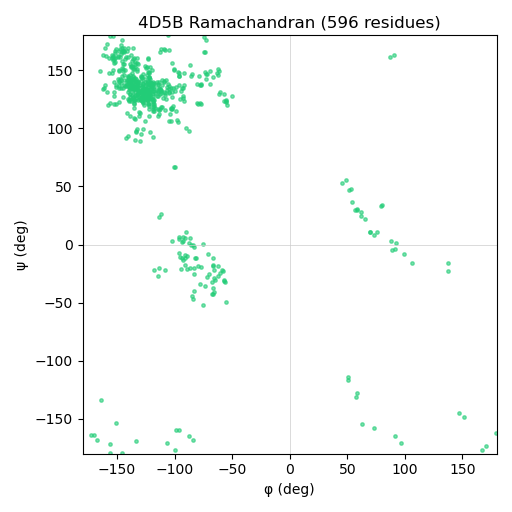29 33.217 1.00 16.39 321 LEU B N 1
ATOM 5201 C CA . LEU B 1 336 ? 126.859 12.851 33.856 1.00 18.80 321 LEU B CA 1
ATOM 5202 C C . LEU B 1 336 ? 127.289 12.474 35.255 1.00 20.16 321 LEU B C 1
ATOM 5203 O O . LEU B 1 336 ? 126.530 11.830 35.977 1.00 20.96 321 LEU B O 1
ATOM 5208 N N . TYR B 1 337 ? 128.492 12.901 35.630 1.00 16.74 322 TYR B N 1
ATOM 5209 C CA . TYR B 1 337 ? 129.032 12.678 36.970 1.00 17.51 322 TYR B CA 1
ATOM 5210 C C . TYR B 1 337 ? 129.104 14.013 37.701 1.00 19.82 322 TYR B C 1
ATOM 5211 O O . TYR B 1 337 ? 129.791 14.932 37.269 1.00 19.93 322 TYR B O 1
ATOM 5220 N N . ARG B 1 338 ? 128.373 14.122 38.803 1.00 22.18 323 ARG B N 1
ATOM 5221 C CA . ARG B 1 338 ? 128.296 15.387 39.529 1.00 26.53 323 ARG B CA 1
ATOM 5222 C C . ARG B 1 338 ? 129.433 15.567 40.513 1.00 26.40 323 ARG B C 1
ATOM 5223 O O . ARG B 1 338 ? 129.889 14.612 41.148 1.00 30.59 323 ARG B O 1
ATOM 5231 N N . PHE B 1 339 ? 129.861 16.816 40.658 1.00 30.33 324 PHE B N 1
ATOM 5232 C CA . PHE B 1 339 ? 130.787 17.208 41.714 1.00 36.36 324 PHE B CA 1
ATOM 5233 C C . PHE B 1 339 ? 130.314 18.518 42.359 1.00 38.22 324 PHE B C 1
ATOM 5234 O O . PHE B 1 339 ? 129.323 19.127 41.934 1.00 29.31 324 PHE B O 1
#